Protein 3KMZ (pdb70)

Sequence (478 aa):
TPEVGELIEEKVRKAHQEETFPALCQLGKYTTNNSSEQRVSLDIDLWDKFSELSTKCIIKTVEFAKQLPGFTTLTIADQITLLKAACLDILILRICTRYTPEQDTMTFSDGLTLNRTQMHNAGFGPLTDLVFAFANQLLPLEMDDAETGLLSAICLICGDRQDLEQPDDRVDMLQEPLLEALKVYVRKRRPSRPHMFPKMLMKITDLRSISAKGAERVITLKMERLITLADHIQIITQDFARTPEVGELIEEKVRKAHQEETFPALCQLGKYTTNNNSSEQRVSSLDIDLWDKFSELSTKCIIKTVEFAKQLPGFTTLTIADQITLLKAACLDILILRICTRYTPEQDTMTFSDGLTLNRTQMHNAGFGPLTDLVFAFANQLLPLEMDDAETGLLSAICLICGDRQDLEQPDDRVDMLQEPLLEALKVYVRKRRPSRPHMFPKMLMKITDLRSISAKGAEERVITLKMERLITLADHIQIITQDFAR

Solvent-accessible surface area: 22726 Å² total

InterPro domains:
  IPR000536 Nuclear hormone receptor, ligand-binding domain [PF00104] (227-399)
  IPR000536 Nuclear hormone receptor, ligand-binding domain [PS51843] (183-417)
  IPR000536 Nuclear hormone receptor, ligand-binding domain [SM00430] (230-388)
  IPR001628 Zinc finger, nuclear hormone receptor-type [PF00105] (87-155)
  IPR001628 Zinc finger, nuclear hormone receptor-type [PR00047] (88-104)
  IPR001628 Zinc finger, nuclear hormone receptor-type [PR00047] (104-119)
  IPR001628 Zinc finger, nuclear hormone receptor-type [PR00047] (137-145)
  IPR001628 Zinc finger, nuclear hormone receptor-type [PR00047] (145-153)
  IPR001628 Zinc finger, nuclear hormone receptor-type [PS00031] (88-114)
  IPR001628 Zinc finger, nuclear hormone receptor-type [PS51030] (85-160)
  IPR001628 Zinc finger, nuclear hormone receptor-type [SM00399] (85-156)
  IPR001723 Nuclear hormone receptor [PR00398] (149-159)
  IPR001723 Nuclear hormone receptor [PR00398] (231-252)
  IPR001723 Nuclear hormone receptor [PR00398] (252-268)
  IPR001723 Nuclear hormone receptor [PR00398] (319-334)
  IPR001723 Nuclear hormone receptor [PR00398] (376-393)
  IPR003078 Retinoic acid receptor [PR01292] (60-77)
  IPR003078 Retinoic acid receptor [PR01292] (154-167)
  IPR003078 Retinoic acid receptor [PR01292] (176-200)
  IPR003078 Retinoic acid receptor [PR01292] (201-217)

B-factor: mean 31.21, std 10.35, range [15.09, 71.09]

GO terms:
  GO:0000785 chromatin (C, IDA)
  GO:0004879 nuclear receptor activity (F, IDA)
  GO:0000978 RNA polymerase II cis-regulatory region sequence-specific DNA binding (F, IDA)
  GO:0045944 positive regulation of transcription by RNA polymerase II (P, IDA)
  GO:1990837 sequence-specific double-stranded DNA binding (F, IDA)
  GO:0000978 RNA polymerase II cis-regulatory region sequence-specific DNA binding (F, IMP)
  GO:0001217 DNA-binding transcription repressor activity (F, IMP)
  GO:1902894 negative regulation of miRNA transcription (P, IMP)
  GO:0071300 cellular response to retinoic acid (P, IMP)
  GO:0051393 alpha-actinin binding (F, IPI)
  GO:0043422 protein kinase B binding (F, IPI)
  GO:0019899 enzyme binding (F, IPI)
  GO:0005654 nucleoplasm (C, TAS)
  GO:0005515 protein binding (F, IPI)
  GO:0005886 plasma membrane (C, IDA)
  GO:0001972 retinoic acid binding (F, IDA)
  GO:0045630 positive regulation of T-helper 2 cell differentiation (P, IDA)
  GO:0032689 negative regulation of type II interferon production (P, IDA)
  GO:0032720 negative regulation of tumor necrosis factor production (P, IDA)
  GO:0032736 positive regulation of interleukin-13 production (P, IDA)

Secondary structure (DSSP, 8-state):
-HHHHHHHHHHHHHHHHHS--GGGS--B---TT-SS--S--HHHHHHHHHHHHHHHHHHHHHHHTSTTGGGS-HHHHHHHHHHHHHHHHHHHHHHTEETTTTEEE-TT-BEEEHHHHIIIIIGGGHHHHHHHHHHHGGG---HHHHHHHHHHHHS-TTSTT-S-HHHHHHHHHHHHHHHHHHHHHH-TT-TTHHHHHHHHHHHHHHHHHHHHT-EEE----/-HHHHHHHHHHHHHHHHHS--GGGS--B---TT-SS--S--HHHHHHHHHHHHHHHHHHHHHHHTSTTGGGS-HHHHHHHHHHHHHHHHHHHHHTTEETTTTEEE-TTSBEEEHHHHIIIIIGGGHHHHHHHHHHHGGG---HHHHHHHHHHHHS-TTSTT-S-HHHHHHHHHHHHHHHHHHHHHH-TT-TTHHHHHHTHHHHHHHHHHHHHT-EEE----/-EEEHHHH--HHHHHH--/-EEEHHHH--HHHHHT--

Nearest PDB structures (foldseek):
  3kmz-assembly1_B  TM=1.004E+00  e=3.153E-33  Homo sapiens
  3a9e-assembly1_B  TM=9.958E-01  e=7.967E-30  Homo sapiens
  4jyi-assembly1_A  TM=9.951E-01  e=1.695E-28  Homo sapiens
  4dm6-assembly2_B  TM=9.905E-01  e=4.406E-28  Homo sapiens
  5m24-assembly1_A  TM=9.943E-01  e=9.925E-28  Homo sapiens

Organism: Homo sapiens (NCBI:txid9606)

Foldseek 3Di:
DVVLVVQLVLLLCLQCVLAPDLVVAAADEDPPQPPAADQADPVLQVVLVVLLVSSLVSLLSSQVSRPCLVVFDPQQNVLLSVQQVQLLVLLRQLSQADVVQCWTATRNNYIDHLRSVCRSPCPPCSVLSSVLSVVCVVLVDDSSLSRLLSNLLRLALPRPPGPCSVSSVVSNVSSLVSNQVVSCVVCVPDNCSSVVSNCSSVSSCVSVVVVVPDDDDDDDD/DDDDVVVVVVVVVVVPDD/DVVLVVQLVLLLVLQCVLAPDLVVADADEDPPQPPAADQADPVLQVVLVVLLVSSLVSLLSSQVSHPCSVVFDVQQNVLLSVQCVQLLVLLRQLSQADVVQCWTATRNNYIYHLRSVCRNPCPPVSVLSSVLSVVCVVLVDDSSLSSLLSLLLRLALPGPPGPCSVSSVVSNVSSLVSNQVVSCVVCVPDNCSSVVSNCSSVSSCVSVVVVVVDDDDDDDD/DDDDVVRVVCVVVVVPDD

Structure (mmCIF, N/CA/C/O backbone):
data_3KMZ
#
_entry.id   3KMZ
#
_cell.length_a   104.831
_cell.length_b   105.625
_cell.length_c   53.382
_cell.angle_alpha   90.00
_cell.angle_beta   89.92
_cell.angle_gamma   90.00
#
_symmetry.space_group_name_H-M   'C 1 2 1'
#
loop_
_entity.id
_entity.type
_entity.pdbx_description
1 polymer 'Retinoic acid receptor alpha'
2 polymer 'Nuclear receptor corepressor 1'
3 non-polymer '4-{(E)-2-[5,5-dimet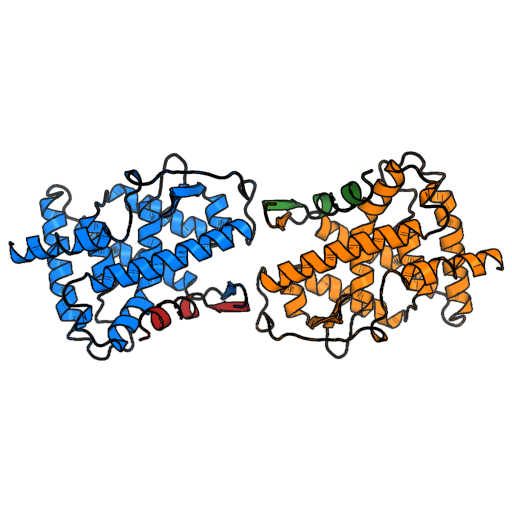hyl-8-(phenylethynyl)-5,6-dihydronaphthalen-2-yl]ethenyl}benzoic acid'
4 non-polymer GLYCEROL
5 water water
#
loop_
_atom_site.group_PDB
_atom_site.id
_atom_site.type_symbol
_atom_site.label_atom_id
_atom_site.label_alt_id
_atom_site.label_comp_id
_atom_site.label_asym_id
_atom_site.label_entity_id
_atom_site.label_seq_id
_atom_site.pdbx_PDB_ins_code
_atom_site.Cartn_x
_atom_site.Cartn_y
_atom_site.Cartn_z
_atom_site.occupancy
_atom_site.B_iso_or_equiv
_atom_site.auth_seq_id
_atom_site.auth_comp_id
_atom_site.auth_asym_id
_atom_site.auth_atom_id
_atom_site.pdbx_PDB_model_num
ATOM 1 N N . THR A 1 26 ? -38.347 -24.018 -29.848 1.00 64.29 181 THR B N 1
ATOM 2 C CA . THR A 1 26 ? -37.908 -23.807 -28.430 1.00 64.05 181 THR B CA 1
ATOM 3 C C . THR A 1 26 ? -36.385 -23.608 -28.251 1.00 63.60 181 THR B C 1
ATOM 4 O O . THR A 1 26 ? -35.981 -22.791 -27.420 1.00 63.17 181 THR B O 1
ATOM 8 N N . PRO A 1 27 ? -35.537 -24.354 -29.001 1.00 63.74 182 PRO B N 1
ATOM 9 C CA . PRO A 1 27 ? -34.120 -23.964 -28.945 1.00 62.93 182 PRO B CA 1
ATOM 10 C C . PRO A 1 27 ? -33.886 -22.533 -29.448 1.00 61.09 182 PRO B C 1
ATOM 11 O O . PRO A 1 27 ? -33.176 -21.765 -28.797 1.00 60.57 182 PRO B O 1
ATOM 15 N N . GLU A 1 28 ? -34.493 -22.182 -30.581 1.00 59.74 183 GLU B N 1
ATOM 16 C CA . GLU A 1 28 ? -34.369 -20.836 -31.142 1.00 57.99 183 GLU B CA 1
ATOM 17 C C . GLU A 1 28 ? -35.195 -19.806 -30.369 1.00 55.75 183 GLU B C 1
ATOM 18 O O . GLU A 1 28 ? -34.861 -18.623 -30.366 1.00 54.83 183 GLU B O 1
ATOM 24 N N . VAL A 1 29 ? -36.264 -20.274 -29.722 1.00 54.37 184 VAL B N 1
ATOM 25 C CA . VAL A 1 29 ? -37.099 -19.444 -28.850 1.00 52.26 184 VAL B CA 1
ATOM 26 C C . VAL A 1 29 ? -36.394 -19.227 -27.508 1.00 51.02 184 VAL B C 1
ATOM 27 O O . VAL A 1 29 ? -36.371 -18.109 -26.982 1.00 49.85 184 VAL B O 1
ATOM 31 N N . GLY A 1 30 ? -35.809 -20.296 -26.972 1.00 50.42 185 GLY B N 1
ATOM 32 C CA . GLY A 1 30 ? -34.961 -20.213 -25.787 1.00 49.08 185 GLY B CA 1
ATOM 33 C C . GLY A 1 30 ? -33.821 -19.215 -25.941 1.00 47.64 185 GLY B C 1
ATOM 34 O O . GLY A 1 30 ? -33.563 -18.428 -25.029 1.00 46.90 185 GLY B O 1
ATOM 35 N N . GLU A 1 31 ? -33.142 -19.236 -27.090 1.00 46.87 186 GLU B N 1
ATOM 36 C CA . GLU A 1 31 ? -32.013 -18.328 -27.311 1.00 45.82 186 GLU B CA 1
ATOM 37 C C . GLU A 1 31 ? -32.454 -16.872 -27.548 1.00 43.63 186 GLU B C 1
ATOM 38 O O . GLU A 1 31 ? -31.720 -15.946 -27.203 1.00 43.12 186 GLU B O 1
ATOM 44 N N . LEU A 1 32 ? -33.647 -16.677 -28.115 1.00 41.71 187 LEU B N 1
ATOM 45 C CA . LEU A 1 32 ? -34.197 -15.328 -28.279 1.00 39.29 187 LEU B CA 1
ATOM 46 C C . LEU A 1 32 ? -34.533 -14.721 -26.925 1.00 37.80 187 LEU B C 1
ATOM 47 O O . LEU A 1 32 ? -34.222 -13.557 -26.681 1.00 36.78 187 LEU B O 1
ATOM 52 N N . ILE A 1 33 ? -35.151 -15.512 -26.047 1.00 37.04 188 ILE B N 1
ATOM 53 C CA . ILE A 1 33 ? -35.514 -15.025 -24.714 1.00 35.94 188 ILE B CA 1
ATOM 54 C C . ILE A 1 33 ? -34.260 -14.621 -23.952 1.00 35.43 188 ILE B C 1
ATOM 55 O O . ILE A 1 33 ? -34.240 -13.587 -23.279 1.00 34.59 188 ILE B O 1
ATOM 60 N N . GLU A 1 34 ? -33.217 -15.437 -24.101 1.00 35.64 189 GLU B N 1
ATOM 61 C CA A GLU A 1 34 ? -31.922 -15.215 -23.468 0.50 35.55 189 GLU B CA 1
ATOM 62 C CA B GLU A 1 34 ? -31.946 -15.183 -23.438 0.50 35.63 189 GLU B CA 1
ATOM 63 C C . GLU A 1 34 ? -31.294 -13.901 -23.946 1.00 34.52 189 GLU B C 1
ATOM 64 O O . GLU A 1 34 ? -30.819 -13.107 -23.150 1.00 33.72 189 GLU B O 1
ATOM 75 N N . LYS A 1 35 ? -31.292 -13.695 -25.265 1.00 34.34 190 LYS B N 1
ATOM 76 C CA . LYS A 1 35 ? -30.738 -12.469 -25.862 1.00 34.30 190 LYS B CA 1
ATOM 77 C C . LYS A 1 35 ? -31.478 -11.208 -25.380 1.00 32.55 190 LYS B C 1
ATOM 78 O O . LYS A 1 35 ? -30.856 -10.179 -25.127 1.00 32.24 190 LYS B O 1
ATOM 84 N N . VAL A 1 36 ? -32.802 -11.299 -25.266 1.00 31.59 191 VAL B N 1
ATOM 85 C CA . VAL A 1 36 ? -33.629 -10.149 -24.870 1.00 29.78 191 VAL B CA 1
ATOM 86 C C . VAL A 1 36 ? -33.540 -9.873 -23.362 1.00 29.48 191 VAL B C 1
ATOM 87 O O . VAL A 1 36 ? -33.435 -8.716 -22.946 1.00 28.82 191 VAL B O 1
ATOM 91 N N . ARG A 1 37 ? -33.575 -10.929 -22.548 1.00 29.84 192 ARG B N 1
ATOM 92 C CA . ARG A 1 37 ? -33.397 -10.790 -21.099 1.00 30.13 192 ARG B CA 1
ATOM 93 C C . ARG A 1 37 ? -32.078 -10.078 -20.789 1.00 29.98 192 ARG B C 1
ATOM 94 O O . ARG A 1 37 ? -32.038 -9.124 -20.014 1.00 29.30 192 ARG B O 1
ATOM 102 N N . LYS A 1 38 ? -31.013 -10.572 -21.417 1.00 30.80 193 LYS B N 1
ATOM 103 C CA . LYS A 1 38 ? -29.657 -10.044 -21.286 1.00 30.99 193 LYS B CA 1
ATOM 104 C C . LYS A 1 38 ? -29.559 -8.590 -21.766 1.00 29.55 193 LYS B C 1
ATOM 105 O O . LYS A 1 38 ? -28.944 -7.759 -21.099 1.00 29.34 193 LYS B O 1
ATOM 111 N N . ALA A 1 39 ? -30.151 -8.298 -22.923 1.00 28.78 194 ALA B N 1
ATOM 112 C CA . ALA A 1 39 ? -30.216 -6.928 -23.456 1.00 27.65 194 ALA B CA 1
ATOM 113 C C . ALA A 1 39 ? -30.862 -5.961 -22.449 1.00 26.75 194 ALA B C 1
ATOM 114 O O . ALA A 1 39 ? -30.361 -4.851 -22.221 1.00 25.76 194 ALA B O 1
ATOM 116 N N . HIS A 1 40 ? -31.970 -6.389 -21.844 1.00 25.94 195 HIS B N 1
ATOM 117 C CA . HIS A 1 40 ? -32.619 -5.583 -20.818 1.00 25.45 195 HIS B CA 1
ATOM 118 C C . HIS A 1 40 ? -31.727 -5.409 -19.581 1.00 25.54 195 HIS B C 1
ATOM 119 O O . HIS A 1 40 ? -31.512 -4.285 -19.107 1.00 25.21 195 HIS B O 1
ATOM 126 N N . GLN A 1 41 ? -31.195 -6.517 -19.071 1.00 25.93 196 GLN B N 1
ATOM 127 C CA . GLN A 1 41 ? -30.415 -6.487 -17.829 1.00 26.13 196 GLN B CA 1
ATOM 128 C C . GLN A 1 41 ? -29.158 -5.631 -17.932 1.00 26.01 196 GLN B C 1
ATOM 129 O O . GLN A 1 41 ? -28.821 -4.909 -16.985 1.00 25.54 196 GLN B O 1
ATOM 135 N N . GLU A 1 42 ? -28.477 -5.699 -19.076 1.00 26.16 197 GLU B N 1
ATOM 136 C CA A GLU A 1 42 ? -27.227 -4.957 -19.233 0.50 26.50 197 GLU B CA 1
ATOM 137 C CA B GLU A 1 42 ? -27.221 -4.962 -19.281 0.50 26.58 197 GLU B CA 1
ATOM 138 C C . GLU A 1 42 ? -27.443 -3.459 -19.490 1.00 25.79 197 GLU B C 1
ATOM 139 O O . GLU A 1 42 ? -26.497 -2.678 -19.450 1.00 26.20 197 GLU B O 1
ATOM 150 N N . THR A 1 43 ? -28.698 -3.059 -19.715 1.00 24.84 198 THR B N 1
ATOM 151 C CA . THR A 1 43 ? -29.026 -1.650 -19.963 1.00 23.97 198 THR B CA 1
ATOM 152 C C . THR A 1 43 ? -29.962 -1.053 -18.909 1.00 23.57 198 THR B C 1
ATOM 153 O O . THR A 1 43 ? -30.375 0.108 -19.025 1.00 22.56 198 THR B O 1
ATOM 157 N N . PHE A 1 44 ? -30.282 -1.841 -17.881 1.00 23.59 199 PHE B N 1
ATOM 158 C CA . PHE A 1 44 ? -31.240 -1.422 -16.850 1.00 23.99 199 PHE B CA 1
ATOM 159 C C . PHE A 1 44 ? -31.022 -2.212 -15.559 1.00 24.73 199 PHE B C 1
ATOM 160 O O . PHE A 1 44 ? -31.495 -3.347 -15.429 1.00 24.86 199 PHE B O 1
ATOM 168 N N . PRO A 1 45 ? -30.286 -1.621 -14.601 1.00 25.30 200 PRO B N 1
ATOM 169 C CA . PRO A 1 45 ? -30.010 -2.334 -13.351 1.00 26.57 200 PRO B CA 1
ATOM 170 C C . PRO A 1 45 ? -31.284 -2.714 -12.596 1.00 26.95 200 PRO B C 1
ATOM 171 O O . PRO A 1 45 ? -32.279 -1.990 -12.639 1.00 25.90 200 PRO B O 1
ATOM 175 N N . ALA A 1 46 ? -31.230 -3.857 -11.921 1.00 28.36 201 ALA B N 1
ATOM 176 C CA . ALA A 1 46 ? -32.287 -4.291 -11.019 1.00 29.09 201 ALA B CA 1
ATOM 177 C C . ALA A 1 46 ? -32.259 -3.392 -9.794 1.00 29.77 201 ALA B C 1
ATOM 178 O O . ALA A 1 46 ? -31.205 -2.912 -9.398 1.00 29.83 201 ALA B O 1
ATOM 180 N N . LEU A 1 47 ? -33.427 -3.172 -9.206 1.00 30.60 202 LEU B N 1
ATOM 181 C CA . LEU A 1 47 ? -33.558 -2.430 -7.967 1.00 32.09 202 LEU B CA 1
ATOM 182 C C . LEU A 1 47 ? -32.640 -2.968 -6.848 1.00 33.29 202 LEU B C 1
ATOM 183 O O . LEU A 1 47 ? -31.987 -2.189 -6.137 1.00 33.41 202 LEU B O 1
ATOM 188 N N . CYS A 1 48 ? -32.546 -4.295 -6.740 1.00 33.85 203 CYS B N 1
ATOM 189 C CA . CYS A 1 48 ? -31.673 -4.945 -5.760 1.00 35.10 203 CYS B CA 1
ATOM 190 C C . CYS A 1 48 ? -30.171 -4.762 -6.035 1.00 34.15 203 CYS B C 1
ATOM 191 O O . CYS A 1 48 ? -29.362 -4.921 -5.127 1.00 34.72 203 CYS B O 1
ATOM 194 N N . GLN A 1 49 ? -29.805 -4.401 -7.268 1.00 32.49 204 GLN B N 1
ATOM 195 C CA . GLN A 1 49 ? -28.394 -4.172 -7.625 1.00 31.62 204 GLN B CA 1
ATOM 196 C C . GLN A 1 49 ? -27.919 -2.740 -7.327 1.00 30.31 204 GLN B C 1
ATOM 197 O O . GLN A 1 49 ? -26.729 -2.424 -7.460 1.00 30.36 204 GLN B O 1
ATOM 203 N N . LEU A 1 50 ? -28.850 -1.888 -6.909 1.00 28.43 205 LEU B N 1
ATOM 204 C CA . LEU A 1 50 ? -28.572 -0.463 -6.746 1.00 27.10 205 LEU B CA 1
ATOM 205 C C . LEU A 1 50 ? -28.481 -0.060 -5.281 1.00 27.09 205 LEU B C 1
ATOM 206 O O . LEU A 1 50 ? -29.129 -0.662 -4.419 1.00 27.57 205 LEU B O 1
ATOM 211 N N . GLY A 1 51 ? -27.689 0.974 -5.008 1.00 26.62 206 GLY B N 1
ATOM 212 C CA . GLY A 1 51 ? -27.665 1.601 -3.685 1.00 26.06 206 GLY B CA 1
ATOM 213 C C . GLY A 1 51 ? -28.701 2.714 -3.624 1.00 25.40 206 GLY B C 1
ATOM 214 O O . GLY A 1 51 ? -28.459 3.836 -4.091 1.00 24.49 206 GLY B O 1
ATOM 215 N N . LYS A 1 52 ? -29.860 2.402 -3.055 1.00 25.12 207 LYS B N 1
ATOM 216 C CA . LYS A 1 52 ? -30.935 3.379 -2.897 1.00 25.38 207 LYS B CA 1
ATOM 217 C C . LYS A 1 52 ? -30.524 4.489 -1.949 1.00 25.46 207 LYS B C 1
ATOM 218 O O . LYS A 1 52 ? -30.022 4.229 -0.854 1.00 25.91 207 LYS B O 1
ATOM 224 N N . TYR A 1 53 ? -30.706 5.726 -2.394 1.00 25.49 208 TYR B N 1
ATOM 225 C CA . TYR A 1 53 ? -30.504 6.897 -1.542 1.00 26.31 208 TYR B CA 1
ATOM 226 C C . TYR A 1 53 ? -31.632 7.920 -1.754 1.00 26.18 208 TYR B C 1
ATOM 227 O O . TYR A 1 53 ? -32.161 8.055 -2.858 1.00 25.20 208 TYR B O 1
ATOM 236 N N . THR A 1 54 ? -31.991 8.620 -0.684 1.00 27.23 209 THR B N 1
ATOM 237 C CA . THR A 1 54 ? -33.121 9.549 -0.682 1.00 27.77 209 THR B CA 1
ATOM 238 C C . THR A 1 54 ? -32.653 10.997 -0.508 1.00 28.44 209 THR B C 1
ATOM 239 O O . THR A 1 54 ? -31.471 11.251 -0.290 1.00 28.60 209 THR B O 1
ATOM 243 N N . THR A 1 55 ? -33.591 11.939 -0.618 1.00 28.85 210 THR B N 1
ATOM 244 C CA . THR A 1 55 ? -33.337 13.338 -0.306 1.00 29.79 210 THR B CA 1
ATOM 245 C C . THR A 1 55 ? -34.580 13.994 0.292 1.00 30.63 210 THR B C 1
ATOM 246 O O . THR A 1 55 ? -35.704 13.548 0.046 1.00 29.66 210 THR B O 1
ATOM 250 N N . ASN A 1 56 ? -34.367 15.039 1.092 1.00 32.22 211 ASN B N 1
ATOM 251 C CA . ASN A 1 56 ? -35.471 15.835 1.650 1.00 33.86 211 ASN B CA 1
ATOM 252 C C . ASN A 1 56 ? -35.882 17.008 0.743 1.00 33.62 211 ASN B C 1
ATOM 253 O O . ASN A 1 56 ? -36.870 17.693 1.011 1.00 34.11 211 ASN B O 1
ATOM 258 N N . ASN A 1 57 ? -35.116 17.214 -0.327 1.00 33.38 212 ASN B N 1
ATOM 259 C CA . ASN A 1 57 ? -35.361 18.255 -1.333 1.00 33.42 212 ASN B CA 1
ATOM 260 C C . ASN A 1 57 ? -36.761 18.174 -1.945 1.00 32.84 212 ASN B C 1
ATOM 261 O O . ASN A 1 57 ? -37.119 17.166 -2.560 1.00 31.76 212 ASN B O 1
ATOM 266 N N . SER A 1 58 ? -37.536 19.248 -1.759 1.00 33.16 213 SER B N 1
ATOM 267 C CA . SER A 1 58 ? -38.857 19.446 -2.400 1.00 33.00 213 SER B CA 1
ATOM 268 C C . SER A 1 58 ? -39.896 18.368 -2.098 1.00 32.65 213 SER B C 1
ATOM 269 O O . SER A 1 58 ? -40.695 17.993 -2.966 1.00 31.70 213 SER B O 1
ATOM 272 N N . SER A 1 59 ? -39.883 17.891 -0.858 1.00 33.19 214 SER B N 1
ATOM 273 C CA . SER A 1 59 ? -40.837 16.891 -0.406 1.00 33.82 214 SER B CA 1
ATOM 274 C C . SER A 1 59 ? -42.071 17.503 0.267 1.00 34.45 214 SER B C 1
ATOM 275 O O . SER A 1 59 ? -43.071 16.818 0.439 1.00 34.99 214 SER B O 1
ATOM 278 N N . GLU A 1 60 ? -42.010 18.783 0.638 1.00 35.56 215 GLU B N 1
ATOM 279 C CA . GLU A 1 60 ? -43.087 19.393 1.459 1.00 36.37 215 GLU B CA 1
ATOM 280 C C . GLU A 1 60 ? -44.443 19.534 0.745 1.00 35.61 215 GLU B C 1
ATOM 281 O O . GLU A 1 60 ? -45.491 19.224 1.320 1.00 36.06 215 GLU B O 1
ATOM 287 N N . GLN A 1 61 ? -44.420 19.961 -0.512 1.00 34.04 216 GLN B N 1
ATOM 288 C CA . GLN A 1 61 ? -45.656 20.117 -1.274 1.00 32.97 216 GLN B CA 1
ATOM 289 C C . GLN A 1 61 ? -45.405 20.004 -2.762 1.00 31.44 216 GLN B C 1
ATOM 290 O O . GLN A 1 61 ? -44.267 20.104 -3.219 1.00 30.81 216 GLN B O 1
ATOM 296 N N . ARG A 1 62 ? -46.479 19.793 -3.512 1.00 30.49 217 ARG B N 1
ATOM 297 C CA . ARG A 1 62 ? -46.406 19.808 -4.952 1.00 29.29 217 ARG B CA 1
ATOM 298 C C . ARG A 1 62 ? -46.226 21.253 -5.440 1.00 29.49 217 ARG B C 1
ATOM 299 O O . ARG A 1 62 ? -46.883 22.187 -4.963 1.00 29.21 217 ARG B O 1
ATOM 307 N N . VAL A 1 63 ? -45.284 21.421 -6.359 1.00 28.36 218 VAL B N 1
ATOM 308 C CA . VAL A 1 63 ? -45.076 22.680 -7.053 1.00 28.18 218 VAL B CA 1
ATOM 309 C C . VAL A 1 63 ? -44.974 22.349 -8.528 1.00 27.72 218 VAL B C 1
ATOM 310 O O . VAL A 1 63 ? -44.852 21.187 -8.912 1.00 27.14 218 VAL B O 1
ATOM 314 N N . SER A 1 64 ? -45.029 23.377 -9.350 1.00 27.87 219 SER B N 1
ATOM 315 C CA . SER A 1 64 ? -44.947 23.230 -10.784 1.00 28.12 219 SER B CA 1
ATOM 316 C C . SER A 1 64 ? -43.648 22.551 -11.267 1.00 27.21 219 SER B C 1
ATOM 317 O O . SER A 1 64 ? -43.669 21.719 -12.187 1.00 26.88 219 SER B O 1
ATOM 320 N N . LEU A 1 65 ? -42.532 22.913 -10.636 1.00 27.24 220 LEU B N 1
ATOM 321 C CA . LEU A 1 65 ? -41.212 22.354 -10.936 1.00 26.86 220 LEU B CA 1
ATOM 322 C C . LEU A 1 65 ? -40.224 22.722 -9.829 1.00 26.66 220 LEU B C 1
ATOM 323 O O . LEU A 1 65 ? -40.246 23.845 -9.337 1.00 26.36 220 LEU B O 1
ATOM 328 N N . ASP A 1 66 ? -39.384 21.764 -9.421 1.00 25.54 221 ASP B N 1
ATOM 329 C CA . ASP A 1 66 ? -38.190 22.096 -8.656 1.00 25.68 221 ASP B CA 1
ATOM 330 C C . ASP A 1 66 ? -36.992 22.003 -9.595 1.00 25.28 221 ASP B C 1
ATOM 331 O O . ASP A 1 66 ? -36.831 21.009 -10.311 1.00 24.49 221 ASP B O 1
ATOM 336 N N . ILE A 1 67 ? -36.156 23.040 -9.594 1.00 25.48 222 ILE B N 1
ATOM 337 C CA . ILE A 1 67 ? -35.085 23.138 -10.591 1.00 25.79 222 ILE B CA 1
ATOM 338 C C . ILE A 1 67 ? -33.946 22.127 -10.373 1.00 25.59 222 ILE B C 1
ATOM 339 O O . ILE A 1 67 ? -33.385 21.612 -11.345 1.00 25.54 222 ILE B O 1
ATOM 344 N N . ASP A 1 68 ? -33.643 21.839 -9.108 1.00 25.63 223 ASP B N 1
ATOM 345 C CA . ASP A 1 68 ? -32.647 20.832 -8.755 1.00 26.28 223 ASP B CA 1
ATOM 346 C C . ASP A 1 68 ? -33.102 19.427 -9.124 1.00 24.95 223 ASP B C 1
ATOM 347 O O . ASP A 1 68 ? -32.345 18.697 -9.753 1.00 24.83 223 ASP B O 1
ATOM 352 N N . LEU A 1 69 ? -34.340 19.065 -8.765 1.00 23.90 224 LEU B N 1
ATOM 353 C CA . LEU A 1 69 ? -34.913 17.761 -9.151 1.00 22.66 224 LEU B CA 1
ATOM 354 C C . LEU A 1 69 ? -35.095 17.611 -10.665 1.00 21.75 224 LEU B C 1
ATOM 355 O O . LEU A 1 69 ? -34.828 16.546 -11.224 1.00 20.45 224 LEU B O 1
ATOM 360 N N . TRP A 1 70 ? -35.525 18.682 -11.327 1.00 22.00 225 TRP B N 1
ATOM 361 C CA . TRP A 1 70 ? -35.634 18.693 -12.791 1.00 22.10 225 TRP B CA 1
ATOM 362 C C . TRP A 1 70 ? -34.283 18.540 -13.482 1.00 22.74 225 TRP B C 1
ATOM 363 O O . TRP A 1 70 ? -34.175 17.852 -14.497 1.00 22.76 225 TRP B O 1
ATOM 374 N N . ASP A 1 71 ? -33.259 19.197 -12.948 1.00 24.12 226 ASP B N 1
ATOM 375 C CA . ASP A 1 71 ? -31.896 19.007 -13.446 1.00 25.48 226 ASP B CA 1
ATOM 376 C C . ASP A 1 71 ? -31.474 17.525 -13.384 1.00 24.88 226 ASP B C 1
ATOM 377 O O . ASP A 1 71 ? -31.018 16.980 -14.384 1.00 24.53 226 ASP B O 1
ATOM 382 N N . LYS A 1 72 ? -31.642 16.887 -12.220 1.00 25.03 227 LYS B N 1
ATOM 383 C CA . LYS A 1 72 ? -31.276 15.471 -12.034 1.00 25.14 227 LYS B CA 1
ATOM 384 C C . LYS A 1 72 ? -32.139 14.571 -12.912 1.00 23.89 227 LYS B C 1
ATOM 385 O O . LYS A 1 72 ? -31.630 13.680 -13.579 1.00 23.64 227 LYS B O 1
ATOM 391 N N . PHE A 1 73 ? -33.445 14.823 -12.906 1.00 22.92 228 PHE B N 1
ATOM 392 C CA . PHE A 1 73 ? -34.425 14.045 -13.682 1.00 21.78 228 PHE B CA 1
ATOM 393 C C . PHE A 1 73 ? -34.132 14.079 -15.193 1.00 21.99 228 PHE B C 1
ATOM 394 O O . PHE A 1 73 ? -34.216 13.040 -15.870 1.00 21.09 228 PHE B O 1
ATOM 402 N N . SER A 1 74 ? -33.823 15.276 -15.711 1.00 22.81 229 SER B N 1
ATOM 403 C CA . SER A 1 74 ? -33.404 15.464 -17.114 1.00 24.05 229 SER B CA 1
ATOM 404 C C . SER A 1 74 ? -32.152 14.673 -17.429 1.00 23.50 229 SER B C 1
ATOM 405 O O . SER A 1 74 ? -32.061 14.043 -18.473 1.00 23.76 229 SER B O 1
ATOM 408 N N . GLU A 1 75 ? -31.177 14.747 -16.531 1.00 23.95 230 GLU B N 1
ATOM 409 C CA . GLU A 1 75 ? -29.905 14.054 -16.699 1.00 24.50 230 GLU B CA 1
ATOM 410 C C . GLU A 1 75 ? -30.115 12.535 -16.741 1.00 23.37 230 GLU B C 1
ATOM 411 O O . GLU A 1 75 ? -29.631 11.856 -17.649 1.00 23.42 230 GLU B O 1
ATOM 417 N N . LEU A 1 76 ? -30.850 12.020 -15.764 1.00 21.97 231 LEU B N 1
ATOM 418 C CA . LEU A 1 76 ? -31.130 10.596 -15.679 1.00 20.88 231 LEU B CA 1
ATOM 419 C C . LEU A 1 76 ? -31.995 10.086 -16.834 1.00 19.95 231 LEU B C 1
ATOM 420 O O . LEU A 1 76 ? -31.737 8.998 -17.356 1.00 20.00 231 LEU B O 1
ATOM 425 N N . SER A 1 77 ? -32.991 10.878 -17.245 1.00 19.32 232 SER B N 1
ATOM 426 C CA . SER A 1 77 ? -33.863 10.541 -18.382 1.00 19.34 232 SER B CA 1
ATOM 427 C C . SER A 1 77 ? -33.096 10.442 -19.697 1.00 19.87 232 SER B C 1
ATOM 428 O O . SER A 1 77 ? -33.331 9.517 -20.487 1.00 19.91 232 SER B O 1
ATOM 431 N N . THR A 1 78 ? -32.219 11.418 -19.940 1.00 20.37 233 THR B N 1
ATOM 432 C CA . THR A 1 78 ? -31.339 11.426 -21.114 1.00 20.83 233 THR B CA 1
ATOM 433 C C . THR A 1 78 ? -30.472 10.165 -21.143 1.00 21.18 233 THR B C 1
ATOM 434 O O . THR A 1 78 ? -30.402 9.478 -22.169 1.00 20.81 233 THR B O 1
ATOM 438 N N . LYS A 1 79 ? -29.835 9.857 -20.010 1.00 21.50 234 LYS B N 1
ATOM 439 C CA . LYS A 1 79 ? -29.024 8.638 -19.878 1.00 21.77 234 LYS B CA 1
ATOM 440 C C . LYS A 1 79 ? -29.826 7.384 -20.183 1.00 21.28 234 LYS B C 1
ATOM 441 O O . LYS A 1 79 ? -29.301 6.454 -20.808 1.00 20.71 234 LYS B O 1
ATOM 447 N N . CYS A 1 80 ? -31.092 7.363 -19.750 1.00 20.27 235 CYS B N 1
ATOM 448 C CA . CYS A 1 80 ? -31.942 6.191 -19.942 1.00 20.43 235 CYS B CA 1
ATOM 449 C C . CYS A 1 80 ? -32.394 6.058 -21.389 1.00 20.66 235 CYS B C 1
ATOM 450 O O . CYS A 1 80 ? -32.539 4.941 -21.889 1.00 20.51 235 CYS B O 1
ATOM 453 N N . ILE A 1 81 ? -32.615 7.192 -22.061 1.00 20.37 236 ILE B N 1
ATOM 454 C CA . ILE A 1 81 ? -32.855 7.169 -23.501 1.00 20.71 236 ILE B CA 1
ATOM 455 C C . ILE A 1 81 ? -31.687 6.518 -24.238 1.00 21.29 236 ILE B C 1
ATOM 456 O O . ILE A 1 81 ? -31.917 5.654 -25.086 1.00 21.64 236 ILE B O 1
ATOM 461 N N . ILE A 1 82 ? -30.453 6.909 -23.896 1.00 21.46 237 ILE B N 1
ATOM 462 C CA . ILE A 1 82 ? -29.239 6.316 -24.505 1.00 22.53 237 ILE B CA 1
ATOM 463 C C . ILE A 1 82 ? -29.137 4.815 -24.204 1.00 22.15 237 ILE B C 1
ATOM 464 O O . ILE A 1 82 ? -28.802 4.029 -25.085 1.00 22.59 237 ILE B O 1
ATOM 469 N N . LYS A 1 83 ? -29.468 4.427 -22.971 1.00 21.86 238 LYS B N 1
ATOM 470 C CA . LYS A 1 83 ? -29.478 3.025 -22.565 1.00 21.93 238 LYS B CA 1
ATOM 471 C C . LYS A 1 83 ? -30.542 2.189 -23.301 1.00 21.70 238 LYS B C 1
ATOM 472 O O . LYS A 1 83 ? -30.349 0.998 -23.544 1.00 22.04 238 LYS B O 1
ATOM 478 N N . THR A 1 84 ? -31.655 2.832 -23.654 1.00 20.88 239 THR B N 1
ATOM 479 C CA . THR A 1 84 ? -32.750 2.205 -24.394 1.00 20.71 239 THR B CA 1
ATOM 480 C C . THR A 1 84 ? -32.372 2.035 -25.871 1.00 21.10 239 THR B C 1
ATOM 481 O O . THR A 1 84 ? -32.716 1.026 -26.495 1.00 21.24 239 THR B O 1
ATOM 485 N N . VAL A 1 85 ? -31.673 3.025 -26.427 1.00 21.13 240 VAL B N 1
ATOM 486 C CA . VAL A 1 85 ? -31.052 2.875 -27.745 1.00 21.82 240 VAL B CA 1
ATOM 487 C C . VAL A 1 85 ? -30.092 1.663 -27.746 1.00 22.28 240 VAL B C 1
ATOM 488 O O . VAL A 1 85 ? -30.158 0.806 -28.641 1.00 22.74 240 VAL B O 1
ATOM 492 N N . GLU A 1 86 ? -29.237 1.586 -26.727 1.00 22.49 241 GLU B N 1
ATOM 493 C CA . GLU A 1 86 ? -28.304 0.463 -26.546 1.00 23.32 241 GLU B CA 1
ATOM 494 C C . GLU A 1 86 ? -29.053 -0.877 -26.470 1.00 22.87 241 GLU B C 1
ATOM 495 O O . GLU A 1 86 ? -28.679 -1.848 -27.145 1.00 21.89 241 GLU B O 1
ATOM 501 N N . PHE A 1 87 ? -30.125 -0.906 -25.668 1.00 21.83 242 PHE B N 1
ATOM 502 C CA . PHE A 1 87 ? -31.017 -2.064 -25.563 1.00 21.90 242 PHE B CA 1
ATOM 503 C C . PHE A 1 87 ? -31.523 -2.517 -26.936 1.00 22.17 242 PHE B C 1
ATOM 504 O O . PHE A 1 87 ? -31.469 -3.710 -27.266 1.00 22.56 242 PHE B O 1
ATOM 512 N N . ALA A 1 88 ? -31.994 -1.559 -27.731 1.00 21.61 243 ALA B N 1
ATOM 513 C CA . ALA A 1 88 ? -32.523 -1.833 -29.075 1.00 22.08 243 ALA B CA 1
ATOM 514 C C . ALA A 1 88 ? -31.491 -2.469 -29.995 1.00 22.72 243 ALA B C 1
ATOM 515 O O . ALA A 1 88 ? -31.814 -3.384 -30.750 1.00 23.10 243 ALA B O 1
ATOM 517 N N . LYS A 1 89 ? -30.257 -1.982 -29.918 1.00 23.38 244 LYS B N 1
ATOM 518 C CA . LYS A 1 89 ? -29.152 -2.469 -30.758 1.00 24.41 244 LYS B CA 1
ATOM 519 C C . LYS A 1 89 ? -28.783 -3.916 -30.446 1.00 24.46 244 LYS B C 1
ATOM 520 O O . LYS A 1 89 ? -28.261 -4.623 -31.308 1.00 25.82 244 LYS B O 1
ATOM 526 N N . GLN A 1 90 ? -29.056 -4.336 -29.211 1.00 24.05 245 GLN B N 1
ATOM 527 C CA . GLN A 1 90 ? -28.839 -5.703 -28.747 1.00 24.79 245 GLN B CA 1
ATOM 528 C C . GLN A 1 90 ? -29.957 -6.688 -29.149 1.00 25.34 245 GLN B C 1
ATOM 529 O O . GLN A 1 90 ? -29.814 -7.907 -28.981 1.00 26.05 245 GLN B O 1
ATOM 535 N N . LEU A 1 91 ? -31.062 -6.162 -29.671 1.00 25.06 246 LEU B N 1
ATOM 536 C CA . LEU A 1 91 ? -32.171 -6.997 -30.121 1.00 25.60 246 LEU B CA 1
ATOM 537 C C . LEU A 1 91 ? -31.861 -7.563 -31.497 1.00 26.71 246 LEU B C 1
ATOM 538 O O . LEU A 1 91 ? -31.497 -6.818 -32.406 1.00 26.83 246 LEU B O 1
ATOM 543 N N . PRO A 1 92 ? -31.997 -8.892 -31.657 1.00 28.30 247 PRO B N 1
ATOM 544 C CA . PRO A 1 92 ? -31.665 -9.574 -32.917 1.00 29.13 247 PRO B CA 1
ATOM 545 C C . PRO A 1 92 ? -32.362 -8.964 -34.124 1.00 28.86 247 PRO B C 1
ATOM 546 O O . PRO A 1 92 ? -33.587 -8.834 -34.125 1.00 28.86 247 PRO B O 1
ATOM 550 N N . GLY A 1 93 ? -31.580 -8.571 -35.130 1.00 28.73 248 GLY B N 1
ATOM 551 C CA . GLY A 1 93 ? -32.128 -7.991 -36.358 1.00 28.21 248 GLY B CA 1
ATOM 552 C C . GLY A 1 93 ? -32.341 -6.482 -36.375 1.00 27.38 248 GLY B C 1
ATOM 553 O O . GLY A 1 93 ? -32.496 -5.891 -37.446 1.00 28.18 248 GLY B O 1
ATOM 554 N N . PHE A 1 94 ? -32.367 -5.845 -35.208 1.00 26.01 249 PHE B N 1
ATOM 555 C CA . PHE A 1 94 ? -32.653 -4.397 -35.151 1.00 25.16 249 PHE B CA 1
ATOM 556 C C . PHE A 1 94 ? -31.666 -3.579 -35.983 1.00 25.63 249 PHE B C 1
ATOM 557 O O . PHE A 1 94 ? -32.086 -2.712 -36.742 1.00 25.70 249 PHE B O 1
ATOM 565 N N . THR A 1 95 ? -30.366 -3.843 -35.849 1.00 26.46 250 THR B N 1
ATOM 566 C CA . THR A 1 95 ? -29.379 -3.051 -36.596 1.00 27.57 250 THR B CA 1
ATOM 567 C C . THR A 1 95 ? -29.309 -3.395 -38.097 1.00 29.07 250 THR B C 1
ATOM 568 O O . THR A 1 95 ? -28.562 -2.756 -38.840 1.00 29.65 250 THR B O 1
ATOM 572 N N . THR A 1 96 ? -30.092 -4.382 -38.538 1.00 30.04 251 THR B N 1
ATOM 573 C CA . THR A 1 96 ? -30.165 -4.729 -39.966 1.00 32.31 251 THR B CA 1
ATOM 574 C C . THR A 1 96 ? -31.184 -3.870 -40.696 1.00 32.45 251 THR B C 1
ATOM 575 O O . THR A 1 96 ? -31.176 -3.799 -41.925 1.00 33.26 251 THR B O 1
ATOM 579 N N . LEU A 1 97 ? -32.062 -3.223 -39.927 1.00 32.12 252 LEU B N 1
ATOM 580 C CA . LEU A 1 97 ? -33.004 -2.248 -40.457 1.00 32.02 252 LEU B CA 1
ATOM 581 C C . LEU A 1 97 ? -32.244 -1.007 -40.893 1.00 32.60 252 LEU B C 1
ATOM 582 O O . LEU A 1 97 ? -31.134 -0.770 -40.426 1.00 33.13 252 LEU B O 1
ATOM 587 N N . THR A 1 98 ? -32.838 -0.198 -41.764 1.00 33.02 253 THR B N 1
ATOM 588 C CA . THR A 1 98 ? -32.191 1.061 -42.151 1.00 33.79 253 THR B CA 1
ATOM 589 C C . THR A 1 98 ? -32.044 1.961 -40.921 1.00 32.81 253 THR B C 1
ATOM 590 O O . THR A 1 98 ? -32.794 1.814 -39.950 1.00 32.33 253 THR B O 1
ATOM 594 N N . ILE A 1 99 ? -31.063 2.859 -40.941 1.00 32.78 254 ILE B N 1
ATOM 595 C CA . ILE A 1 99 ? -30.885 3.808 -39.841 1.00 31.82 254 ILE B CA 1
ATOM 596 C C . ILE A 1 99 ? -32.159 4.654 -39.679 1.00 30.81 254 ILE B C 1
ATOM 597 O O . ILE A 1 99 ? -32.592 4.901 -38.556 1.00 29.68 254 ILE B O 1
ATOM 602 N N . ALA A 1 100 ? -32.757 5.059 -40.802 1.00 30.51 255 ALA B N 1
ATOM 603 C CA . ALA A 1 100 ? -34.063 5.735 -40.805 1.00 29.75 255 ALA B CA 1
ATOM 604 C C . ALA A 1 100 ? -35.138 4.975 -40.001 1.00 28.21 255 ALA B C 1
ATOM 605 O O . ALA A 1 100 ? -35.787 5.552 -39.149 1.00 27.52 255 ALA B O 1
ATOM 607 N N . ASP A 1 101 ? -35.303 3.684 -40.272 1.00 27.73 256 ASP B N 1
ATOM 608 C CA . ASP A 1 101 ? -36.291 2.863 -39.562 1.00 26.74 256 ASP B CA 1
ATOM 609 C C . ASP A 1 101 ? -35.957 2.635 -38.094 1.00 25.82 256 ASP B C 1
ATOM 610 O O . ASP A 1 101 ? -36.863 2.602 -37.246 1.00 24.66 256 ASP B O 1
ATOM 615 N N . GLN A 1 102 ? -34.664 2.497 -37.799 1.00 25.09 257 GLN B N 1
ATOM 616 C CA . GLN A 1 102 ? -34.203 2.381 -36.421 1.00 24.14 257 GLN B CA 1
ATOM 617 C C . GLN A 1 102 ? -34.590 3.618 -35.613 1.00 23.22 257 GLN B C 1
ATOM 618 O O . GLN A 1 102 ? -35.173 3.497 -34.545 1.00 22.36 257 GLN B O 1
ATOM 624 N N . ILE A 1 103 ? -34.269 4.801 -36.139 1.00 23.38 258 ILE B N 1
ATOM 625 C CA . ILE A 1 103 ? -34.615 6.064 -35.494 1.00 23.10 258 ILE B CA 1
ATOM 626 C C . ILE A 1 103 ? -36.143 6.259 -35.374 1.00 22.68 258 ILE B C 1
ATOM 627 O O . ILE A 1 103 ? -36.636 6.711 -34.342 1.00 22.80 258 ILE B O 1
ATOM 632 N N . THR A 1 104 ? -36.869 5.914 -36.434 1.00 23.21 259 THR B N 1
ATOM 633 C CA . THR A 1 104 ? -38.340 6.004 -36.471 1.00 23.41 259 THR B CA 1
ATOM 634 C C . THR A 1 104 ? -38.986 5.163 -35.363 1.00 22.51 259 THR B C 1
ATOM 635 O O . THR A 1 104 ? -39.803 5.677 -34.598 1.00 21.77 259 THR B O 1
ATOM 639 N N . LEU A 1 105 ? -38.586 3.894 -35.252 1.00 22.43 260 LEU B N 1
ATOM 640 C CA . LEU A 1 105 ? -39.035 3.036 -34.147 1.00 22.07 260 LEU B CA 1
ATOM 641 C C . LEU A 1 105 ? -38.671 3.566 -32.754 1.00 21.72 260 LEU B C 1
ATOM 642 O O . LEU A 1 105 ? -39.509 3.559 -31.844 1.00 20.69 260 LEU B O 1
ATOM 647 N N . LEU A 1 106 ? -37.421 4.004 -32.583 1.00 21.90 261 LEU B N 1
ATOM 648 C CA . LEU A 1 106 ? -36.969 4.530 -31.287 1.00 22.03 261 LEU B CA 1
ATOM 649 C C . LEU A 1 106 ? -37.689 5.839 -30.915 1.00 21.66 261 LEU B C 1
ATOM 650 O O . LEU A 1 106 ? -38.068 6.020 -29.769 1.00 21.41 261 LEU B O 1
ATOM 655 N N . LYS A 1 107 ? -37.910 6.730 -31.882 1.00 22.55 262 LYS B N 1
ATOM 656 C CA . LYS A 1 107 ? -38.711 7.955 -31.623 1.00 23.25 262 LYS B CA 1
ATOM 657 C C . LYS A 1 107 ? -40.114 7.618 -31.094 1.00 22.65 262 LYS B C 1
ATOM 658 O O . LYS A 1 107 ? -40.598 8.228 -30.132 1.00 22.64 262 LYS B O 1
ATOM 664 N N . ALA A 1 108 ? -40.746 6.642 -31.737 1.00 22.75 263 ALA B N 1
ATOM 665 C CA . ALA A 1 108 ? -42.132 6.256 -31.448 1.00 22.73 263 ALA B CA 1
ATOM 666 C C . ALA A 1 108 ? -42.295 5.562 -30.099 1.00 22.27 263 ALA B C 1
ATOM 667 O O . ALA A 1 108 ? -43.327 5.712 -29.456 1.00 22.52 263 ALA B O 1
ATOM 669 N N . ALA A 1 109 ? -41.277 4.824 -29.653 1.00 22.08 264 ALA B N 1
ATOM 670 C CA . ALA A 1 109 ? -41.427 3.966 -28.477 1.00 21.56 264 ALA B CA 1
ATOM 671 C C . ALA A 1 109 ? -40.596 4.342 -27.252 1.00 21.45 264 ALA B C 1
ATOM 672 O O . ALA A 1 109 ? -40.793 3.792 -26.168 1.00 20.80 264 ALA B O 1
ATOM 674 N N . CYS A 1 110 ? -39.654 5.263 -27.408 1.00 22.22 265 CYS B N 1
ATOM 675 C CA . CYS A 1 110 ? -38.723 5.548 -26.306 1.00 22.07 265 CYS B CA 1
ATOM 676 C C . CYS A 1 110 ? -39.380 5.987 -24.990 1.00 21.44 265 CYS B C 1
ATOM 677 O O . CYS A 1 110 ? -39.062 5.450 -23.923 1.00 21.25 265 CYS B O 1
ATOM 681 N N . LEU A 1 111 ? -40.309 6.936 -25.069 1.00 21.07 266 LEU B N 1
ATOM 682 C CA . LEU A 1 111 ? -41.005 7.409 -23.883 1.00 20.32 266 LEU B CA 1
ATOM 683 C C . LEU A 1 111 ? -41.827 6.307 -23.242 1.00 19.69 266 LEU B C 1
ATOM 684 O O . LEU A 1 111 ? -41.825 6.185 -22.027 1.00 19.33 266 LEU B O 1
ATOM 689 N N . ASP A 1 112 ? -42.524 5.510 -24.062 1.00 20.15 267 ASP B N 1
ATOM 690 C CA . ASP A 1 112 ? -43.250 4.332 -23.576 1.00 20.10 267 ASP B CA 1
ATOM 691 C C . ASP A 1 112 ? -42.328 3.405 -22.770 1.00 19.89 267 ASP B C 1
ATOM 692 O O . ASP A 1 112 ? -42.694 2.955 -21.684 1.00 19.97 267 ASP B O 1
ATOM 697 N N . ILE A 1 113 ? -41.123 3.146 -23.289 1.00 19.80 268 ILE B N 1
ATOM 698 C CA . ILE A 1 113 ? -40.133 2.308 -22.599 1.00 19.49 268 ILE B CA 1
ATOM 699 C C . ILE A 1 113 ? -39.582 2.970 -21.320 1.00 19.51 268 ILE B C 1
ATOM 700 O O . ILE A 1 113 ? -39.400 2.302 -20.309 1.00 19.37 268 ILE B O 1
ATOM 705 N N . LEU A 1 114 ? -39.351 4.281 -21.355 1.00 19.89 269 LEU B N 1
ATOM 706 C CA . LEU A 1 114 ? -38.967 5.037 -20.145 1.00 20.63 269 LEU B CA 1
ATOM 707 C C . LEU A 1 114 ? -40.018 4.897 -19.039 1.00 20.32 269 LEU B C 1
ATOM 708 O O . LEU A 1 114 ? -39.678 4.671 -17.872 1.00 20.76 269 LEU B O 1
ATOM 713 N N . ILE A 1 115 ? -41.287 5.019 -19.411 1.00 19.66 270 ILE B N 1
ATOM 714 C CA . ILE A 1 115 ? -42.385 4.892 -18.443 1.00 19.64 270 ILE B CA 1
ATOM 715 C C . ILE A 1 115 ? -42.412 3.486 -17.846 1.00 19.23 270 ILE B C 1
ATOM 716 O O . ILE A 1 115 ? -42.480 3.323 -16.627 1.00 20.22 270 ILE B O 1
ATOM 721 N N . LEU A 1 116 ? -42.361 2.468 -18.698 1.00 18.56 271 LEU B N 1
ATOM 722 C CA . LEU A 1 116 ? -42.316 1.092 -18.200 1.00 18.04 271 LEU B CA 1
ATOM 723 C C . LEU A 1 116 ? -41.118 0.874 -17.263 1.00 17.71 271 LEU B C 1
ATOM 724 O O . LEU A 1 116 ? -41.264 0.322 -16.178 1.00 16.93 271 LEU B O 1
ATOM 729 N N . ARG A 1 117 ? -39.943 1.336 -17.685 1.00 17.97 272 ARG B N 1
ATOM 730 C CA . ARG A 1 117 ? -38.717 1.172 -16.903 1.00 18.38 272 ARG B CA 1
ATOM 731 C C . ARG A 1 117 ? -38.813 1.759 -15.487 1.00 18.12 272 ARG B C 1
ATOM 732 O O . ARG A 1 117 ? -38.620 1.044 -14.511 1.00 18.84 272 ARG B O 1
ATOM 740 N N . ILE A 1 118 ? -39.140 3.041 -15.371 1.00 18.26 273 ILE B N 1
ATOM 741 C CA . ILE A 1 118 ? -39.268 3.666 -14.047 1.00 18.76 273 ILE B CA 1
ATOM 742 C C . ILE A 1 118 ? -40.362 3.031 -13.161 1.00 19.66 273 ILE B C 1
ATOM 743 O O . ILE A 1 118 ? -40.205 2.937 -11.936 1.00 19.19 273 ILE B O 1
ATOM 748 N N . CYS A 1 119 ? -41.450 2.579 -13.790 1.00 20.39 274 CYS B N 1
ATOM 749 C CA . CYS A 1 119 ? -42.538 1.896 -13.075 1.00 21.05 274 CYS B CA 1
ATOM 750 C C . CYS A 1 119 ? -42.149 0.518 -12.557 1.00 21.74 274 CYS B C 1
ATOM 751 O O . CYS A 1 119 ? -42.723 0.049 -11.567 1.00 22.81 274 CYS B O 1
ATOM 754 N N . THR A 1 120 ? -41.159 -0.118 -13.185 1.00 22.19 275 THR B N 1
ATOM 755 C CA . THR A 1 120 ? -40.637 -1.383 -12.667 1.00 23.27 275 THR B CA 1
ATOM 756 C C . THR A 1 120 ? -39.742 -1.165 -11.434 1.00 23.22 275 THR B C 1
ATOM 757 O O . THR A 1 120 ? -39.389 -2.116 -10.767 1.00 23.74 275 THR B O 1
ATOM 761 N N . ARG A 1 121 ? -39.405 0.090 -11.126 1.00 22.89 276 ARG B N 1
ATOM 762 C CA . ARG A 1 121 ? -38.606 0.428 -9.915 1.00 22.75 276 ARG B CA 1
ATOM 763 C C . ARG A 1 121 ? -39.456 1.076 -8.810 1.00 22.50 276 ARG B C 1
ATOM 764 O O . ARG A 1 121 ? -38.950 1.802 -7.940 1.00 21.98 276 ARG B O 1
ATOM 772 N N . TYR A 1 122 ? -40.756 0.801 -8.861 1.00 22.56 277 TYR B N 1
ATOM 773 C CA . TYR A 1 122 ? -41.706 1.281 -7.874 1.00 22.53 277 TYR B CA 1
ATOM 774 C C . TYR A 1 122 ? -41.656 0.426 -6.611 1.00 23.76 277 TYR B C 1
ATOM 775 O O . TYR A 1 122 ? -41.631 -0.807 -6.682 1.00 23.47 277 TYR B O 1
ATOM 784 N N . THR A 1 123 ? -41.611 1.085 -5.456 1.00 24.56 278 THR B N 1
ATOM 785 C CA . THR A 1 123 ? -41.668 0.386 -4.175 1.00 25.87 278 THR B CA 1
ATOM 786 C C . THR A 1 123 ? -42.971 0.791 -3.480 1.00 26.82 278 THR B C 1
ATOM 787 O O . THR A 1 123 ? -43.074 1.893 -2.947 1.00 27.22 278 THR B O 1
ATOM 791 N N . PRO A 1 124 ? -43.980 -0.096 -3.501 1.00 28.10 279 PRO B N 1
ATOM 792 C CA . PRO A 1 124 ? -45.315 0.269 -2.995 1.00 28.98 279 PRO B CA 1
ATOM 793 C C . PRO A 1 124 ? -45.356 0.702 -1.523 1.00 30.19 279 PRO B C 1
ATOM 794 O O . PRO A 1 124 ? -46.098 1.616 -1.177 1.00 30.64 279 PRO B O 1
ATOM 798 N N . GLU A 1 125 ? -44.552 0.070 -0.676 1.00 31.16 280 GLU B N 1
ATOM 799 C CA . GLU A 1 125 ? -44.531 0.382 0.759 1.00 32.91 280 GLU B CA 1
ATOM 800 C C . GLU A 1 125 ? -44.112 1.823 1.078 1.00 32.13 280 GLU B C 1
ATOM 801 O O . GLU A 1 125 ? -44.541 2.396 2.084 1.00 32.86 280 GLU B O 1
ATOM 807 N N . GLN A 1 126 ? -43.275 2.404 0.224 1.00 30.75 281 GLN B N 1
ATOM 808 C CA . GLN A 1 126 ? -42.836 3.780 0.413 1.00 29.73 281 GLN B CA 1
ATOM 809 C C . GLN A 1 126 ? -43.401 4.715 -0.628 1.00 27.89 281 GLN B C 1
ATOM 810 O O . GLN A 1 126 ? -43.178 5.915 -0.539 1.00 27.68 281 GLN B O 1
ATOM 816 N N . ASP A 1 127 ? -44.110 4.169 -1.616 1.00 26.00 282 ASP B N 1
ATOM 817 C CA . ASP A 1 127 ? -44.659 4.969 -2.723 1.00 24.34 282 ASP B CA 1
ATOM 818 C C . ASP A 1 127 ? -43.535 5.760 -3.417 1.00 23.21 282 ASP B C 1
ATOM 819 O O . ASP A 1 127 ? -43.657 6.961 -3.682 1.00 22.81 282 ASP B O 1
ATOM 824 N N . THR A 1 128 ? -42.434 5.064 -3.711 1.00 22.38 283 THR B N 1
ATOM 825 C CA . THR A 1 128 ? -41.259 5.680 -4.342 1.00 21.59 283 THR B CA 1
ATOM 826 C C . THR A 1 128 ? -40.933 5.052 -5.693 1.00 21.43 283 THR B C 1
ATOM 827 O O . THR A 1 128 ? -41.336 3.924 -5.987 1.00 21.50 283 THR B O 1
ATOM 831 N N . MET A 1 129 ? -40.177 5.782 -6.507 1.00 20.89 284 MET B N 1
ATOM 832 C CA . MET A 1 129 ? -39.544 5.214 -7.682 1.00 20.65 284 MET B CA 1
ATOM 833 C C . MET A 1 129 ? -38.053 5.481 -7.584 1.00 20.70 284 MET B C 1
ATOM 834 O O . MET A 1 129 ? -37.641 6.504 -7.008 1.00 20.62 284 MET B O 1
ATOM 839 N N . THR A 1 130 ? -37.261 4.562 -8.148 1.00 20.29 285 THR B N 1
ATOM 840 C CA . THR A 1 130 ? -35.802 4.594 -8.057 1.00 20.52 285 THR B CA 1
ATOM 841 C C . THR A 1 130 ? -35.171 4.680 -9.441 1.00 20.35 285 THR B C 1
ATOM 842 O O . THR A 1 130 ? -35.447 3.852 -10.300 1.00 20.14 285 THR B O 1
ATOM 846 N N . PHE A 1 131 ? -34.333 5.689 -9.646 1.00 20.61 286 PHE B N 1
ATOM 847 C CA . PHE A 1 131 ? -33.602 5.833 -10.906 1.00 21.09 286 PHE B CA 1
ATOM 848 C C . PHE A 1 131 ? -32.353 4.948 -10.931 1.00 21.61 286 PHE B C 1
ATOM 849 O O . PHE A 1 131 ? -32.024 4.292 -9.942 1.00 21.36 286 PHE B O 1
ATOM 857 N N . SER A 1 132 ? -31.659 4.942 -12.068 1.00 22.57 287 SER B N 1
ATOM 858 C CA . SER A 1 132 ? -30.582 3.969 -12.314 1.00 23.25 287 SER B CA 1
ATOM 859 C C . SER A 1 132 ? -29.296 4.249 -11.538 1.00 24.13 287 SER B C 1
ATOM 860 O O . SER A 1 132 ? -28.389 3.431 -11.554 1.00 25.51 287 SER B O 1
ATOM 863 N N . ASP A 1 133 ? -29.223 5.389 -10.855 1.00 24.01 288 ASP B N 1
ATOM 864 C CA . ASP A 1 133 ? -28.110 5.666 -9.945 1.00 24.31 288 ASP B CA 1
ATOM 865 C C . ASP A 1 133 ? -28.474 5.373 -8.487 1.00 24.25 288 ASP B C 1
ATOM 866 O O . ASP A 1 133 ? -27.687 5.643 -7.595 1.00 24.78 288 ASP B O 1
ATOM 871 N N . GLY A 1 134 ? -29.681 4.855 -8.243 1.00 23.91 289 GLY B N 1
ATOM 872 C CA . GLY A 1 134 ? -30.165 4.646 -6.876 1.00 23.40 289 GLY B CA 1
ATOM 873 C C . GLY A 1 134 ? -31.049 5.763 -6.319 1.00 23.14 289 GLY B C 1
ATOM 874 O O . GLY A 1 134 ? -31.738 5.556 -5.317 1.00 23.31 289 GLY B O 1
ATOM 875 N N . LEU A 1 135 ? -31.063 6.938 -6.962 1.00 22.53 290 LEU B N 1
ATOM 876 C CA . LEU A 1 135 ? -31.882 8.059 -6.449 1.00 22.35 290 LEU B CA 1
ATOM 877 C C . LEU A 1 135 ? -33.332 7.613 -6.300 1.00 21.68 290 LEU B C 1
ATOM 878 O O . LEU A 1 135 ? -33.923 7.094 -7.249 1.00 21.33 290 LEU B O 1
ATOM 883 N N . THR A 1 136 ? -33.876 7.812 -5.099 1.00 21.39 291 THR B N 1
ATOM 884 C CA . THR A 1 136 ? -35.183 7.292 -4.724 1.00 21.22 291 THR B CA 1
ATOM 885 C C . THR A 1 136 ? -36.074 8.442 -4.246 1.00 21.21 291 THR B C 1
ATOM 886 O O . THR A 1 136 ? -35.817 9.075 -3.212 1.00 22.04 291 THR B O 1
ATOM 890 N N . LEU A 1 137 ? -37.118 8.703 -5.015 1.00 20.64 292 LEU B N 1
ATOM 891 C CA . LEU A 1 137 ? -38.003 9.847 -4.781 1.00 20.50 292 LEU B CA 1
ATOM 892 C C . LEU A 1 137 ? -39.428 9.398 -4.522 1.00 20.61 292 LEU B C 1
ATOM 893 O O . LEU A 1 137 ? -39.918 8.504 -5.203 1.00 20.01 292 LEU B O 1
ATOM 898 N N . ASN A 1 138 ? -40.091 10.035 -3.552 1.00 21.55 293 ASN B N 1
ATOM 899 C CA . ASN A 1 138 ? -41.519 9.801 -3.296 1.00 21.78 293 ASN B CA 1
ATOM 900 C C . ASN A 1 138 ? -42.417 10.460 -4.351 1.00 21.65 293 ASN B C 1
ATOM 901 O O . ASN A 1 138 ? -41.912 11.093 -5.286 1.00 21.19 293 ASN B O 1
ATOM 906 N N . ARG A 1 139 ? -43.739 10.302 -4.213 1.00 21.84 294 ARG B N 1
ATOM 907 C CA . ARG A 1 139 ? -44.690 10.783 -5.227 1.00 21.43 294 ARG B CA 1
ATOM 908 C C . ARG A 1 139 ? -44.617 12.295 -5.462 1.00 21.46 294 ARG B C 1
ATOM 909 O O . ARG A 1 139 ? -44.611 12.760 -6.607 1.00 20.99 294 ARG B O 1
ATOM 917 N N . THR A 1 140 ? -44.559 13.050 -4.371 1.00 21.78 295 THR B N 1
ATOM 918 C CA . THR A 1 140 ? -44.484 14.503 -4.446 1.00 22.02 295 THR B CA 1
ATOM 919 C C . THR A 1 140 ? -43.189 14.952 -5.115 1.00 21.22 295 THR B C 1
ATOM 920 O O . THR A 1 140 ? -43.214 15.854 -5.945 1.00 20.54 295 THR B O 1
ATOM 924 N N . GLN A 1 141 ? -42.079 14.297 -4.770 1.00 20.95 296 GLN B N 1
ATOM 925 C CA . GLN A 1 141 ? -40.785 14.556 -5.431 1.00 20.73 296 GLN B CA 1
ATOM 926 C C . GLN A 1 141 ? -40.772 14.194 -6.911 1.00 20.05 296 GLN B C 1
ATOM 927 O O . GLN A 1 141 ? -40.206 14.927 -7.717 1.00 19.62 296 GLN B O 1
ATOM 933 N N . MET A 1 142 ? -41.400 13.072 -7.268 1.00 19.54 297 MET B N 1
ATOM 934 C CA . MET A 1 142 ? -41.542 12.694 -8.684 1.00 18.93 297 MET B CA 1
ATOM 935 C C . MET A 1 142 ? -42.374 13.732 -9.457 1.00 19.11 297 MET B C 1
ATOM 936 O O . MET A 1 142 ? -42.071 14.050 -10.613 1.00 18.48 297 MET B O 1
ATOM 941 N N . HIS A 1 143 ? -43.429 14.239 -8.812 1.00 19.49 298 HIS B N 1
ATOM 942 C CA . HIS A 1 143 ? -44.230 15.349 -9.359 1.00 19.78 298 HIS B CA 1
ATOM 943 C C . HIS A 1 143 ? -43.326 16.543 -9.672 1.00 19.58 298 HIS B C 1
ATOM 944 O O . HIS A 1 143 ? -43.333 17.048 -10.789 1.00 19.71 298 HIS B O 1
ATOM 951 N N . ASN A 1 144 ? -42.551 16.968 -8.673 1.00 19.96 299 ASN B N 1
ATOM 952 C CA . ASN A 1 144 ? -41.696 18.147 -8.762 1.00 20.35 299 ASN B CA 1
ATOM 953 C C . ASN A 1 144 ? -40.431 17.933 -9.608 1.00 20.20 299 ASN B C 1
ATOM 954 O O . ASN A 1 144 ? -39.848 18.894 -10.093 1.00 20.62 299 ASN B O 1
ATOM 959 N N . ALA A 1 145 ? -40.021 16.676 -9.783 1.00 20.14 300 ALA B N 1
ATOM 960 C CA . ALA A 1 145 ? -38.892 16.318 -10.643 1.00 20.33 300 ALA B CA 1
ATOM 961 C C . ALA A 1 145 ? -39.227 16.397 -12.124 1.00 20.46 300 ALA B C 1
ATOM 962 O O . ALA A 1 145 ? -38.338 16.618 -12.948 1.00 19.61 300 ALA B O 1
ATOM 964 N N . GLY A 1 146 ? -40.499 16.202 -12.468 1.00 20.70 301 GLY B N 1
ATOM 965 C CA . GLY A 1 146 ? -40.905 16.261 -13.873 1.00 21.44 301 GLY B CA 1
ATOM 966 C C . GLY A 1 146 ? -42.175 15.530 -14.298 1.00 21.84 301 GLY B C 1
ATOM 967 O O . GLY A 1 146 ? -42.644 15.734 -15.410 1.00 21.79 301 GLY B O 1
ATOM 968 N N . PHE A 1 147 ? -42.733 14.671 -13.440 1.00 21.73 302 PHE B N 1
ATOM 969 C CA . PHE A 1 147 ? -44.009 14.020 -13.776 1.00 21.37 302 PHE B CA 1
ATOM 970 C C . PHE A 1 147 ? -45.150 15.045 -13.902 1.00 21.89 302 PHE B C 1
ATOM 971 O O . PHE A 1 147 ? -46.002 14.926 -14.792 1.00 21.76 302 PHE B O 1
ATOM 979 N N . GLY A 1 148 ? -45.158 16.041 -13.018 1.00 22.30 303 GLY B N 1
ATOM 980 C CA . GLY A 1 148 ? -46.167 17.112 -13.075 1.00 23.91 303 GLY B CA 1
ATOM 981 C C . GLY A 1 148 ? -47.585 16.559 -13.077 1.00 24.26 303 GLY B C 1
ATOM 982 O O . GLY A 1 148 ? -47.894 15.656 -12.297 1.00 24.68 303 GLY B O 1
ATOM 983 N N . PRO A 1 149 ? -48.450 17.073 -13.973 1.00 25.23 304 PRO B N 1
ATOM 984 C CA . PRO A 1 149 ? -49.876 16.681 -13.978 1.00 25.67 304 PRO B CA 1
ATOM 985 C C . PRO A 1 149 ? -50.140 15.204 -14.318 1.00 25.08 304 PRO B C 1
ATOM 986 O O . PRO A 1 149 ? -51.237 14.711 -14.083 1.00 25.88 304 PRO B O 1
ATOM 990 N N . LEU A 1 150 ? -49.134 14.503 -14.830 1.00 24.36 305 LEU B N 1
ATOM 991 C CA . LEU A 1 150 ? -49.248 13.073 -15.135 1.00 23.82 305 LEU B CA 1
ATOM 992 C C . LEU A 1 150 ? -48.802 12.148 -13.988 1.00 23.26 305 LEU B C 1
ATOM 993 O O . LEU A 1 150 ? -48.761 10.931 -14.162 1.00 23.15 305 LEU B O 1
ATOM 998 N N . THR A 1 151 ? -48.474 12.720 -12.831 1.00 22.81 306 THR B N 1
ATOM 999 C CA . THR A 1 151 ? -47.898 11.958 -11.714 1.00 22.38 306 THR B CA 1
ATOM 1000 C C . THR A 1 151 ? -48.775 10.786 -11.268 1.00 23.19 306 THR B C 1
ATOM 1001 O O . THR A 1 151 ? -48.296 9.659 -11.150 1.00 22.43 306 THR B O 1
ATOM 1005 N N . ASP A 1 152 ? -50.053 11.056 -11.008 1.00 23.79 307 ASP B N 1
ATOM 1006 C CA . ASP A 1 152 ? -50.952 10.013 -10.504 1.00 25.08 307 ASP B CA 1
ATOM 1007 C C . ASP A 1 152 ? -51.257 8.938 -11.544 1.00 24.52 307 ASP B C 1
ATOM 1008 O O . ASP A 1 152 ? -51.401 7.767 -11.192 1.00 24.69 307 ASP B O 1
ATOM 1013 N N . LEU A 1 153 ? -51.291 9.332 -12.816 1.00 24.38 308 LEU B N 1
ATOM 1014 C CA . LEU A 1 153 ? -51.412 8.387 -13.931 1.00 24.35 308 LEU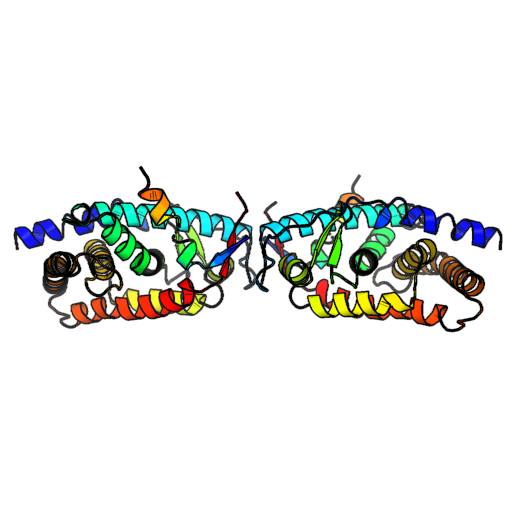 B CA 1
ATOM 1015 C C . LEU A 1 153 ? -50.259 7.400 -14.002 1.00 23.11 308 LEU B C 1
ATOM 1016 O O . LEU A 1 153 ? -50.468 6.205 -14.190 1.00 22.91 308 LEU B O 1
ATOM 1021 N N . VAL A 1 154 ? -49.037 7.905 -13.878 1.00 22.43 309 VAL B N 1
ATOM 1022 C CA . VAL A 1 154 ? -47.860 7.036 -13.932 1.00 21.29 309 VAL B CA 1
ATOM 1023 C C . VAL A 1 154 ? -47.832 6.091 -12.728 1.00 21.01 309 VAL B C 1
ATOM 1024 O O . VAL A 1 154 ? -47.553 4.899 -12.873 1.00 21.16 309 VAL B O 1
ATOM 1028 N N . PHE A 1 155 ? -48.133 6.629 -11.552 1.00 20.96 310 PHE B N 1
ATOM 1029 C CA . PHE A 1 155 ? -48.155 5.845 -10.319 1.00 21.39 310 PHE B CA 1
ATOM 1030 C C . PHE A 1 155 ? -49.269 4.782 -10.295 1.00 22.33 310 PHE B C 1
ATOM 1031 O O . PHE A 1 155 ? -49.067 3.682 -9.765 1.00 22.09 310 PHE B O 1
ATOM 1039 N N . ALA A 1 156 ? -50.434 5.108 -10.865 1.00 23.36 311 ALA B N 1
ATOM 1040 C CA . ALA A 1 156 ? -51.511 4.122 -11.058 1.00 23.96 311 ALA B CA 1
ATOM 1041 C C . ALA A 1 156 ? -51.009 2.989 -11.937 1.00 23.98 311 ALA B C 1
ATOM 1042 O O . ALA A 1 156 ? -51.151 1.822 -11.574 1.00 24.43 311 ALA B O 1
ATOM 1044 N N . PHE A 1 157 ? -50.383 3.329 -13.065 1.00 24.19 312 PHE B N 1
ATOM 1045 C CA . PHE A 1 157 ? -49.774 2.302 -13.941 1.00 24.43 312 PHE B CA 1
ATOM 1046 C C . PHE A 1 157 ? -48.758 1.417 -13.203 1.00 24.44 312 PHE B C 1
ATOM 1047 O O . PHE A 1 157 ? -48.781 0.191 -13.336 1.00 25.01 312 PHE B O 1
ATOM 1055 N N . ALA A 1 158 ? -47.867 2.037 -12.433 1.00 24.24 313 ALA B N 1
ATOM 1056 C CA . ALA A 1 158 ? -46.890 1.297 -11.623 1.00 23.91 313 ALA B CA 1
ATOM 1057 C C . ALA A 1 158 ? -47.567 0.277 -10.692 1.00 24.69 313 ALA B C 1
ATOM 1058 O O . ALA A 1 158 ? -47.171 -0.886 -10.644 1.00 24.77 313 ALA B O 1
ATOM 1060 N N . ASN A 1 159 ? -48.592 0.721 -9.971 1.00 24.79 314 ASN B N 1
ATOM 1061 C CA . ASN A 1 159 ? -49.394 -0.154 -9.122 1.00 25.85 314 ASN B CA 1
ATOM 1062 C C . ASN A 1 159 ? -50.104 -1.288 -9.870 1.00 26.23 314 ASN B C 1
ATOM 1063 O O . ASN A 1 159 ? -50.193 -2.394 -9.357 1.00 26.39 314 ASN B O 1
ATOM 1068 N N . GLN A 1 160 ? -50.587 -1.013 -11.079 1.00 26.65 315 GLN B N 1
ATOM 1069 C CA . GLN A 1 160 ? -51.270 -2.032 -11.901 1.00 28.14 315 GLN B CA 1
ATOM 1070 C C . GLN A 1 160 ? -50.313 -3.080 -12.471 1.00 28.23 315 GLN B C 1
ATOM 1071 O O . GLN A 1 160 ? -50.739 -4.168 -12.863 1.00 28.70 315 GLN B O 1
ATOM 1077 N N . LEU A 1 161 ? -49.027 -2.743 -12.517 1.00 28.04 316 LEU B N 1
ATOM 1078 C CA . LEU A 1 161 ? -47.991 -3.686 -12.914 1.00 28.83 316 LEU B CA 1
ATOM 1079 C C . LEU A 1 161 ? -47.747 -4.772 -11.873 1.00 29.85 316 LEU B C 1
ATOM 1080 O O . LEU A 1 161 ? -47.463 -5.914 -12.220 1.00 29.51 316 LEU B O 1
ATOM 1085 N N . LEU A 1 162 ? -47.842 -4.400 -10.599 1.00 30.80 317 LEU B N 1
ATOM 1086 C CA . LEU A 1 162 ? -47.454 -5.289 -9.507 1.00 32.22 317 LEU B CA 1
ATOM 1087 C C . LEU A 1 162 ? -48.089 -6.682 -9.553 1.00 33.25 317 LEU B C 1
ATOM 1088 O O . LEU A 1 162 ? -47.369 -7.670 -9.412 1.00 34.01 317 LEU B O 1
ATOM 1093 N N . PRO A 1 163 ? -49.423 -6.777 -9.766 1.00 34.07 318 PRO B N 1
ATOM 1094 C CA . PRO A 1 163 ? -50.045 -8.110 -9.806 1.00 35.02 318 PRO B CA 1
ATOM 1095 C C . PRO A 1 163 ? -49.488 -9.021 -10.909 1.00 35.05 318 PRO B C 1
ATOM 1096 O O . PRO A 1 163 ? -49.572 -10.247 -10.793 1.00 35.64 318 PRO B O 1
ATOM 1100 N N . LEU A 1 164 ? -48.932 -8.421 -11.961 1.00 34.10 319 LEU B N 1
ATOM 1101 C CA . LEU A 1 164 ? -48.335 -9.172 -13.068 1.00 34.32 319 LEU B CA 1
ATOM 1102 C C . LEU A 1 164 ? -47.054 -9.916 -12.673 1.00 34.33 319 LEU B C 1
ATOM 1103 O O . LEU A 1 164 ? -46.734 -10.934 -13.272 1.00 34.42 319 LEU B O 1
ATOM 1108 N N . GLU A 1 165 ? -46.339 -9.408 -11.666 1.00 34.26 320 GLU B N 1
ATOM 1109 C CA . GLU A 1 165 ? -45.087 -10.013 -11.180 1.00 34.57 320 GLU B CA 1
ATOM 1110 C C . GLU A 1 165 ? -44.076 -10.281 -12.301 1.00 33.75 320 GLU B C 1
ATOM 1111 O O . GLU A 1 165 ? -43.540 -11.391 -12.422 1.00 34.23 320 GLU B O 1
ATOM 1117 N N . MET A 1 166 ? -43.817 -9.270 -13.121 1.00 32.56 321 MET B N 1
ATOM 1118 C CA . MET A 1 166 ? -42.947 -9.446 -14.283 1.00 32.05 321 MET B CA 1
ATOM 1119 C C . MET A 1 166 ? -41.467 -9.607 -13.929 1.00 31.60 321 MET B C 1
ATOM 1120 O O . MET A 1 166 ? -40.955 -8.925 -13.038 1.00 31.50 321 MET B O 1
ATOM 1125 N N . ASP A 1 167 ? -40.774 -10.499 -14.630 1.00 31.15 322 ASP B N 1
ATOM 1126 C CA . ASP A 1 167 ? -39.318 -10.591 -14.451 1.00 30.82 322 ASP B CA 1
ATOM 1127 C C . ASP A 1 167 ? -38.560 -9.853 -15.573 1.00 29.57 322 ASP B C 1
ATOM 1128 O O . ASP A 1 167 ? -39.181 -9.228 -16.441 1.00 29.14 322 ASP B O 1
ATOM 1133 N N . ASP A 1 168 ? -37.232 -9.897 -15.542 1.00 28.89 323 ASP B N 1
ATOM 1134 C CA . ASP A 1 168 ? -36.405 -9.220 -16.556 1.00 28.01 323 ASP B CA 1
ATOM 1135 C C . ASP A 1 168 ? -36.729 -9.628 -18.000 1.00 27.07 323 ASP B C 1
ATOM 1136 O O . ASP A 1 168 ? -36.807 -8.781 -18.887 1.00 26.47 323 ASP B O 1
ATOM 1141 N N . ALA A 1 169 ? -36.922 -10.927 -18.221 1.00 26.90 324 ALA B N 1
ATOM 1142 C CA . ALA A 1 169 ? -37.225 -11.462 -19.550 1.00 26.36 324 ALA B CA 1
ATOM 1143 C C . ALA A 1 169 ? -38.530 -10.894 -20.103 1.00 25.47 324 ALA B C 1
ATOM 1144 O O . ALA A 1 169 ? -38.587 -10.460 -21.252 1.00 24.79 324 ALA B O 1
ATOM 1146 N N . GLU A 1 170 ? -39.567 -10.901 -19.270 1.00 24.89 325 GLU B N 1
ATOM 1147 C CA . GLU A 1 170 ? -40.874 -10.365 -19.628 1.00 24.73 325 GLU B CA 1
ATOM 1148 C C . GLU A 1 170 ? -40.877 -8.832 -19.838 1.00 23.46 325 GLU B C 1
ATOM 1149 O O . GLU A 1 170 ? -41.422 -8.353 -20.833 1.00 23.01 325 GLU B O 1
ATOM 1155 N N . THR A 1 171 ? -40.250 -8.078 -18.936 1.00 22.72 326 THR B N 1
ATOM 1156 C CA . THR A 1 171 ? -40.061 -6.624 -19.140 1.00 22.17 326 THR B CA 1
ATOM 1157 C C . THR A 1 171 ? -39.320 -6.330 -20.452 1.00 21.72 326 THR B C 1
ATOM 1158 O O . THR A 1 171 ? -39.727 -5.453 -21.223 1.00 20.97 326 THR B O 1
ATOM 1162 N N . GLY A 1 172 ? -38.246 -7.077 -20.703 1.00 21.88 327 GLY B N 1
ATOM 1163 C CA . GLY A 1 172 ? -37.448 -6.907 -21.909 1.00 21.81 327 GLY B CA 1
ATOM 1164 C C . GLY A 1 172 ? -38.186 -7.290 -23.172 1.00 22.19 327 GLY B C 1
ATOM 1165 O O . GLY A 1 172 ? -38.092 -6.596 -24.186 1.00 22.13 327 GLY B O 1
ATOM 1166 N N . LEU A 1 173 ? -38.916 -8.406 -23.125 1.00 22.74 328 LEU B N 1
ATOM 1167 C CA . LEU A 1 173 ? -39.710 -8.834 -24.279 1.00 23.15 328 LEU B CA 1
ATOM 1168 C C . LEU A 1 173 ? -40.845 -7.856 -24.557 1.00 22.53 328 LEU B C 1
ATOM 1169 O O . LEU A 1 173 ? -41.126 -7.545 -25.707 1.00 22.37 328 LEU B O 1
ATOM 1174 N N . LEU A 1 174 ? -41.474 -7.362 -23.495 1.00 22.56 329 LEU B N 1
ATOM 1175 C CA . LEU A 1 174 ? -42.545 -6.371 -23.626 1.00 22.11 329 LEU B CA 1
ATOM 1176 C C . LEU A 1 174 ? -42.044 -5.050 -24.234 1.00 21.48 329 LEU B C 1
ATOM 1177 O O . LEU A 1 174 ? -42.673 -4.506 -25.157 1.00 21.31 329 LEU B O 1
ATOM 1182 N N . SER A 1 175 ? -40.925 -4.549 -23.708 1.00 20.89 330 SER B N 1
ATOM 1183 C CA . SER A 1 175 ? -40.215 -3.402 -24.288 1.00 20.22 330 SER B CA 1
ATOM 1184 C C . SER A 1 175 ? -39.884 -3.623 -25.750 1.00 20.08 330 SER B C 1
ATOM 1185 O O . SER A 1 175 ? -40.055 -2.724 -26.571 1.00 19.97 330 SER B O 1
ATOM 1188 N N . ALA A 1 176 ? -39.382 -4.815 -26.067 1.00 20.79 331 ALA B N 1
ATOM 1189 C CA . ALA A 1 176 ? -39.016 -5.150 -27.441 1.00 21.07 331 ALA B CA 1
ATOM 1190 C C . ALA A 1 176 ? -40.223 -5.159 -28.379 1.00 21.34 331 ALA B C 1
ATOM 1191 O O . ALA A 1 176 ? -40.122 -4.704 -29.523 1.00 21.68 331 ALA B O 1
ATOM 1193 N N . ILE A 1 177 ? -41.355 -5.678 -27.900 1.00 21.54 332 ILE B N 1
ATOM 1194 C CA . ILE A 1 177 ? -42.588 -5.752 -28.702 1.00 22.64 332 ILE B CA 1
ATOM 1195 C C . ILE A 1 177 ? -43.140 -4.345 -28.965 1.00 23.06 332 ILE B C 1
ATOM 1196 O O . ILE A 1 177 ? -43.583 -4.034 -30.073 1.00 23.27 332 ILE B O 1
ATOM 1201 N N . CYS A 1 178 ? -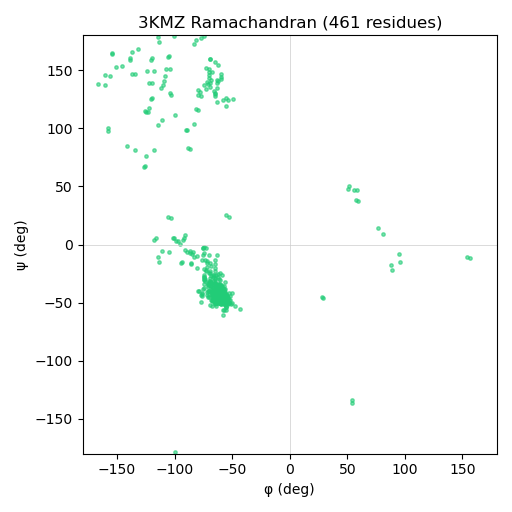43.077 -3.498 -27.940 1.00 23.28 333 CYS B N 1
ATOM 1202 C CA . CYS A 1 178 ? -43.500 -2.106 -28.038 1.00 23.97 333 CYS B CA 1
ATOM 1203 C C . CYS A 1 178 ? -42.651 -1.393 -29.098 1.00 23.71 333 CYS B C 1
ATOM 1204 O O . CYS A 1 178 ? -43.184 -0.758 -30.008 1.00 23.66 333 CYS B O 1
ATOM 1207 N N . LEU A 1 179 ? -41.332 -1.537 -28.993 1.00 23.30 334 LEU B N 1
ATOM 1208 C CA . LEU A 1 179 ? -40.397 -0.912 -29.940 1.00 23.69 334 LEU B CA 1
ATOM 1209 C C . LEU A 1 179 ? -40.523 -1.428 -31.396 1.00 24.35 334 LEU B C 1
ATOM 1210 O O . LEU A 1 179 ? -40.654 -0.646 -32.347 1.00 23.83 334 LEU B O 1
ATOM 1215 N N . ILE A 1 180 ? -40.463 -2.741 -31.564 1.00 25.08 335 ILE B N 1
ATOM 1216 C CA . ILE A 1 180 ? -40.389 -3.301 -32.910 1.00 26.91 335 ILE B CA 1
ATOM 1217 C C . ILE A 1 180 ? -41.810 -3.512 -33.437 1.00 27.83 335 ILE B C 1
ATOM 1218 O O . ILE A 1 180 ? -42.366 -4.602 -33.351 1.00 27.87 335 ILE B O 1
ATOM 1223 N N . CYS A 1 181 ? -42.375 -2.429 -33.973 1.00 29.03 336 CYS B N 1
ATOM 1224 C CA . CYS A 1 181 ? -43.782 -2.347 -34.362 1.00 30.48 336 CYS B CA 1
ATOM 1225 C C . CYS A 1 181 ? -43.876 -1.913 -35.821 1.00 31.18 336 CYS B C 1
ATOM 1226 O O . CYS A 1 181 ? -43.480 -0.800 -36.170 1.00 31.30 336 CYS B O 1
ATOM 1229 N N . GLY A 1 182 ? -44.382 -2.799 -36.674 1.00 32.10 337 GLY B N 1
ATOM 1230 C CA . GLY A 1 182 ? -44.431 -2.554 -38.118 1.00 33.36 337 GLY B CA 1
ATOM 1231 C C . GLY A 1 182 ? -45.494 -1.577 -38.594 1.00 33.99 337 GLY B C 1
ATOM 1232 O O . GLY A 1 182 ? -45.557 -1.270 -39.781 1.00 34.66 337 GLY B O 1
ATOM 1233 N N . ASP A 1 183 ? -46.313 -1.084 -37.664 1.00 34.22 338 ASP B N 1
ATOM 1234 C CA . ASP A 1 183 ? -47.401 -0.151 -37.959 1.00 35.10 338 ASP B CA 1
ATOM 1235 C C . ASP A 1 183 ? -47.074 1.321 -37.631 1.00 35.01 338 ASP B C 1
ATOM 1236 O O . ASP A 1 183 ? -47.949 2.182 -37.733 1.00 35.01 338 ASP B O 1
ATOM 1241 N N . ARG A 1 184 ? -45.831 1.604 -37.227 1.00 34.65 339 ARG B N 1
ATOM 1242 C CA . ARG A 1 184 ? -45.383 2.991 -37.021 1.00 34.48 339 ARG B CA 1
ATOM 1243 C C . ARG A 1 184 ? -45.430 3.725 -38.345 1.00 35.26 339 ARG B C 1
ATOM 1244 O O . ARG A 1 184 ? -44.988 3.184 -39.361 1.00 35.57 339 ARG B O 1
ATOM 1252 N N . GLN A 1 185 ? -45.963 4.945 -38.350 1.00 35.83 340 GLN B N 1
ATOM 1253 C CA . GLN A 1 185 ? -45.973 5.723 -39.587 1.00 37.04 340 GLN B CA 1
ATOM 1254 C C . GLN A 1 185 ? -44.548 6.108 -39.991 1.00 36.88 340 GLN B C 1
ATOM 1255 O O . GLN A 1 185 ? -43.671 6.261 -39.128 1.00 36.16 340 GLN B O 1
ATOM 1261 N N . ASP A 1 186 ? -44.331 6.215 -41.302 1.00 37.39 341 ASP B N 1
ATOM 1262 C CA . ASP A 1 186 ? -43.053 6.640 -41.895 1.00 37.80 341 ASP B CA 1
ATOM 1263 C C . ASP A 1 186 ? -41.956 5.553 -42.003 1.00 37.54 341 ASP B C 1
ATOM 1264 O O . ASP A 1 186 ? -40.808 5.855 -42.363 1.00 37.73 341 ASP B O 1
ATOM 1269 N N . LEU A 1 187 ? -42.301 4.294 -41.736 1.00 36.80 342 LEU B N 1
ATOM 1270 C CA . LEU A 1 187 ? -41.327 3.213 -41.918 1.00 36.58 342 LEU B CA 1
ATOM 1271 C C . LEU A 1 187 ? -41.041 2.938 -43.396 1.00 37.77 342 LEU B C 1
ATOM 1272 O O . LEU A 1 187 ? -41.953 2.935 -44.233 1.00 38.15 342 LEU B O 1
ATOM 1277 N N . GLU A 1 188 ? -39.767 2.726 -43.713 1.00 38.17 343 GLU B N 1
ATOM 1278 C CA . GLU A 1 188 ? -39.366 2.404 -45.078 1.00 39.59 343 GLU B CA 1
ATOM 1279 C C . GLU A 1 188 ? -39.619 0.931 -45.366 1.00 39.83 343 GLU B C 1
ATOM 1280 O O . GLU A 1 188 ? -40.069 0.580 -46.453 1.00 40.47 343 GLU B O 1
ATOM 1286 N N . GLN A 1 189 ? -39.338 0.072 -44.387 1.00 39.33 344 GLN B N 1
ATOM 1287 C CA . GLN A 1 189 ? -39.498 -1.375 -44.567 1.00 39.81 344 GLN B CA 1
ATOM 1288 C C . GLN A 1 189 ? -40.371 -2.001 -43.466 1.00 39.10 344 GLN B C 1
ATOM 1289 O O . GLN A 1 189 ? -39.872 -2.803 -42.673 1.00 38.63 344 GLN B O 1
ATOM 1295 N N . PRO A 1 190 ? -41.678 -1.651 -43.429 1.00 39.08 345 PRO B N 1
ATOM 1296 C CA . PRO A 1 190 ? -42.598 -2.142 -42.389 1.00 38.53 345 PRO B CA 1
ATOM 1297 C C . PRO A 1 190 ? -42.728 -3.670 -42.343 1.00 38.91 345 PRO B C 1
ATOM 1298 O O . PRO A 1 190 ? -42.885 -4.233 -41.251 1.00 38.43 345 PRO B O 1
ATOM 1302 N N . ASP A 1 191 ? -42.658 -4.323 -43.509 1.00 39.69 346 ASP B N 1
ATOM 1303 C CA A ASP A 1 191 ? -42.686 -5.788 -43.605 0.50 40.12 346 ASP B CA 1
ATOM 1304 C CA B ASP A 1 191 ? -42.709 -5.787 -43.579 0.50 39.98 346 ASP B CA 1
ATOM 1305 C C . ASP A 1 191 ? -41.546 -6.437 -42.814 1.00 39.72 346 ASP B C 1
ATOM 1306 O O . ASP A 1 191 ? -41.755 -7.401 -42.075 1.00 39.33 346 ASP B O 1
ATOM 1315 N N . ARG A 1 192 ? -40.334 -5.903 -42.986 1.00 39.64 347 ARG B N 1
ATOM 1316 C CA . ARG A 1 192 ? -39.150 -6.392 -42.276 1.00 40.07 347 ARG B CA 1
ATOM 1317 C C . ARG A 1 192 ? -39.294 -6.217 -40.761 1.00 39.02 347 ARG B C 1
ATOM 1318 O O . ARG A 1 192 ? -38.863 -7.078 -39.991 1.00 38.89 347 ARG B O 1
ATOM 1326 N N . VAL A 1 193 ? -39.904 -5.105 -40.350 1.00 38.18 348 VAL B N 1
ATOM 1327 C CA . VAL A 1 193 ? -40.177 -4.842 -38.936 1.00 37.75 348 VAL B CA 1
ATOM 1328 C C . VAL A 1 193 ? -41.187 -5.868 -38.390 1.00 38.05 348 VAL B C 1
ATOM 1329 O O . VAL A 1 193 ? -40.968 -6.455 -37.322 1.00 37.78 348 VAL B O 1
ATOM 1333 N N . ASP A 1 194 ? -42.271 -6.095 -39.136 1.00 38.61 349 ASP B N 1
ATOM 1334 C CA . ASP A 1 194 ? -43.266 -7.126 -38.792 1.00 39.10 349 ASP B CA 1
ATOM 1335 C C . ASP A 1 194 ? -42.620 -8.498 -38.630 1.00 39.00 349 ASP B C 1
ATOM 1336 O O . ASP A 1 194 ? -42.951 -9.235 -37.707 1.00 38.93 349 ASP B O 1
ATOM 1341 N N . MET A 1 195 ? -41.698 -8.821 -39.537 1.00 39.43 350 MET B N 1
ATOM 1342 C CA . MET A 1 195 ? -40.905 -10.051 -39.484 1.00 39.83 350 MET B CA 1
ATOM 1343 C C . MET A 1 195 ? -40.121 -10.187 -38.178 1.00 38.27 350 MET B C 1
ATOM 1344 O O . MET A 1 195 ? -40.005 -11.285 -37.629 1.00 38.12 350 MET B O 1
ATOM 1349 N N . LEU A 1 196 ? -39.563 -9.075 -37.700 1.00 36.68 351 LEU B N 1
ATOM 1350 C CA . LEU A 1 196 ? -38.793 -9.086 -36.454 1.00 35.60 351 LEU B CA 1
ATOM 1351 C C . LEU A 1 196 ? -39.682 -9.193 -35.221 1.00 34.64 351 LEU B C 1
ATOM 1352 O O . LEU A 1 196 ? -39.271 -9.764 -34.208 1.00 34.39 351 LEU B O 1
ATOM 1357 N N . GLN A 1 197 ? -40.896 -8.648 -35.306 1.00 33.76 352 GLN B N 1
ATOM 1358 C CA . GLN A 1 197 ? -41.813 -8.687 -34.170 1.00 32.99 352 GLN B CA 1
ATOM 1359 C C . GLN A 1 197 ? -42.348 -10.094 -33.912 1.00 33.09 352 GLN B C 1
ATOM 1360 O O . GLN A 1 197 ? -42.462 -10.508 -32.766 1.00 32.57 352 GLN B O 1
ATOM 1366 N N . GLU A 1 198 ? -42.658 -10.823 -34.984 1.00 34.29 353 GLU B N 1
ATOM 1367 C CA . GLU A 1 198 ? -43.230 -12.176 -34.895 1.00 35.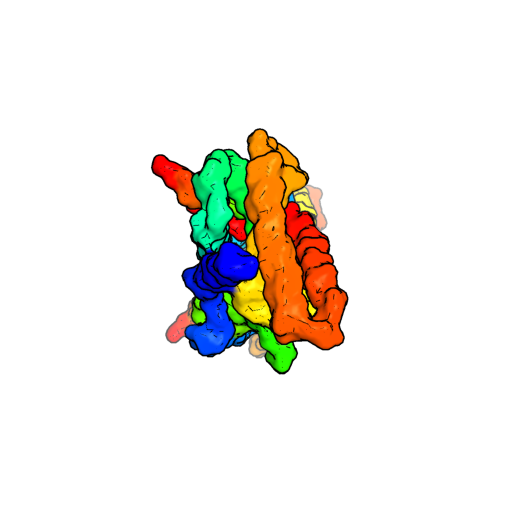27 353 GLU B CA 1
ATOM 1368 C C . GLU A 1 198 ? -42.588 -13.108 -33.843 1.00 34.75 353 GLU B C 1
ATOM 1369 O O . GLU A 1 198 ? -43.301 -13.628 -32.981 1.00 34.59 353 GLU B O 1
ATOM 1375 N N . PRO A 1 199 ? -41.250 -13.322 -33.902 1.00 34.41 354 PRO B N 1
ATOM 1376 C CA . PRO A 1 199 ? -40.602 -14.199 -32.911 1.00 34.35 354 PRO B CA 1
ATOM 1377 C C . PRO A 1 199 ? -40.658 -13.684 -31.468 1.00 33.36 354 PRO B C 1
ATOM 1378 O O . PRO A 1 199 ? -40.668 -14.486 -30.531 1.00 33.29 354 PRO B O 1
ATOM 1382 N N . LEU A 1 200 ? -40.680 -12.362 -31.295 1.00 32.33 355 LEU B N 1
ATOM 1383 C CA . LEU A 1 200 ? -40.765 -11.751 -29.963 1.00 31.75 355 LEU B CA 1
ATOM 1384 C C . LEU A 1 200 ? -42.111 -12.040 -29.303 1.00 31.61 355 LEU B C 1
ATOM 1385 O O . LEU A 1 200 ? -42.176 -12.262 -28.097 1.00 31.62 355 LEU B O 1
ATOM 1390 N N . LEU A 1 201 ? -43.177 -12.036 -30.105 1.00 31.90 356 LEU B N 1
ATOM 1391 C CA . LEU A 1 201 ? -44.529 -12.376 -29.631 1.00 32.13 356 LEU B CA 1
ATOM 1392 C C . LEU A 1 201 ? -44.659 -13.834 -29.205 1.00 33.04 356 LEU B C 1
ATOM 1393 O O . LEU A 1 201 ? -45.280 -14.130 -28.182 1.00 33.39 356 LEU B O 1
ATOM 1398 N N . GLU A 1 202 ? -44.085 -14.732 -30.006 1.00 33.35 357 GLU B N 1
ATOM 1399 C CA . GLU A 1 202 ? -44.072 -16.165 -29.706 1.00 34.18 357 GLU B CA 1
ATOM 1400 C C . GLU A 1 202 ? -43.233 -16.395 -28.462 1.00 33.58 357 GLU B C 1
ATOM 1401 O O . GLU A 1 202 ? -43.621 -17.164 -27.583 1.00 33.75 357 GLU B O 1
ATOM 1407 N N . ALA A 1 203 ? -42.088 -15.707 -28.399 1.00 32.43 358 ALA B N 1
ATOM 1408 C CA . ALA A 1 203 ? -41.174 -15.801 -27.274 1.00 32.23 358 ALA B CA 1
ATOM 1409 C C . ALA A 1 203 ? -41.875 -15.457 -25.969 1.00 32.02 358 ALA B C 1
ATOM 1410 O O . ALA A 1 203 ? -41.826 -16.240 -25.025 1.00 32.46 358 ALA B O 1
ATOM 1412 N N . LEU A 1 204 ? -42.540 -14.299 -25.923 1.00 31.37 359 LEU B N 1
ATOM 1413 C CA . LEU A 1 204 ? -43.278 -13.896 -24.727 1.00 31.11 359 LEU B CA 1
ATOM 1414 C C . LEU A 1 204 ? -44.419 -14.866 -24.411 1.00 32.27 359 LEU B C 1
ATOM 1415 O O . LEU A 1 204 ? -44.571 -15.279 -23.270 1.00 32.66 359 LEU B O 1
ATOM 1420 N N . LYS A 1 205 ? -45.214 -15.218 -25.420 1.00 33.25 360 LYS B N 1
ATOM 1421 C CA . LYS A 1 205 ? -46.329 -16.145 -25.239 1.00 35.07 360 LYS B CA 1
ATOM 1422 C C . LYS A 1 205 ? -45.890 -17.460 -24.583 1.00 36.19 360 LYS B C 1
ATOM 1423 O O . LYS A 1 205 ? -46.501 -17.909 -23.609 1.00 36.74 360 LYS B O 1
ATOM 1429 N N . VAL A 1 206 ? -44.830 -18.059 -25.119 1.00 36.86 361 VAL B N 1
ATOM 1430 C CA . VAL A 1 206 ? -44.317 -19.340 -24.617 1.00 38.63 361 VAL B CA 1
ATOM 1431 C C . VAL A 1 206 ? -43.759 -19.183 -23.212 1.00 38.83 361 VAL B C 1
ATOM 1432 O O . VAL A 1 206 ? -44.058 -19.989 -22.330 1.00 40.00 361 VAL B O 1
ATOM 1436 N N . TYR A 1 207 ? -42.967 -18.131 -23.012 1.00 38.55 362 TYR B N 1
ATOM 1437 C CA . TYR A 1 207 ? -42.311 -17.869 -21.738 1.00 38.72 362 TYR B CA 1
ATOM 1438 C C . TYR A 1 207 ? -43.306 -17.663 -20.598 1.00 39.58 362 TYR B C 1
ATOM 1439 O O . TYR A 1 207 ? -43.146 -18.236 -19.517 1.00 39.88 362 TYR B O 1
ATOM 1448 N N . VAL A 1 208 ? -44.323 -16.841 -20.844 1.00 40.07 363 VAL B N 1
ATOM 1449 C CA . VAL A 1 208 ? -45.344 -16.543 -19.843 1.00 41.50 363 VAL B CA 1
ATOM 1450 C C . VAL A 1 208 ? -46.127 -17.818 -19.489 1.00 43.91 363 VAL B C 1
ATOM 1451 O O . VAL A 1 208 ? -46.393 -18.094 -18.314 1.00 44.43 363 VAL B O 1
ATOM 1455 N N . ARG A 1 209 ? -46.464 -18.590 -20.519 1.00 45.94 364 ARG B N 1
ATOM 1456 C CA . ARG A 1 209 ? -47.177 -19.848 -20.375 1.00 48.67 364 ARG B CA 1
ATOM 1457 C C . ARG A 1 209 ? -46.356 -20.830 -19.529 1.00 50.28 364 ARG B C 1
ATOM 1458 O O . ARG A 1 209 ? -46.872 -21.401 -18.572 1.00 51.05 364 ARG B O 1
ATOM 1466 N N . LYS A 1 210 ? -45.077 -20.997 -19.863 1.00 51.39 365 LYS B N 1
ATOM 1467 C CA . LYS A 1 210 ? -44.202 -21.912 -19.121 1.00 53.39 365 LYS B CA 1
ATOM 1468 C C . LYS A 1 210 ? -43.904 -21.410 -17.700 1.00 53.84 365 LYS B C 1
ATOM 146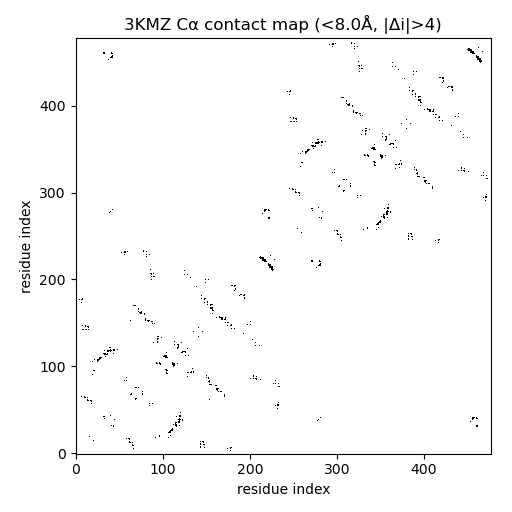9 O O . LYS A 1 210 ? -43.755 -22.215 -16.775 1.00 54.88 365 LYS B O 1
ATOM 1475 N N . ARG A 1 211 ? -43.832 -20.091 -17.526 1.00 53.42 366 ARG B N 1
ATOM 1476 C CA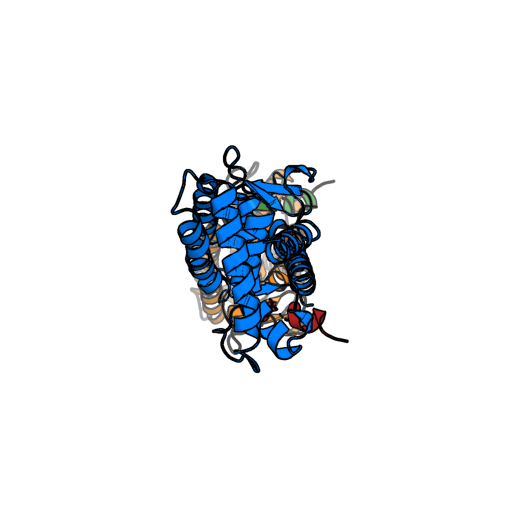 . ARG A 1 211 ? -43.545 -19.503 -16.208 1.00 53.90 366 ARG B CA 1
ATOM 1477 C C . ARG A 1 211 ? -44.694 -19.620 -15.214 1.00 54.65 366 ARG B C 1
ATOM 1478 O O . ARG A 1 211 ? -44.463 -19.865 -14.036 1.00 55.28 366 ARG B O 1
ATOM 1486 N N . ARG A 1 212 ? -45.922 -19.408 -15.678 1.00 55.16 367 ARG B N 1
ATOM 1487 C CA . ARG A 1 212 ? -47.104 -19.586 -14.831 1.00 56.37 367 ARG B CA 1
ATOM 1488 C C . ARG A 1 212 ? -48.245 -20.223 -15.626 1.00 56.92 367 ARG B C 1
ATOM 1489 O O . ARG A 1 212 ? -49.105 -19.518 -16.157 1.00 56.38 367 ARG B O 1
ATOM 1497 N N . PRO A 1 213 ? -48.244 -21.571 -15.718 1.00 58.17 368 PRO B N 1
ATOM 1498 C CA . PRO A 1 213 ? -49.264 -22.312 -16.475 1.00 59.03 368 PRO B CA 1
ATOM 1499 C C . PRO A 1 213 ? -50.678 -22.194 -15.894 1.00 59.63 368 PRO B C 1
ATOM 1500 O O . PRO A 1 213 ? -51.654 -22.429 -16.608 1.00 60.08 368 PRO B O 1
ATOM 1504 N N . SER A 1 214 ? -50.774 -21.818 -14.620 1.00 59.75 369 SER B N 1
ATOM 1505 C CA . SER A 1 214 ? -52.053 -21.684 -13.924 1.00 60.40 369 SER B CA 1
ATOM 1506 C C . SER A 1 214 ? -52.833 -20.417 -14.302 1.00 59.54 369 SER B C 1
ATOM 1507 O O . SER A 1 214 ? -54.024 -20.307 -13.988 1.00 60.17 369 SER B O 1
ATOM 1510 N N . ARG A 1 215 ? -52.167 -19.474 -14.975 1.00 57.97 370 ARG B N 1
ATOM 1511 C CA . ARG A 1 215 ? -52.741 -18.148 -15.258 1.00 56.72 370 ARG B CA 1
ATOM 1512 C C . ARG A 1 215 ? -52.729 -17.791 -16.762 1.00 55.29 370 ARG B C 1
ATOM 1513 O O . ARG A 1 215 ? -51.901 -16.992 -17.208 1.00 54.16 370 ARG B O 1
ATOM 1521 N N . PRO A 1 216 ? -53.661 -18.377 -17.545 1.00 55.24 371 PRO B N 1
ATOM 1522 C CA . PRO A 1 216 ? -53.640 -18.305 -19.018 1.00 54.11 371 PRO B CA 1
ATOM 1523 C C . PRO A 1 216 ? -53.929 -16.939 -19.666 1.00 52.13 371 PRO B C 1
ATOM 1524 O O . PRO A 1 216 ? -53.634 -16.766 -20.849 1.00 51.99 371 PRO B O 1
ATOM 1528 N N . HIS A 1 217 ? -54.491 -15.983 -18.932 1.00 50.45 372 HIS B N 1
ATOM 1529 C CA . HIS A 1 217 ? -54.735 -14.661 -19.528 1.00 48.35 372 HIS B CA 1
ATOM 1530 C C . HIS A 1 217 ? -53.597 -13.675 -19.306 1.00 45.98 372 HIS B C 1
ATOM 1531 O O . HIS A 1 217 ? -53.686 -12.517 -19.711 1.00 45.05 372 HIS B O 1
ATOM 1538 N N . MET A 1 218 ? -52.520 -14.143 -18.685 1.00 44.51 373 MET B N 1
ATOM 1539 C CA . MET A 1 218 ? -51.400 -13.273 -18.343 1.00 42.36 373 MET B CA 1
ATOM 1540 C C . MET A 1 218 ? -50.699 -12.689 -19.562 1.00 39.84 373 MET B C 1
ATOM 1541 O O . MET A 1 218 ? -50.275 -11.538 -19.531 1.00 38.87 373 MET B O 1
ATOM 1546 N N . PHE A 1 219 ? -50.585 -13.483 -20.626 1.00 38.34 374 PHE B N 1
ATOM 1547 C CA . PHE A 1 219 ? -50.006 -13.027 -21.900 1.00 36.17 374 PHE B CA 1
ATOM 1548 C C . PHE A 1 219 ? -50.748 -11.804 -22.492 1.00 34.82 374 PHE B C 1
ATOM 1549 O O . PHE A 1 219 ? -50.134 -10.744 -22.657 1.00 33.79 374 PHE B O 1
ATOM 1557 N N . PRO A 1 220 ? -52.054 -11.940 -22.802 1.00 34.51 375 PRO B N 1
ATOM 1558 C CA . PRO A 1 220 ? -52.808 -10.765 -23.283 1.00 33.67 375 PRO B CA 1
ATOM 1559 C C . PRO A 1 220 ? -52.877 -9.593 -22.287 1.00 32.69 375 PRO B C 1
ATOM 1560 O O . PRO A 1 220 ? -52.869 -8.449 -22.709 1.00 31.69 375 PRO B O 1
ATOM 1564 N N . LYS A 1 221 ? -52.930 -9.876 -20.987 1.00 33.06 376 LYS B N 1
ATOM 1565 C CA . LYS A 1 221 ? -52.891 -8.824 -19.957 1.00 32.97 376 LYS B CA 1
ATOM 1566 C C . LYS A 1 221 ? -51.591 -8.018 -19.988 1.00 31.88 376 LYS B C 1
ATOM 1567 O O . LYS A 1 221 ? -51.601 -6.800 -19.765 1.00 31.40 376 LYS B O 1
ATOM 1573 N N . MET A 1 222 ? -50.479 -8.703 -20.250 1.00 31.42 377 MET B N 1
ATOM 1574 C CA . MET A 1 222 ? -49.184 -8.054 -20.391 1.00 30.75 377 MET B CA 1
ATOM 1575 C C . MET A 1 222 ? -49.128 -7.197 -21.635 1.00 30.22 377 MET B C 1
ATOM 1576 O O . MET A 1 222 ? -48.689 -6.049 -21.577 1.00 29.98 377 MET B O 1
ATOM 1581 N N . LEU A 1 223 ? -49.572 -7.761 -22.755 1.00 30.06 378 LEU B N 1
ATOM 1582 C CA . LEU A 1 223 ? -49.636 -7.039 -24.025 1.00 29.40 378 LEU B CA 1
ATOM 1583 C C . LEU A 1 223 ? -50.448 -5.761 -23.959 1.00 28.87 378 LEU B C 1
ATOM 1584 O O . LEU A 1 223 ? -50.082 -4.751 -24.568 1.00 29.01 378 LEU B O 1
ATOM 1589 N N . MET A 1 224 ? -51.567 -5.819 -23.248 1.00 28.32 379 MET B N 1
ATOM 1590 C CA . MET A 1 224 ? -52.479 -4.690 -23.179 1.00 28.04 379 MET B CA 1
ATOM 1591 C C . MET A 1 224 ? -51.931 -3.537 -22.339 1.00 27.18 379 MET B C 1
ATOM 1592 O O . MET A 1 224 ? -52.452 -2.426 -22.411 1.00 27.17 379 MET B O 1
ATOM 1597 N N . LYS A 1 225 ? -50.880 -3.798 -21.560 1.00 26.66 380 LYS B N 1
ATOM 1598 C CA . LYS A 1 225 ? -50.182 -2.737 -20.821 1.00 25.92 380 LYS B CA 1
ATOM 1599 C C . LYS A 1 225 ? -49.503 -1.735 -21.757 1.00 25.23 380 LYS B C 1
ATOM 1600 O O . LYS A 1 225 ? -49.332 -0.575 -21.406 1.00 25.05 380 LYS B O 1
ATOM 1606 N N . ILE A 1 226 ? -49.113 -2.190 -22.946 1.00 25.16 381 ILE B N 1
ATOM 1607 C CA . ILE A 1 226 ? -48.591 -1.286 -23.990 1.00 24.61 381 ILE B CA 1
ATOM 1608 C C . ILE A 1 226 ? -49.602 -0.171 -24.344 1.00 24.21 381 ILE B C 1
ATOM 1609 O O . ILE A 1 226 ? -49.207 0.962 -24.613 1.00 23.62 381 ILE B O 1
ATOM 1614 N N . THR A 1 227 ? -50.895 -0.496 -24.318 1.00 24.73 382 THR B N 1
ATOM 1615 C CA . THR A 1 227 ? -51.962 0.501 -24.532 1.00 25.32 382 THR B CA 1
ATOM 1616 C C . THR A 1 227 ? -51.979 1.572 -23.437 1.00 25.50 382 THR B C 1
ATOM 1617 O O . THR A 1 227 ? -52.111 2.772 -23.727 1.00 25.20 382 THR B O 1
ATOM 1621 N N . ASP A 1 228 ? -51.857 1.125 -22.187 1.00 26.20 383 ASP B N 1
ATOM 1622 C CA . ASP A 1 228 ? -51.747 2.021 -21.028 1.00 26.79 383 ASP B CA 1
ATOM 1623 C C . ASP A 1 228 ? -50.512 2.913 -21.114 1.00 25.98 383 ASP B C 1
ATOM 1624 O O . ASP A 1 228 ? -50.585 4.103 -20.803 1.00 26.05 383 ASP B O 1
ATOM 1629 N N . LEU A 1 229 ? -49.376 2.338 -21.520 1.00 25.33 384 LEU B N 1
ATOM 1630 C CA . LEU A 1 229 ? -48.160 3.121 -21.754 1.00 24.64 384 LEU B CA 1
ATOM 1631 C C . LEU A 1 229 ? -48.400 4.231 -22.776 1.00 25.10 384 LEU B C 1
ATOM 1632 O O . LEU A 1 229 ? -47.979 5.384 -22.583 1.00 24.88 384 LEU B O 1
ATOM 1637 N N . ARG A 1 230 ? -49.079 3.866 -23.859 1.00 25.21 385 ARG B N 1
ATOM 1638 C CA . ARG A 1 230 ? -49.425 4.779 -24.938 1.00 25.78 385 ARG B CA 1
ATOM 1639 C C . ARG A 1 230 ? -50.335 5.932 -24.501 1.00 25.60 385 ARG B C 1
ATOM 1640 O O . ARG A 1 230 ? -50.213 7.038 -25.010 1.00 25.54 385 ARG B O 1
ATOM 1648 N N . SER A 1 231 ? -51.266 5.668 -23.586 1.00 25.55 386 SER B N 1
ATOM 1649 C CA . SER A 1 231 ? -52.154 6.723 -23.092 1.00 26.15 386 SER B CA 1
ATOM 1650 C C . SER A 1 231 ? -51.351 7.818 -22.395 1.00 25.26 386 SER B C 1
ATOM 1651 O O . SER A 1 231 ? -51.642 9.000 -22.568 1.00 25.14 386 SER B O 1
ATOM 1654 N N . ILE A 1 232 ? -50.325 7.409 -21.646 1.00 24.05 387 ILE B N 1
ATOM 1655 C CA . ILE A 1 232 ? -49.461 8.318 -20.902 1.00 23.85 387 ILE B CA 1
ATOM 1656 C C . ILE A 1 232 ? -48.444 9.025 -21.815 1.00 23.95 387 ILE B C 1
ATOM 1657 O O . ILE A 1 232 ? -48.280 10.261 -21.746 1.00 23.73 387 ILE B O 1
ATOM 1662 N N . SER A 1 233 ? -47.749 8.244 -22.645 1.00 23.27 388 SER B N 1
ATOM 1663 C CA . SER A 1 233 ? -46.730 8.788 -23.554 1.00 24.17 388 SER B CA 1
ATOM 1664 C C . SER A 1 233 ? -47.314 9.761 -24.576 1.00 24.79 388 SER B C 1
ATOM 1665 O O . SER A 1 233 ? -46.661 10.719 -24.929 1.00 25.17 388 SER B O 1
ATOM 1668 N N . ALA A 1 234 ? -48.537 9.505 -25.044 1.00 25.86 389 ALA B N 1
ATOM 1669 C CA . ALA A 1 234 ? -49.204 10.412 -25.988 1.00 27.39 389 ALA B CA 1
ATOM 1670 C C . ALA A 1 234 ? -49.408 11.805 -25.385 1.00 28.47 389 ALA B C 1
ATOM 1671 O O . ALA A 1 234 ? -49.207 12.812 -26.065 1.00 29.74 389 ALA B O 1
ATOM 1673 N N . LYS A 1 235 ? -49.792 11.852 -24.111 1.00 29.18 390 LYS B N 1
ATOM 1674 C CA . LYS A 1 235 ? -49.944 13.104 -23.369 1.00 30.21 390 LYS B CA 1
ATOM 1675 C C . LYS A 1 235 ? -48.585 13.747 -23.075 1.00 29.54 390 LYS B C 1
ATOM 1676 O O . LYS A 1 235 ? -48.412 14.939 -23.270 1.00 30.38 390 LYS B O 1
ATOM 1682 N N . GLY A 1 236 ? -47.628 12.938 -22.624 1.00 29.08 391 GLY B N 1
ATOM 1683 C CA . GLY A 1 236 ? -46.280 13.398 -22.273 1.00 27.94 391 GLY B CA 1
ATOM 1684 C C . GLY A 1 236 ? -45.478 14.004 -23.421 1.00 28.20 391 GLY B C 1
ATOM 1685 O O . GLY A 1 236 ? -44.816 15.037 -23.238 1.00 27.31 391 GLY B O 1
ATOM 1686 N N . ALA A 1 237 ? -45.548 13.366 -24.596 1.00 27.65 392 ALA B N 1
ATOM 1687 C CA . ALA A 1 237 ? -44.759 13.763 -25.774 1.00 27.60 392 ALA B CA 1
ATOM 1688 C C . ALA A 1 237 ? -45.046 15.191 -26.262 1.00 27.88 392 ALA B C 1
ATOM 1689 O O . ALA A 1 237 ? -44.167 15.858 -26.809 1.00 27.44 392 ALA B O 1
ATOM 1691 N N . GLU A 1 238 ? -46.275 15.654 -26.059 1.00 28.53 393 GLU B N 1
ATOM 1692 C CA . GLU A 1 238 ? -46.673 16.965 -26.540 1.00 29.63 393 GLU B CA 1
ATOM 1693 C C . GLU A 1 238 ? -46.440 18.088 -25.515 1.00 29.20 393 GLU B C 1
ATOM 1694 O O . GLU A 1 238 ? -46.645 19.261 -25.829 1.00 29.61 393 GLU B O 1
ATOM 1700 N N . ARG A 1 239 ? -46.011 17.737 -24.304 1.00 28.12 394 ARG B N 1
ATOM 1701 C CA . ARG A 1 239 ? -45.675 18.744 -23.285 1.00 28.27 394 ARG B CA 1
ATOM 1702 C C . ARG A 1 239 ? -44.454 19.599 -23.684 1.00 27.66 394 ARG B C 1
ATOM 1703 O O . ARG A 1 239 ? -43.433 19.080 -24.146 1.00 26.62 394 ARG B O 1
ATOM 1711 N N . VAL A 1 240 ? -44.603 20.918 -23.551 1.00 27.39 395 VAL B N 1
ATOM 1712 C CA . VAL A 1 240 ? -43.500 21.850 -23.791 1.00 26.99 395 VAL B CA 1
ATOM 1713 C C . VAL A 1 240 ? -42.641 21.884 -22.520 1.00 26.13 395 VAL B C 1
ATOM 1714 O O . VAL A 1 240 ? -43.118 22.237 -21.446 1.00 25.91 395 VAL B O 1
ATOM 1718 N N . ILE A 1 241 ? -41.386 21.453 -22.644 1.00 25.11 396 ILE B N 1
ATOM 1719 C CA . ILE A 1 241 ? -40.469 21.415 -21.510 1.00 24.24 396 ILE B CA 1
ATOM 1720 C C . ILE A 1 241 ? -39.444 22.563 -21.581 1.00 25.09 396 ILE B C 1
ATOM 1721 O O . ILE A 1 241 ? -39.243 23.163 -22.645 1.00 25.63 396 ILE B O 1
ATOM 1726 N N . THR A 1 242 ? -38.803 22.846 -20.449 1.00 25.08 397 THR B N 1
ATOM 1727 C CA . THR A 1 242 ? -37.775 23.873 -20.368 1.00 26.20 397 THR B CA 1
ATOM 1728 C C . THR A 1 242 ? -36.400 23.243 -20.129 1.00 27.62 397 THR B C 1
ATOM 1729 O O . THR A 1 242 ? -36.242 22.339 -19.296 1.00 26.57 397 THR B O 1
ATOM 1733 N N . LEU A 1 243 ? -35.419 23.734 -20.884 1.00 30.22 398 LEU B N 1
ATOM 1734 C CA . LEU A 1 243 ? -34.050 23.235 -20.833 1.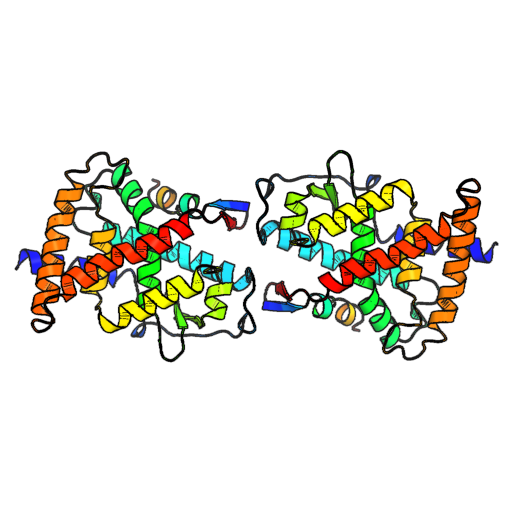00 32.35 398 LEU B CA 1
ATOM 1735 C C . LEU A 1 243 ? -33.070 24.402 -20.890 1.00 35.03 398 LEU B C 1
ATOM 1736 O O . LEU A 1 243 ? -33.428 25.499 -21.316 1.00 35.78 398 LEU B O 1
ATOM 1741 N N . LYS A 1 244 ? -31.834 24.156 -20.466 1.00 37.82 399 LYS B N 1
ATOM 1742 C CA . LYS A 1 244 ? -30.758 25.147 -20.591 1.00 41.54 399 LYS B CA 1
ATOM 1743 C C . LYS A 1 244 ? -30.321 25.355 -22.041 1.00 43.67 399 LYS B C 1
ATOM 1744 O O . LYS A 1 244 ? -30.281 24.410 -22.831 1.00 43.51 399 LYS B O 1
ATOM 1750 N N . MET A 1 245 ? -29.997 26.603 -22.374 1.00 46.92 400 MET B N 1
ATOM 1751 C CA . MET A 1 245 ? -29.468 26.963 -23.690 1.00 49.98 400 MET B CA 1
ATOM 1752 C C . MET A 1 245 ? -27.956 26.715 -23.780 1.00 51.25 400 MET B C 1
ATOM 1753 O O . MET A 1 245 ? -27.147 27.497 -23.248 1.00 52.40 400 MET B O 1
ATOM 1758 N N . GLU A 1 246 ? -27.589 25.625 -24.454 1.00 51.58 401 GLU B N 1
ATOM 1759 C CA . GLU A 1 246 ? -26.185 25.304 -24.719 1.00 52.54 401 GLU B CA 1
ATOM 1760 C C . GLU A 1 246 ? -25.862 25.332 -26.204 1.00 53.46 401 GLU B C 1
ATOM 1761 O O . GLU A 1 246 ? -26.145 26.313 -26.899 1.00 54.29 401 GLU B O 1
ATOM 1762 N N . ARG B 2 1 ? -34.796 27.589 -22.530 1.00 33.63 2047 ARG C N 1
ATOM 1763 C CA . ARG B 2 1 ? -35.302 27.385 -23.913 1.00 33.60 2047 ARG C CA 1
ATOM 1764 C C . ARG B 2 1 ? -36.465 26.404 -23.845 1.00 30.36 2047 ARG C C 1
ATOM 1765 O O . ARG B 2 1 ? -36.510 25.547 -22.954 1.00 29.13 2047 ARG C O 1
ATOM 1773 N N . LEU B 2 2 ? -37.406 26.542 -24.774 1.00 29.78 2048 LEU C N 1
ATOM 1774 C CA . LEU B 2 2 ? -38.592 25.691 -24.809 1.00 27.45 2048 LEU C CA 1
ATOM 1775 C C . LEU B 2 2 ? -38.556 24.732 -25.986 1.00 27.20 2048 LEU C C 1
ATOM 1776 O O . LEU B 2 2 ? -38.141 25.097 -27.082 1.00 28.64 2048 LEU C O 1
ATOM 1781 N N . ILE B 2 3 ? -39.000 23.503 -25.743 1.00 25.46 2049 ILE C N 1
ATOM 1782 C CA . ILE B 2 3 ? -39.038 22.452 -26.762 1.00 25.25 2049 ILE C CA 1
ATOM 1783 C C . ILE B 2 3 ? -40.093 21.432 -26.348 1.00 24.14 2049 ILE C C 1
ATOM 1784 O O . ILE B 2 3 ? -40.276 21.200 -25.164 1.00 22.72 2049 ILE C O 1
ATOM 1789 N N . THR B 2 4 ? -40.801 20.837 -27.313 1.00 25.02 2050 THR C N 1
ATOM 1790 C CA . THR B 2 4 ? -41.719 19.763 -26.965 1.00 24.82 2050 THR C CA 1
ATOM 1791 C C . THR B 2 4 ? -40.885 18.555 -26.550 1.00 24.00 2050 THR C C 1
ATOM 1792 O O . THR B 2 4 ? -39.735 18.404 -26.974 1.00 25.04 2050 THR C O 1
ATOM 1796 N N . LEU B 2 5 ? -41.433 17.727 -25.680 1.00 23.06 2051 LEU C N 1
ATOM 1797 C CA . LEU B 2 5 ? -40.691 16.575 -25.208 1.00 22.53 2051 LEU C CA 1
ATOM 1798 C C . LEU B 2 5 ? -40.379 15.642 -26.377 1.00 22.47 2051 LEU C C 1
ATOM 1799 O O . LEU B 2 5 ? -39.270 15.126 -26.477 1.00 22.44 2051 LEU C O 1
ATOM 1804 N N . ALA B 2 6 ? -41.351 15.459 -27.270 1.00 23.41 2052 ALA C N 1
ATOM 1805 C CA . ALA B 2 6 ? -41.167 14.645 -28.476 1.00 24.07 2052 ALA C CA 1
ATOM 1806 C C . ALA B 2 6 ? -39.958 15.086 -29.316 1.00 24.06 2052 ALA C C 1
ATOM 1807 O O . ALA B 2 6 ? -39.156 14.240 -29.723 1.00 23.37 2052 ALA C O 1
ATOM 1809 N N . ASP B 2 7 ? -39.838 16.398 -29.560 1.00 24.08 2053 ASP C N 1
ATOM 1810 C CA . ASP B 2 7 ? -38.721 16.971 -30.333 1.00 24.78 2053 ASP C CA 1
ATOM 1811 C C . ASP B 2 7 ? -37.385 16.810 -29.620 1.00 23.66 2053 ASP C C 1
ATOM 1812 O O . ASP B 2 7 ? -36.367 16.536 -30.259 1.00 24.50 2053 ASP C O 1
ATOM 1817 N N . HIS B 2 8 ? -37.381 16.987 -28.302 1.00 22.68 2054 HIS C N 1
ATOM 1818 C CA . HIS B 2 8 ? -36.186 16.718 -27.511 1.00 22.81 2054 HIS C CA 1
ATOM 1819 C C . HIS B 2 8 ? -35.704 15.251 -27.587 1.00 22.62 2054 HIS C C 1
ATOM 1820 O O . HIS B 2 8 ? -34.525 14.999 -27.831 1.00 22.69 2054 HIS C O 1
ATOM 1827 N N . ILE B 2 9 ? -36.615 14.304 -27.361 1.00 22.99 2055 ILE C N 1
ATOM 1828 C CA . ILE B 2 9 ? -36.324 12.868 -27.490 1.00 23.74 2055 ILE C CA 1
ATOM 1829 C C . ILE B 2 9 ? -35.765 12.564 -28.876 1.00 24.51 2055 ILE C C 1
ATOM 1830 O O . ILE B 2 9 ? -34.774 11.828 -29.006 1.00 24.31 2055 ILE C O 1
ATOM 1842 N N . GLN B 2 11 ? -34.217 14.530 -30.876 1.00 27.07 2057 GLN C N 1
ATOM 1843 C CA . GLN B 2 11 ? -32.870 15.098 -30.963 1.00 28.31 2057 GLN C CA 1
ATOM 1844 C C . GLN B 2 11 ? -31.796 14.221 -30.316 1.00 27.31 2057 GLN C C 1
ATOM 1845 O O . GLN B 2 11 ? -30.719 14.033 -30.896 1.00 28.07 2057 GLN C O 1
ATOM 1851 N N . ILE B 2 12 ? -32.087 13.714 -29.115 1.00 25.73 2058 ILE C N 1
ATOM 1852 C CA . ILE B 2 12 ? -31.177 12.834 -28.381 1.00 25.47 2058 ILE C CA 1
ATOM 1853 C C . ILE B 2 12 ? -30.881 11.567 -29.190 1.00 25.75 2058 ILE C C 1
ATOM 1854 O O . ILE B 2 12 ? -29.728 11.164 -29.310 1.00 25.68 2058 ILE C O 1
ATOM 1859 N N . ILE B 2 13 ? -31.927 10.964 -29.752 1.00 25.73 2059 ILE C N 1
ATOM 1860 C CA . ILE B 2 13 ? -31.786 9.727 -30.521 1.00 26.36 2059 ILE C CA 1
ATOM 1861 C C . ILE B 2 13 ? -31.003 9.964 -31.816 1.00 27.88 2059 ILE C C 1
ATOM 1862 O O . ILE B 2 13 ? -30.057 9.240 -32.115 1.00 27.69 2059 ILE C O 1
ATOM 1867 N N . THR B 2 14 ? -31.385 11.002 -32.556 1.00 29.95 2060 THR C N 1
ATOM 1868 C CA . THR B 2 14 ? -30.745 11.346 -33.828 1.00 32.39 2060 THR C CA 1
ATOM 1869 C C . THR B 2 14 ? -29.246 11.622 -33.651 1.00 33.86 2060 THR C C 1
ATOM 1870 O O . THR B 2 14 ? -28.425 11.140 -34.438 1.00 34.62 2060 THR C O 1
ATOM 1874 N N . GLN B 2 15 ? -28.903 12.373 -32.604 1.00 34.44 2061 GLN C N 1
ATOM 1875 C CA . GLN B 2 15 ? -27.510 12.680 -32.302 1.00 36.77 2061 GLN C CA 1
ATOM 1876 C C . GLN B 2 15 ? -26.712 11.423 -31.936 1.00 36.19 2061 GLN C C 1
ATOM 1877 O O . GLN B 2 15 ? -25.527 11.325 -32.241 1.00 37.24 2061 GLN C O 1
ATOM 1883 N N . ASP B 2 16 ? -27.369 10.465 -31.292 1.00 34.84 2062 ASP C N 1
ATOM 1884 C CA . ASP B 2 16 ? -26.704 9.239 -30.872 1.00 34.95 2062 ASP C CA 1
ATOM 1885 C C . ASP B 2 16 ? -26.292 8.350 -32.050 1.00 35.07 2062 ASP C C 1
ATOM 1886 O O . ASP B 2 16 ? -25.279 7.647 -31.971 1.00 35.56 2062 ASP C O 1
ATOM 1891 N N . PHE B 2 17 ? -27.083 8.386 -33.125 1.00 34.75 2063 PHE C N 1
ATOM 1892 C CA . PHE B 2 17 ? -26.807 7.634 -34.350 1.00 35.18 2063 PHE C CA 1
ATOM 1893 C C . PHE B 2 17 ? -25.859 8.361 -35.313 1.00 36.99 2063 PHE C C 1
ATOM 1894 O O . PHE B 2 17 ? -25.432 7.784 -36.315 1.00 37.62 2063 PHE C O 1
ATOM 1902 N N . ALA B 2 18 ? -25.539 9.618 -35.011 1.00 38.41 2064 ALA C N 1
ATOM 1903 C CA . ALA B 2 18 ? -24.686 10.440 -35.877 1.00 41.27 2064 ALA C CA 1
ATOM 1904 C C . ALA B 2 18 ? -23.280 9.856 -36.000 1.00 42.27 2064 ALA C C 1
ATOM 1905 O O . ALA B 2 18 ? -22.720 9.372 -35.013 1.00 41.92 2064 ALA C O 1
ATOM 1907 N N . ARG B 2 19 ? -22.731 9.886 -37.215 1.00 44.46 2065 ARG C N 1
ATOM 1908 C CA . ARG B 2 19 ? -21.388 9.360 -37.481 1.00 45.58 2065 ARG C CA 1
ATOM 1909 C C . ARG B 2 19 ? -20.339 10.463 -37.428 1.00 48.95 2065 ARG C C 1
ATOM 1910 O O . ARG B 2 19 ? -20.319 11.354 -38.279 1.00 51.82 2065 ARG C O 1
ATOM 1918 N N . THR C 1 26 ? -38.217 75.422 3.351 1.00 65.04 181 THR A N 1
ATOM 1919 C CA . THR C 1 26 ? -37.956 74.923 1.962 1.00 64.41 181 THR A CA 1
ATOM 1920 C C . THR C 1 26 ? -36.511 74.442 1.710 1.00 63.67 181 THR A C 1
ATOM 1921 O O . THR C 1 26 ? -36.320 73.463 0.982 1.00 63.00 181 THR A O 1
ATOM 1925 N N . PRO C 1 27 ? -35.496 75.123 2.296 1.00 63.82 182 PRO A N 1
ATOM 1926 C CA . PRO C 1 27 ? -34.125 74.629 2.112 1.00 62.94 182 PRO A CA 1
ATOM 1927 C C . PRO C 1 27 ? -33.905 73.234 2.714 1.00 61.14 182 PRO A C 1
ATOM 1928 O O . PRO C 1 27 ? -33.170 72.430 2.136 1.00 60.58 182 PRO A O 1
ATOM 1932 N N . GLU C 1 28 ? -34.542 72.962 3.855 1.00 59.92 183 GLU A N 1
ATOM 1933 C CA . GLU C 1 28 ? -34.455 71.666 4.533 1.00 58.21 183 GLU A CA 1
ATOM 1934 C C . GLU C 1 28 ? -35.183 70.612 3.710 1.00 55.99 183 GLU A C 1
ATOM 1935 O O . GLU C 1 28 ? -34.809 69.435 3.720 1.00 55.03 183 GLU A O 1
ATOM 1941 N N . VAL C 1 29 ? -36.222 71.062 3.005 1.00 54.47 184 VAL A N 1
ATOM 1942 C CA . VAL C 1 29 ? -37.017 70.227 2.109 1.00 52.35 184 VAL A CA 1
ATOM 1943 C C . VAL C 1 29 ? -36.258 69.970 0.803 1.00 50.97 184 VAL A C 1
ATOM 1944 O O . VAL C 1 29 ? -36.211 68.832 0.320 1.00 49.91 184 VAL A O 1
ATOM 1948 N N . GLY C 1 30 ? -35.660 71.024 0.252 1.00 50.40 185 GLY A N 1
ATOM 1949 C CA . GLY C 1 30 ? -34.787 70.912 -0.917 1.00 48.89 185 GLY A CA 1
ATOM 1950 C C . GLY C 1 30 ? -33.653 69.921 -0.707 1.00 47.37 185 GLY A C 1
ATOM 1951 O O . GLY C 1 30 ? -33.352 69.123 -1.596 1.00 46.72 185 GLY A O 1
ATOM 1952 N N . GLU C 1 31 ? -33.030 69.980 0.472 1.00 46.70 186 GLU A N 1
ATOM 1953 C CA . GLU C 1 31 ? -31.944 69.070 0.861 1.00 45.56 186 GLU A CA 1
ATOM 1954 C C . GLU C 1 31 ? -32.403 67.614 0.882 1.00 43.22 186 GLU A C 1
ATOM 1955 O O . GLU C 1 31 ? -31.686 66.726 0.419 1.00 42.41 186 GLU A O 1
ATOM 1961 N N . LEU C 1 32 ? -33.588 67.387 1.449 1.00 41.27 187 LEU A N 1
ATOM 1962 C CA . LEU C 1 32 ? -34.168 66.050 1.571 1.00 39.18 187 LEU A CA 1
ATOM 1963 C C . LEU C 1 32 ? -34.527 65.447 0.215 1.00 37.54 187 LEU A C 1
ATOM 1964 O O . LEU C 1 32 ? -34.237 64.281 -0.034 1.00 36.62 187 LEU A O 1
ATOM 1969 N N . ILE C 1 33 ? -35.154 66.243 -0.651 1.00 36.91 188 ILE A N 1
ATOM 1970 C CA . ILE C 1 33 ? -35.508 65.792 -1.996 1.00 35.46 188 ILE A CA 1
ATOM 1971 C C . ILE C 1 33 ? -34.252 65.397 -2.773 1.00 35.09 188 ILE A C 1
ATOM 1972 O O . ILE C 1 33 ? -34.226 64.350 -3.434 1.00 33.61 188 ILE A O 1
ATOM 1977 N N . GLU C 1 34 ? -33.216 66.235 -2.669 1.00 35.18 189 GLU A N 1
ATOM 1978 C CA A GLU C 1 34 ? -31.930 66.008 -3.323 0.50 35.28 189 GLU A CA 1
ATOM 1979 C CA B GLU C 1 34 ? -31.964 65.971 -3.361 0.50 35.37 189 GLU A CA 1
ATOM 1980 C C . GLU C 1 34 ? -31.290 64.700 -2.836 1.00 34.42 189 GLU A C 1
ATOM 1981 O O . GLU C 1 34 ? -30.796 63.899 -3.623 1.00 33.80 189 GLU A O 1
ATOM 1992 N N . LYS C 1 35 ? -31.295 64.502 -1.518 1.00 34.23 190 LYS A N 1
ATOM 1993 C CA . LYS C 1 35 ? -30.730 63.290 -0.910 1.00 33.79 190 LYS A CA 1
ATOM 1994 C C . LYS C 1 35 ? -31.489 62.028 -1.357 1.00 32.00 190 LYS A C 1
ATOM 1995 O O . LYS C 1 35 ? -30.887 60.983 -1.597 1.00 31.40 190 LYS A O 1
ATOM 2001 N N . VAL C 1 36 ? -32.812 62.130 -1.453 1.00 31.20 191 VAL A N 1
ATOM 2002 C CA . VAL C 1 36 ? -33.642 60.973 -1.805 1.00 29.52 191 VAL A CA 1
ATOM 2003 C C . VAL C 1 36 ? -33.561 60.670 -3.308 1.00 29.37 191 VAL A C 1
ATOM 2004 O O . VAL C 1 36 ? -33.469 59.504 -3.699 1.00 28.20 191 VAL A O 1
ATOM 2008 N N . ARG C 1 37 ? -33.584 61.716 -4.139 1.00 29.85 192 ARG A N 1
ATOM 2009 C CA . ARG C 1 37 ? -33.355 61.563 -5.584 1.00 30.33 192 ARG A CA 1
ATOM 2010 C C . ARG C 1 37 ? -32.028 60.847 -5.845 1.00 30.26 192 ARG A C 1
ATOM 2011 O O . ARG C 1 37 ? -31.976 59.884 -6.610 1.00 29.87 192 ARG A O 1
ATOM 2019 N N . LYS C 1 38 ? -30.970 61.323 -5.190 1.00 31.01 193 LYS A N 1
ATOM 2020 C CA . LYS C 1 38 ? -29.628 60.774 -5.370 1.00 31.10 193 LYS A CA 1
ATOM 2021 C C . LYS C 1 38 ? -29.546 59.329 -4.898 1.00 29.66 193 LYS A C 1
ATOM 2022 O O . LYS C 1 38 ? -28.953 58.496 -5.569 1.00 29.44 193 LYS A O 1
ATOM 2028 N N . ALA C 1 39 ? -30.139 59.045 -3.739 1.00 29.10 194 ALA A N 1
ATOM 2029 C CA . ALA C 1 39 ? -30.210 57.685 -3.202 1.00 27.95 194 ALA A CA 1
ATOM 2030 C C . ALA C 1 39 ? -30.821 56.714 -4.227 1.00 27.06 194 ALA A C 1
ATOM 2031 O O . ALA C 1 39 ? -30.284 55.616 -4.453 1.00 25.96 194 ALA A O 1
ATOM 2033 N N . HIS C 1 40 ? -31.929 57.130 -4.845 1.00 26.04 195 HIS A N 1
ATOM 2034 C CA . HIS C 1 40 ? -32.598 56.308 -5.858 1.00 25.21 195 HIS A CA 1
ATOM 2035 C C . HIS C 1 40 ? -31.722 56.145 -7.102 1.00 25.15 195 HIS A C 1
ATOM 2036 O O . HIS C 1 40 ? -31.518 55.024 -7.585 1.00 24.49 195 HIS A O 1
ATOM 2043 N N . GLN C 1 41 ? -31.190 57.263 -7.592 1.00 25.37 196 GLN A N 1
ATOM 2044 C CA . GLN C 1 41 ? -30.406 57.277 -8.825 1.00 25.84 196 GLN A CA 1
ATOM 2045 C C . GLN C 1 41 ? -29.158 56.410 -8.730 1.00 25.71 196 GLN A C 1
ATOM 2046 O O . GLN C 1 41 ? -28.846 55.669 -9.663 1.00 25.62 196 GLN A O 1
ATOM 2052 N N . GLU C 1 42 ? -28.459 56.493 -7.601 1.00 25.90 197 GLU A N 1
ATOM 2053 C CA A GLU C 1 42 ? -27.227 55.732 -7.415 0.50 26.08 197 GLU A CA 1
ATOM 2054 C CA B GLU C 1 42 ? -27.222 55.729 -7.416 0.50 26.15 197 GLU A CA 1
ATOM 2055 C C . GLU C 1 42 ? -27.473 54.233 -7.185 1.00 25.37 197 GLU A C 1
ATOM 2056 O O . GLU C 1 42 ? -26.548 53.430 -7.248 1.00 25.56 197 GLU A O 1
ATOM 2067 N N . THR C 1 43 ? -28.727 53.853 -6.937 1.00 24.24 198 THR A N 1
ATOM 2068 C CA . THR C 1 43 ? -29.047 52.428 -6.720 1.00 23.55 198 THR A CA 1
ATOM 2069 C C . THR C 1 43 ? -29.974 51.842 -7.792 1.00 23.03 198 THR A C 1
ATOM 2070 O O . THR C 1 43 ? -30.405 50.685 -7.698 1.00 21.91 198 THR A O 1
ATOM 2074 N N . PHE C 1 44 ? -30.267 52.641 -8.813 1.00 23.01 199 PHE A N 1
ATOM 2075 C CA . PHE C 1 44 ? -31.200 52.226 -9.843 1.00 23.75 199 PHE A CA 1
ATOM 2076 C C . PHE C 1 44 ? -30.970 53.013 -11.127 1.00 24.74 199 PHE A C 1
ATOM 2077 O O . PHE C 1 44 ? -31.389 54.168 -11.236 1.00 25.01 199 PHE A O 1
ATOM 2085 N N . PRO C 1 45 ? -30.273 52.400 -12.098 1.00 25.69 200 PRO A N 1
ATOM 2086 C CA . PRO C 1 45 ? -30.036 53.093 -13.357 1.00 26.88 200 PRO A CA 1
ATOM 2087 C C . PRO C 1 45 ? -31.330 53.478 -14.087 1.00 27.21 200 PRO A C 1
ATOM 2088 O O . PRO C 1 45 ? -32.318 52.743 -14.052 1.00 26.64 200 PRO A O 1
ATOM 2092 N N . ALA C 1 46 ? -31.300 54.637 -14.730 1.00 28.37 201 ALA A N 1
ATOM 2093 C CA . ALA C 1 46 ? -32.355 55.072 -15.631 1.00 29.20 201 ALA A CA 1
ATOM 2094 C C . ALA C 1 46 ? -32.324 54.206 -16.886 1.00 29.78 201 ALA A C 1
ATOM 2095 O O . ALA C 1 46 ? -31.262 53.790 -17.333 1.00 29.74 201 ALA A O 1
ATOM 2097 N N . LEU C 1 47 ? -33.493 53.942 -17.454 1.00 30.78 202 LEU A N 1
ATOM 2098 C CA . LEU C 1 47 ? -33.597 53.192 -18.701 1.00 32.20 202 LEU A CA 1
ATOM 2099 C C . LEU C 1 47 ? -32.664 53.725 -19.808 1.00 33.35 202 LEU A C 1
ATOM 2100 O O . LEU C 1 47 ? -32.003 52.937 -20.507 1.00 33.70 202 LEU A O 1
ATOM 2105 N N . CYS C 1 48 ? -32.573 55.054 -19.928 1.00 33.83 203 CYS A N 1
ATOM 2106 C CA . CYS C 1 48 ? -31.701 55.700 -20.917 1.00 35.06 203 CYS A CA 1
ATOM 2107 C C . CYS C 1 48 ? -30.205 55.462 -20.681 1.00 34.08 203 CYS A C 1
ATOM 2108 O O . CYS C 1 48 ? -29.405 55.563 -21.616 1.00 34.52 203 CYS A O 1
ATOM 2111 N N . GLN C 1 49 ? -29.835 55.137 -19.443 1.00 32.30 204 GLN A N 1
ATOM 2112 C CA . GLN C 1 49 ? -28.429 54.893 -19.078 1.00 31.56 204 GLN A CA 1
ATOM 2113 C C . GLN C 1 49 ? -27.954 53.461 -19.373 1.00 30.19 204 GLN A C 1
ATOM 2114 O O . GLN C 1 49 ? -26.762 53.145 -19.254 1.00 30.51 204 GLN A O 1
ATOM 2120 N N . LEU C 1 50 ? -28.882 52.612 -19.784 1.00 28.32 205 LEU A N 1
ATOM 2121 C CA . LEU C 1 50 ? -28.607 51.193 -19.948 1.00 27.09 205 LEU A CA 1
ATOM 2122 C C . LEU C 1 50 ? -28.462 50.818 -21.412 1.00 27.19 205 LEU A C 1
ATOM 2123 O O . LEU C 1 50 ? -29.077 51.435 -22.275 1.00 27.50 205 LEU A O 1
ATOM 2128 N N . GLY C 1 51 ? -27.664 49.791 -21.690 1.00 26.65 206 GLY A N 1
ATOM 2129 C CA . GLY C 1 51 ? -27.641 49.198 -23.022 1.00 26.17 206 GLY A CA 1
ATOM 2130 C C . GLY C 1 51 ? -28.670 48.078 -23.094 1.00 25.55 206 GLY A C 1
ATOM 2131 O O . GLY C 1 51 ? -28.411 46.958 -22.639 1.00 24.77 206 GLY A O 1
ATOM 2132 N N . LYS C 1 52 ? -29.837 48.382 -23.656 1.00 25.09 207 LYS A N 1
ATOM 2133 C CA . LYS C 1 52 ? -30.916 47.399 -23.816 1.00 25.31 207 LYS A CA 1
ATOM 2134 C C . LYS C 1 52 ? -30.525 46.287 -24.768 1.00 25.47 207 LYS A C 1
ATOM 2135 O O . LYS C 1 52 ? -30.082 46.551 -25.879 1.00 25.76 207 LYS A O 1
ATOM 2141 N N . TYR C 1 53 ? -30.676 45.047 -24.316 1.00 25.53 208 TYR A N 1
ATOM 2142 C CA . TYR C 1 53 ? -30.490 43.876 -25.173 1.00 26.53 208 TYR A CA 1
ATOM 2143 C C . TYR C 1 53 ? -31.631 42.880 -24.947 1.00 26.49 208 TYR A C 1
ATOM 2144 O O . TYR C 1 53 ? -32.161 42.773 -23.837 1.00 25.60 208 TYR A O 1
ATOM 2153 N N . THR C 1 54 ? -32.014 42.177 -26.008 1.00 27.44 209 THR A N 1
ATOM 2154 C CA . THR C 1 54 ? -33.148 41.246 -25.967 1.00 28.09 209 THR A CA 1
ATOM 2155 C C . THR C 1 54 ? -32.683 39.801 -26.172 1.00 28.83 209 THR A C 1
ATOM 2156 O O . THR C 1 54 ? -31.483 39.537 -26.344 1.00 29.01 209 THR A O 1
ATOM 2160 N N . THR C 1 55 ? -33.635 38.868 -26.130 1.00 28.99 210 THR A N 1
ATOM 2161 C CA . THR C 1 55 ? -33.362 37.462 -26.395 1.00 29.73 210 THR A CA 1
ATOM 2162 C C . THR C 1 55 ? -34.601 36.791 -26.978 1.00 30.44 210 THR A C 1
ATOM 2163 O O . THR C 1 55 ? -35.726 37.236 -26.719 1.00 29.73 210 THR A O 1
ATOM 2167 N N . ASN C 1 56 ? -34.392 35.739 -27.775 1.00 31.65 211 ASN A N 1
ATOM 2168 C CA A ASN C 1 56 ? -35.497 34.962 -28.349 0.50 32.51 211 ASN A CA 1
ATOM 2169 C CA B ASN C 1 56 ? -35.507 34.967 -28.339 0.50 32.47 211 ASN A CA 1
ATOM 2170 C C . ASN C 1 56 ? -35.930 33.792 -27.452 1.00 32.47 211 ASN A C 1
ATOM 2171 O O . ASN C 1 56 ? -36.887 33.081 -27.765 1.00 32.99 211 ASN A O 1
ATOM 2180 N N . ASN C 1 57 ? -35.215 33.610 -26.341 1.00 32.46 212 ASN A N 1
ATOM 2181 C CA . ASN C 1 57 ? -35.427 32.508 -25.397 1.00 32.74 212 ASN A CA 1
ATOM 2182 C C . ASN C 1 57 ? -36.804 32.571 -24.753 1.00 32.35 212 ASN A C 1
ATOM 2183 O O . ASN C 1 57 ? -37.156 33.577 -24.135 1.00 31.19 212 ASN A O 1
ATOM 2188 N N . SER C 1 58 ? -37.567 31.486 -24.917 1.00 32.92 213 SER A N 1
ATOM 2189 C CA . SER C 1 58 ? -38.874 31.285 -24.259 1.00 32.83 213 SER A CA 1
ATOM 2190 C C . SER C 1 58 ? -39.889 32.382 -24.561 1.00 32.84 213 SER A C 1
ATOM 2191 O O . SER C 1 58 ? -40.666 32.786 -23.693 1.00 32.28 213 SER A O 1
ATOM 2194 N N . SER C 1 59 ? -39.873 32.847 -25.805 1.00 33.63 214 SER A N 1
ATOM 2195 C CA . SER C 1 59 ? -40.791 33.882 -26.271 1.00 34.37 214 SER A CA 1
ATOM 2196 C C . SER C 1 59 ? -42.035 33.288 -26.940 1.00 35.11 214 SER A C 1
ATOM 2197 O O . SER C 1 59 ? -43.033 33.983 -27.110 1.00 35.60 214 SER A O 1
ATOM 2200 N N . GLU C 1 60 ? -41.976 32.007 -27.309 1.00 36.11 215 GLU A N 1
ATOM 2201 C CA . GLU C 1 60 ? -43.040 31.382 -28.126 1.00 37.06 215 GLU A CA 1
ATOM 2202 C C . GLU C 1 60 ? -44.400 31.290 -27.418 1.00 36.23 215 GLU A C 1
ATOM 2203 O O . GLU C 1 60 ? -45.428 31.656 -27.990 1.00 36.87 215 GLU A O 1
ATOM 2209 N N . GLN C 1 61 ? -44.396 30.827 -26.172 1.00 34.64 216 GLN A N 1
ATOM 2210 C CA . GLN C 1 61 ? -45.627 30.674 -25.409 1.00 33.41 216 GLN A CA 1
ATOM 2211 C C . GLN C 1 61 ? -45.369 30.751 -23.913 1.00 31.63 216 GLN A C 1
ATOM 2212 O O . GLN C 1 61 ? -44.227 30.643 -23.463 1.00 30.83 216 GLN A O 1
ATOM 2218 N N . ARG C 1 62 ? -46.442 30.939 -23.151 1.00 30.27 217 ARG A N 1
ATOM 2219 C CA . ARG C 1 62 ? -46.369 30.904 -21.710 1.00 29.05 217 ARG A CA 1
ATOM 2220 C C . ARG C 1 62 ? -46.213 29.455 -21.231 1.00 28.88 217 ARG A C 1
ATOM 2221 O O . ARG C 1 62 ? -46.851 28.528 -21.745 1.00 28.38 217 ARG A O 1
ATOM 2229 N N . VAL C 1 63 ? -45.327 29.285 -20.259 1.00 27.56 218 VAL A N 1
ATOM 2230 C CA . VAL C 1 63 ? -45.094 28.022 -19.588 1.00 27.23 218 VAL A CA 1
ATOM 2231 C C . VAL C 1 63 ? -44.985 28.384 -18.125 1.00 26.77 218 VAL A C 1
ATOM 2232 O O . VAL C 1 63 ? -44.842 29.562 -17.788 1.00 25.59 218 VAL A O 1
ATOM 2236 N N . SER C 1 64 ? -45.060 27.385 -17.255 1.00 26.88 219 SER A N 1
ATOM 2237 C CA A SER C 1 64 ? -44.979 27.630 -15.822 0.50 26.77 219 SER A CA 1
ATOM 2238 C CA B SER C 1 64 ? -44.962 27.593 -15.808 0.50 26.82 219 SER A CA 1
ATOM 2239 C C . SER C 1 64 ? -43.655 28.284 -15.406 1.00 26.28 219 SER A C 1
ATOM 2240 O O . SER C 1 64 ? -43.643 29.186 -14.555 1.00 25.68 219 SER A O 1
ATOM 2245 N N . LEU C 1 65 ? -42.554 27.841 -16.014 1.00 26.43 220 LEU A N 1
ATOM 2246 C CA . LEU C 1 65 ? -41.216 28.378 -15.741 1.00 26.38 220 LEU A CA 1
ATOM 2247 C C . LEU C 1 65 ? -40.253 28.044 -16.874 1.00 26.23 220 LEU A C 1
ATOM 2248 O O . LEU C 1 65 ? -40.268 26.923 -17.384 1.00 26.29 220 LEU A O 1
ATOM 2253 N N . ASP C 1 66 ? -39.426 29.016 -17.268 1.00 25.28 221 ASP A N 1
ATOM 2254 C CA . ASP C 1 66 ? -38.214 28.696 -18.024 1.00 25.59 221 ASP A CA 1
ATOM 2255 C C . ASP C 1 66 ? -36.988 28.783 -17.121 1.00 25.20 221 ASP A C 1
ATOM 2256 O O . ASP C 1 66 ? -36.778 29.800 -16.445 1.00 24.32 221 ASP A O 1
ATOM 2261 N N . ILE C 1 67 ? -36.178 27.721 -17.117 1.00 25.51 222 ILE A N 1
ATOM 2262 C CA . ILE C 1 67 ? -35.078 27.624 -16.156 1.00 25.83 222 ILE A CA 1
ATOM 2263 C C . ILE C 1 67 ? -33.949 28.637 -16.418 1.00 25.80 222 ILE A C 1
ATOM 2264 O O . ILE C 1 67 ? -33.383 29.179 -15.467 1.00 25.96 222 ILE A O 1
ATOM 2269 N N . ASP C 1 68 ? -33.667 28.917 -17.690 1.00 25.71 223 ASP A N 1
ATOM 2270 C CA . ASP C 1 68 ? -32.695 29.949 -18.068 1.00 26.44 223 ASP A CA 1
ATOM 2271 C C . ASP C 1 68 ? -33.162 31.337 -17.644 1.00 24.90 223 ASP A C 1
ATOM 2272 O O . ASP C 1 68 ? -32.407 32.071 -17.024 1.00 25.07 223 ASP A O 1
ATOM 2277 N N . LEU C 1 69 ? -34.401 31.694 -17.978 1.00 24.13 224 LEU A N 1
ATOM 2278 C CA . LEU C 1 69 ? -34.943 33.013 -17.590 1.00 23.13 224 LEU A CA 1
ATOM 2279 C C . LEU C 1 69 ? -35.090 33.190 -16.078 1.00 22.40 224 LEU A C 1
ATOM 2280 O O . LEU C 1 69 ? -34.805 34.264 -15.555 1.00 21.42 224 LEU A O 1
ATOM 2285 N N . TRP C 1 70 ? -35.524 32.135 -15.389 1.00 22.65 225 TRP A N 1
ATOM 2286 C CA . TRP C 1 70 ? -35.655 32.149 -13.927 1.00 22.65 225 TRP A CA 1
ATOM 2287 C C . TRP C 1 70 ? -34.306 32.284 -13.224 1.00 23.11 225 TRP A C 1
ATOM 2288 O O . TRP C 1 70 ? -34.189 33.001 -12.227 1.00 23.03 225 TRP A O 1
ATOM 2299 N N . ASP C 1 71 ? -33.292 31.587 -13.730 1.00 24.29 226 ASP A N 1
ATOM 2300 C CA . ASP C 1 71 ? -31.938 31.782 -13.227 1.00 25.80 226 ASP A CA 1
ATOM 2301 C C . ASP C 1 71 ? -31.485 33.258 -13.305 1.00 24.71 226 ASP A C 1
ATOM 2302 O O . ASP C 1 71 ? -30.980 33.802 -12.331 1.00 24.52 226 ASP A O 1
ATOM 2307 N N . LYS C 1 72 ? -31.680 33.886 -14.463 1.00 24.63 227 LYS A N 1
ATOM 2308 C CA . LYS C 1 72 ? -31.331 35.296 -14.675 1.00 24.51 227 LYS A CA 1
ATOM 2309 C C . LYS C 1 72 ? -32.187 36.223 -13.809 1.00 23.20 227 LYS A C 1
ATOM 2310 O O . LYS C 1 72 ? -31.673 37.138 -13.184 1.00 22.68 227 LYS A O 1
ATOM 2316 N N . PHE C 1 73 ? -33.492 35.962 -13.775 1.00 22.23 228 PHE A N 1
ATOM 2317 C CA . PHE C 1 73 ? -34.452 36.754 -12.995 1.00 21.34 228 PHE A CA 1
ATOM 2318 C C . PHE C 1 73 ? -34.139 36.705 -11.497 1.00 21.44 228 PHE A C 1
ATOM 2319 O O . PHE C 1 73 ? -34.211 37.733 -10.806 1.00 21.03 228 PHE A O 1
ATOM 2327 N N . SER C 1 74 ? -33.837 35.503 -11.005 1.00 22.13 229 SER A N 1
ATOM 2328 C CA . SER C 1 74 ? -33.426 35.283 -9.611 1.00 23.45 229 SER A CA 1
ATOM 2329 C C . SER C 1 74 ? -32.177 36.086 -9.291 1.00 23.07 229 SER A C 1
ATOM 2330 O O . SER C 1 74 ? -32.113 36.775 -8.274 1.00 23.37 229 SER A O 1
ATOM 2333 N N . GLU C 1 75 ? -31.184 35.972 -10.167 1.00 23.60 230 GLU A N 1
ATOM 2334 C CA . GLU C 1 75 ? -29.921 36.679 -10.001 1.00 24.01 230 GLU A CA 1
ATOM 2335 C C . GLU C 1 75 ? -30.130 38.198 -9.955 1.00 23.00 230 GLU A C 1
ATOM 2336 O O . GLU C 1 75 ? -29.640 38.873 -9.046 1.00 22.78 230 GLU A O 1
ATOM 2342 N N . LEU C 1 76 ? -30.848 38.718 -10.943 1.00 21.78 231 LEU A N 1
ATOM 2343 C CA . LEU C 1 76 ? -31.131 40.139 -11.035 1.00 20.88 231 LEU A CA 1
ATOM 2344 C C . LEU C 1 76 ? -31.965 40.674 -9.862 1.00 20.47 231 LEU A C 1
ATOM 2345 O O . LEU C 1 76 ? -31.652 41.745 -9.339 1.00 20.60 231 LEU A O 1
ATOM 2350 N N . SER C 1 77 ? -32.992 39.922 -9.439 1.00 19.41 232 SER A N 1
ATOM 2351 C CA . SER C 1 77 ? -33.839 40.287 -8.293 1.00 19.16 232 SER A CA 1
ATOM 2352 C C . SER C 1 77 ? -33.048 40.348 -6.989 1.00 19.53 232 SER A C 1
ATOM 2353 O O . SER C 1 77 ? -33.235 41.269 -6.187 1.00 19.03 232 SER A O 1
ATOM 2356 N N . THR C 1 78 ? -32.186 39.354 -6.776 1.00 20.40 233 THR A N 1
ATOM 2357 C CA . THR C 1 78 ? -31.303 39.326 -5.611 1.00 21.27 233 THR A CA 1
ATOM 2358 C C . THR C 1 78 ? -30.453 40.604 -5.560 1.00 21.54 233 THR A C 1
ATOM 2359 O O . THR C 1 78 ? -30.372 41.262 -4.517 1.00 21.07 233 THR A O 1
ATOM 2363 N N . LYS C 1 79 ? -29.840 40.954 -6.691 1.00 21.97 234 LYS A N 1
ATOM 2364 C CA . LYS C 1 79 ? -29.042 42.171 -6.797 1.00 22.40 234 LYS A CA 1
ATOM 2365 C C . LYS C 1 79 ? -29.861 43.424 -6.510 1.00 22.14 234 LYS A C 1
ATOM 2366 O O . LYS C 1 79 ? -29.361 44.351 -5.870 1.00 21.70 234 LYS A O 1
ATOM 2372 N N . CYS C 1 80 ? -31.109 43.451 -6.979 1.00 21.46 235 CYS A N 1
ATOM 2373 C CA . CYS C 1 80 ? -31.964 44.612 -6.752 1.00 21.52 235 CYS A CA 1
ATOM 2374 C C . CYS C 1 80 ? -32.392 44.715 -5.301 1.00 21.45 235 CYS A C 1
ATOM 2375 O O . CYS C 1 80 ? -32.544 45.824 -4.782 1.00 21.32 235 CYS A O 1
ATOM 2378 N N . ILE C 1 81 ? -32.588 43.569 -4.643 1.00 21.14 236 ILE A N 1
ATOM 2379 C CA . ILE C 1 81 ? -32.815 43.577 -3.195 1.00 21.37 236 ILE A CA 1
ATOM 2380 C C . ILE C 1 81 ? -31.648 44.245 -2.457 1.00 21.58 236 ILE A C 1
ATOM 2381 O O . ILE C 1 81 ? -31.872 45.100 -1.597 1.00 21.49 236 ILE A O 1
ATOM 2386 N N . ILE C 1 82 ? -30.419 43.862 -2.800 1.00 21.41 237 ILE A N 1
ATOM 2387 C CA . ILE C 1 82 ? -29.221 44.460 -2.194 1.00 22.31 237 ILE A CA 1
ATOM 2388 C C . ILE C 1 82 ? -29.121 45.962 -2.501 1.00 21.80 237 ILE A C 1
ATOM 2389 O O . ILE C 1 82 ? -28.776 46.748 -1.618 1.00 21.73 237 ILE A O 1
ATOM 2394 N N . LYS C 1 83 ? -29.432 46.349 -3.740 1.00 20.88 238 LYS A N 1
ATOM 2395 C CA . LYS C 1 83 ? -29.435 47.764 -4.132 1.00 21.12 238 LYS A CA 1
ATOM 2396 C C . LYS C 1 83 ? -30.519 48.575 -3.396 1.00 20.81 238 LYS A C 1
ATOM 2397 O O . LYS C 1 83 ? -30.321 49.752 -3.081 1.00 21.18 238 LYS A O 1
ATOM 2403 N N . THR C 1 84 ? -31.654 47.937 -3.115 1.00 19.85 239 THR A N 1
ATOM 2404 C CA . THR C 1 84 ? -32.743 48.547 -2.327 1.00 19.99 239 THR A CA 1
ATOM 2405 C C . THR C 1 84 ? -32.327 48.711 -0.848 1.00 20.38 239 THR A C 1
ATOM 2406 O O . THR C 1 84 ? -32.631 49.728 -0.218 1.00 20.50 239 THR A O 1
ATOM 2410 N N . VAL C 1 85 ? -31.630 47.713 -0.304 1.00 20.54 240 VAL A N 1
ATOM 2411 C CA . VAL C 1 85 ? -31.008 47.853 1.009 1.00 21.38 240 VAL A CA 1
ATOM 2412 C C . VAL C 1 85 ? -30.069 49.075 1.017 1.00 22.11 240 VAL A C 1
ATOM 2413 O O . VAL C 1 85 ? -30.177 49.942 1.896 1.00 21.99 240 VAL A O 1
ATOM 2417 N N . GLU C 1 86 ? -29.195 49.158 0.011 1.00 22.54 241 GLU A N 1
ATOM 2418 C CA . GLU C 1 86 ? -28.253 50.274 -0.132 1.00 23.95 241 GLU A CA 1
ATOM 2419 C C . GLU C 1 86 ? -28.972 51.625 -0.217 1.00 23.70 241 GLU A C 1
ATOM 2420 O O . GLU C 1 86 ? -28.532 52.612 0.390 1.00 24.07 241 GLU A O 1
ATOM 2426 N N . PHE C 1 87 ? -30.070 51.648 -0.977 1.00 22.96 242 PHE A N 1
ATOM 2427 C CA . PHE C 1 87 ? -30.953 52.800 -1.101 1.00 22.95 242 PHE A CA 1
ATOM 2428 C C . PHE C 1 87 ? -31.487 53.246 0.263 1.00 23.18 242 PHE A C 1
ATOM 2429 O O . PHE C 1 87 ? -31.432 54.440 0.594 1.00 23.66 242 PHE A O 1
ATOM 2437 N N . ALA C 1 88 ? -31.979 52.294 1.055 1.00 22.43 243 ALA A N 1
ATOM 2438 C CA . ALA C 1 88 ? -32.458 52.588 2.416 1.00 23.00 243 ALA A CA 1
ATOM 2439 C C . ALA C 1 88 ? -31.397 53.248 3.298 1.00 23.47 243 ALA A C 1
ATOM 2440 O O . ALA C 1 88 ? -31.686 54.207 4.005 1.00 23.59 243 ALA A O 1
ATOM 2442 N N . LYS C 1 89 ? -30.168 52.741 3.231 1.00 23.90 244 LYS A N 1
ATOM 2443 C CA . LYS C 1 89 ? -29.064 53.222 4.071 1.00 24.79 244 LYS A CA 1
ATOM 2444 C C . LYS C 1 89 ? -28.724 54.681 3.765 1.00 24.83 244 LYS A C 1
ATOM 2445 O O . LYS C 1 89 ? -28.236 55.403 4.632 1.00 26.26 244 LYS A O 1
ATOM 2451 N N . GLN C 1 90 ? -29.019 55.107 2.540 1.00 24.21 245 GLN A N 1
ATOM 2452 C CA . GLN C 1 90 ? -28.786 56.477 2.085 1.00 25.06 245 GLN A CA 1
ATOM 2453 C C . GLN C 1 90 ? -29.905 57.463 2.464 1.00 25.42 245 GLN A C 1
ATOM 2454 O O . GLN C 1 90 ? -29.745 58.674 2.313 1.00 25.60 245 GLN A O 1
ATOM 2460 N N . LEU C 1 91 ? -31.030 56.943 2.954 1.00 25.36 246 LEU A N 1
ATOM 2461 C CA . LEU C 1 91 ? -32.110 57.798 3.423 1.00 25.93 246 LEU A CA 1
ATOM 2462 C C . LEU C 1 91 ? -31.786 58.373 4.803 1.00 27.41 246 LEU A C 1
ATOM 2463 O O . LEU C 1 91 ? -31.442 57.631 5.725 1.00 27.48 246 LEU A O 1
ATOM 2468 N N . PRO C 1 92 ? -31.883 59.709 4.949 1.00 28.95 247 PRO A N 1
ATOM 2469 C CA . PRO C 1 92 ? -31.587 60.391 6.228 1.00 29.84 247 PRO A CA 1
ATOM 2470 C C . PRO C 1 92 ? -32.291 59.748 7.423 1.00 29.77 247 PRO A C 1
ATOM 2471 O O . PRO C 1 92 ? -33.518 59.589 7.404 1.00 29.92 247 PRO A O 1
ATOM 2475 N N . GLY C 1 93 ? -31.514 59.369 8.441 1.00 29.59 248 GLY A N 1
ATOM 2476 C CA . GLY C 1 93 ? -32.063 58.790 9.665 1.00 28.77 248 GLY A CA 1
ATOM 2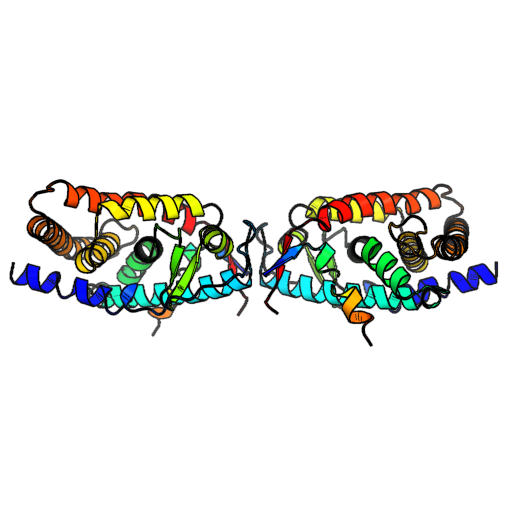477 C C . GLY C 1 93 ? -32.236 57.279 9.674 1.00 27.72 248 GLY A C 1
ATOM 2478 O O . GLY C 1 93 ? -32.309 56.669 10.739 1.00 28.28 248 GLY A O 1
ATOM 2479 N N . PHE C 1 94 ? -32.320 56.661 8.503 1.00 26.62 249 PHE A N 1
ATOM 2480 C CA . PHE C 1 94 ? -32.595 55.217 8.437 1.00 25.47 249 PHE A CA 1
ATOM 2481 C C . PHE C 1 94 ? -31.636 54.396 9.307 1.00 26.08 249 PHE A C 1
ATOM 2482 O O . PHE C 1 94 ? -32.082 53.575 10.111 1.00 25.93 249 PHE A O 1
ATOM 2490 N N . THR C 1 95 ? -30.330 54.625 9.170 1.00 26.97 250 THR A N 1
ATOM 2491 C CA . THR C 1 95 ? -29.351 53.838 9.923 1.00 28.15 250 THR A CA 1
ATOM 2492 C C . THR C 1 95 ? -29.280 54.179 11.425 1.00 30.16 250 THR A C 1
ATOM 2493 O O . THR C 1 95 ? -28.535 53.529 12.163 1.00 31.00 250 THR A O 1
ATOM 2497 N N . THR C 1 96 ? -30.059 55.176 11.868 1.00 31.07 251 THR A N 1
ATOM 2498 C CA . THR C 1 96 ? -30.163 55.515 13.298 1.00 33.18 251 THR A CA 1
ATOM 2499 C C . THR C 1 96 ? -31.214 54.658 13.994 1.00 33.15 251 THR A C 1
ATOM 2500 O O . THR C 1 96 ? -31.255 54.584 15.221 1.00 33.83 251 THR A O 1
ATOM 2504 N N . LEU C 1 97 ? -32.068 54.013 13.201 1.00 32.64 252 LEU A N 1
ATOM 2505 C CA . LEU C 1 97 ? -32.997 53.018 13.721 1.00 32.57 252 LEU A CA 1
ATOM 2506 C C . LEU C 1 97 ? -32.204 51.792 14.156 1.00 33.11 252 LEU A C 1
ATOM 2507 O O . LEU C 1 97 ? -31.075 51.592 13.710 1.00 33.54 252 LEU A O 1
ATOM 2512 N N . THR C 1 98 ? -32.784 50.959 15.011 1.00 33.54 253 THR A N 1
ATOM 2513 C CA . THR C 1 98 ? -32.092 49.734 15.416 1.00 34.21 253 THR A CA 1
ATOM 2514 C C . THR C 1 98 ? -31.939 48.835 14.191 1.00 33.07 253 THR A C 1
ATOM 2515 O O . THR C 1 98 ? -32.686 48.994 13.223 1.00 32.57 253 THR A O 1
ATOM 2519 N N . ILE C 1 99 ? -30.965 47.924 14.204 1.00 33.27 254 ILE A N 1
ATOM 2520 C CA . ILE C 1 99 ? -30.827 46.977 13.093 1.00 32.32 254 ILE A CA 1
ATOM 2521 C C . ILE C 1 99 ? -32.108 46.155 12.935 1.00 31.06 254 ILE A C 1
ATOM 2522 O O . ILE C 1 99 ? -32.561 45.940 11.819 1.00 29.71 254 ILE A O 1
ATOM 2527 N N . ALA C 1 100 ? -32.691 45.730 14.058 1.00 31.13 255 ALA A N 1
ATOM 2528 C CA . ALA C 1 100 ? -33.963 45.000 14.046 1.00 30.48 255 ALA A CA 1
ATOM 2529 C C . ALA C 1 100 ? -35.039 45.754 13.263 1.00 29.02 255 ALA A C 1
ATOM 2530 O O . ALA C 1 100 ? -35.671 45.187 12.375 1.00 28.23 255 ALA A O 1
ATOM 2532 N N . ASP C 1 101 ? -35.217 47.036 13.581 1.00 28.53 256 ASP A N 1
ATOM 2533 C CA . ASP C 1 101 ? -36.206 47.877 12.886 1.00 27.49 256 ASP A CA 1
ATOM 2534 C C . ASP C 1 101 ? -35.909 48.087 11.400 1.00 26.32 256 ASP A C 1
ATOM 2535 O O . ASP C 1 101 ? -36.834 48.092 10.565 1.00 24.85 256 ASP A O 1
ATOM 2540 N N . GLN C 1 102 ? -34.622 48.239 11.080 1.00 25.59 257 GLN A N 1
ATOM 2541 C CA . GLN C 1 102 ? -34.176 48.343 9.700 1.00 24.19 257 GLN A CA 1
ATOM 2542 C C . GLN C 1 102 ? -34.516 47.084 8.896 1.00 23.25 257 GLN A C 1
ATOM 2543 O O . GLN C 1 102 ? -35.022 47.175 7.781 1.00 22.23 257 GLN A O 1
ATOM 2549 N N . ILE C 1 103 ? -34.240 45.915 9.467 1.00 23.29 258 ILE A N 1
ATOM 2550 C CA . ILE C 1 103 ? -34.575 44.644 8.822 1.00 23.48 258 ILE A CA 1
ATOM 2551 C C . ILE C 1 103 ? -36.106 44.492 8.697 1.00 23.22 258 ILE A C 1
ATOM 2552 O O . ILE C 1 103 ? -36.608 44.099 7.654 1.00 23.26 258 ILE A O 1
ATOM 2557 N N . THR C 1 104 ? -36.823 44.838 9.759 1.00 23.69 259 THR A N 1
ATOM 2558 C CA . THR C 1 104 ? -38.287 44.774 9.792 1.00 23.99 259 THR A CA 1
ATOM 2559 C C . THR C 1 104 ? -38.913 45.629 8.689 1.00 23.04 259 THR A C 1
ATOM 2560 O O . THR C 1 104 ? -39.745 45.134 7.931 1.00 22.30 259 THR A O 1
ATOM 2564 N N . LEU C 1 105 ? -38.470 46.878 8.568 1.00 22.86 260 LEU A N 1
ATOM 2565 C CA . LEU C 1 105 ? -38.926 47.764 7.493 1.00 22.39 260 LEU A CA 1
ATOM 2566 C C . LEU C 1 105 ? -38.604 47.235 6.094 1.00 22.26 260 LEU A C 1
ATOM 2567 O O . LEU C 1 105 ? -39.472 47.215 5.220 1.00 21.54 260 LEU A O 1
ATOM 2572 N N . LEU C 1 106 ? -37.353 46.812 5.887 1.00 22.55 261 LEU A N 1
ATOM 2573 C CA . LEU C 1 106 ? -36.931 46.247 4.607 1.00 22.24 261 LEU A CA 1
ATOM 2574 C C . LEU C 1 106 ? -37.647 44.927 4.255 1.00 22.25 261 LEU A C 1
ATOM 2575 O O . LEU C 1 106 ? -38.031 44.730 3.108 1.00 21.53 261 LEU A O 1
ATOM 2580 N N . LYS C 1 107 ? -37.850 44.033 5.228 1.00 22.93 262 LYS A N 1
ATOM 2581 C CA . LYS C 1 107 ? -38.625 42.806 4.958 1.00 23.41 262 LYS A CA 1
ATOM 2582 C C . LYS C 1 107 ? -40.023 43.134 4.426 1.00 22.94 262 LYS A C 1
ATOM 2583 O O . LYS C 1 107 ? -40.512 42.492 3.494 1.00 22.66 262 LYS A O 1
ATOM 2589 N N . ALA C 1 108 ? -40.651 44.141 5.029 1.00 23.05 263 ALA A N 1
ATOM 2590 C CA . ALA C 1 108 ? -42.037 44.508 4.732 1.00 22.94 263 ALA A CA 1
ATOM 2591 C C . ALA C 1 108 ? -42.229 45.210 3.382 1.00 22.55 263 ALA A C 1
ATOM 2592 O O . ALA C 1 108 ? -43.277 45.047 2.754 1.00 22.69 263 ALA A O 1
ATOM 2594 N N . ALA C 1 109 ? -41.232 45.973 2.929 1.00 22.10 264 ALA A N 1
ATOM 2595 C CA . ALA C 1 109 ? -41.397 46.848 1.763 1.00 21.88 264 ALA A CA 1
ATOM 2596 C C . ALA C 1 109 ? -40.576 46.467 0.533 1.00 21.53 264 ALA A C 1
ATOM 2597 O O . ALA C 1 109 ? -40.811 46.976 -0.560 1.00 20.77 264 ALA A O 1
ATOM 2599 N N . CYS C 1 110 ? -39.583 45.604 0.710 1.00 22.26 265 CYS A N 1
ATOM 2600 C CA . CYS C 1 110 ? -38.656 45.297 -0.386 1.00 21.80 265 CYS A CA 1
ATOM 2601 C C . CYS C 1 110 ? -39.317 44.825 -1.695 1.00 21.16 265 CYS A C 1
ATOM 2602 O O . CYS C 1 110 ? -38.970 45.305 -2.776 1.00 20.55 265 CYS A O 1
ATOM 2606 N N . LEU C 1 111 ? -40.277 43.910 -1.596 1.00 20.67 266 LEU A N 1
ATOM 2607 C CA . LEU C 1 111 ? -40.969 43.409 -2.783 1.00 20.00 266 LEU A CA 1
ATOM 2608 C C . LEU C 1 111 ? -41.806 44.500 -3.430 1.00 19.51 266 LEU A C 1
ATOM 2609 O O . LEU C 1 111 ? -41.825 44.603 -4.643 1.00 19.17 266 LEU A O 1
ATOM 2614 N N . ASP C 1 112 ? -42.481 45.312 -2.613 1.00 20.06 267 ASP A N 1
ATOM 2615 C CA . ASP C 1 112 ? -43.205 46.485 -3.106 1.00 20.59 267 ASP A CA 1
ATOM 2616 C C . ASP C 1 112 ? -42.277 47.428 -3.895 1.00 19.98 267 ASP A C 1
ATOM 2617 O O . ASP C 1 112 ? -42.643 47.908 -4.965 1.00 20.15 267 ASP A O 1
ATOM 2622 N N . ILE C 1 113 ? -41.065 47.654 -3.392 1.00 19.97 268 ILE A N 1
ATOM 2623 C CA . ILE C 1 113 ? -40.078 48.488 -4.104 1.00 19.53 268 ILE A CA 1
ATOM 2624 C C . ILE C 1 113 ? -39.565 47.822 -5.407 1.00 19.62 268 ILE A C 1
ATOM 2625 O O . ILE C 1 113 ? -39.416 48.490 -6.437 1.00 19.38 268 ILE A O 1
ATOM 2630 N N . LEU C 1 114 ? -39.337 46.512 -5.366 1.00 19.76 269 LEU A N 1
ATOM 2631 C CA . LEU C 1 114 ? -38.967 45.742 -6.569 1.00 20.44 269 LEU A CA 1
ATOM 2632 C C . LEU C 1 114 ? -40.004 45.903 -7.674 1.00 19.96 269 LEU A C 1
ATOM 2633 O O . LEU C 1 114 ? -39.668 46.165 -8.832 1.00 20.56 269 LEU A O 1
ATOM 2638 N N . ILE C 1 115 ? -41.272 45.783 -7.300 1.00 19.72 270 ILE A N 1
ATOM 2639 C CA . ILE C 1 115 ? -42.377 45.912 -8.245 1.00 19.35 270 ILE A CA 1
ATOM 2640 C C . ILE C 1 115 ? -42.419 47.308 -8.872 1.00 18.94 270 ILE A C 1
ATOM 2641 O O . ILE C 1 115 ? -42.502 47.445 -10.091 1.00 19.84 270 ILE A O 1
ATOM 2646 N N . LEU C 1 116 ? -42.373 48.342 -8.038 1.00 18.45 271 LEU A N 1
ATOM 2647 C CA . LEU C 1 116 ? -42.322 49.716 -8.535 1.00 18.01 271 LEU A CA 1
ATOM 2648 C C . LEU C 1 116 ? -41.109 49.919 -9.448 1.00 17.61 271 LEU A C 1
ATOM 2649 O O . LEU C 1 116 ? -41.248 50.445 -10.544 1.00 17.35 271 LEU A O 1
ATOM 2654 N N . ARG C 1 117 ? -39.931 49.477 -9.003 1.00 17.54 272 ARG A N 1
ATOM 2655 C CA . ARG C 1 117 ? -38.684 49.631 -9.794 1.00 18.03 272 ARG A CA 1
ATOM 2656 C C . ARG C 1 117 ? -38.787 49.028 -11.199 1.00 17.94 272 ARG A C 1
ATOM 2657 O O . ARG C 1 117 ? -38.608 49.736 -12.184 1.00 19.15 272 ARG A O 1
ATOM 2665 N N . ILE C 1 118 ? -39.113 47.743 -11.300 1.00 18.31 273 ILE A N 1
ATOM 2666 C CA . ILE C 1 118 ? -39.251 47.097 -12.620 1.00 18.64 273 ILE A CA 1
ATOM 2667 C C . ILE C 1 118 ? -40.325 47.760 -13.510 1.00 19.76 273 ILE A C 1
ATOM 2668 O O . ILE C 1 118 ? -40.157 47.877 -14.734 1.00 19.24 273 ILE A O 1
ATOM 2673 N N . CYS C 1 119 ? -41.410 48.217 -12.882 1.00 20.41 274 CYS A N 1
ATOM 2674 C CA . CYS C 1 119 ? -42.501 48.882 -13.601 1.00 21.22 274 CYS A CA 1
ATOM 2675 C C . CYS C 1 119 ? -42.133 50.267 -14.125 1.00 21.95 274 CYS A C 1
ATOM 2676 O O . CYS C 1 119 ? -42.717 50.722 -15.104 1.00 23.37 274 CYS A O 1
ATOM 2679 N N . THR C 1 120 ? -41.159 50.926 -13.500 1.00 22.53 275 THR A N 1
ATOM 2680 C CA . THR C 1 120 ? -40.640 52.198 -14.017 1.00 23.21 275 THR A CA 1
ATOM 2681 C C . THR C 1 120 ? -39.765 51.971 -15.268 1.00 23.22 275 THR A C 1
ATOM 2682 O O . THR C 1 120 ? -39.471 52.910 -15.990 1.00 23.53 275 THR A O 1
ATOM 2686 N N . ARG C 1 121 ? -39.381 50.721 -15.537 1.00 22.51 276 ARG A N 1
ATOM 2687 C CA . ARG C 1 121 ? -38.616 50.380 -16.755 1.00 22.60 276 ARG A CA 1
ATOM 2688 C C . ARG C 1 121 ? -39.488 49.704 -17.839 1.00 22.39 276 ARG A C 1
ATOM 2689 O O . ARG C 1 121 ? -38.988 48.988 -18.712 1.00 21.68 276 ARG A O 1
ATOM 2697 N N . TYR C 1 122 ? -40.796 49.944 -17.770 1.00 22.52 277 TYR A N 1
ATOM 2698 C CA . TYR C 1 122 ? -41.750 49.449 -18.757 1.00 22.95 277 TYR A CA 1
ATOM 2699 C C . TYR C 1 122 ? -41.702 50.300 -20.022 1.00 24.09 277 TYR A C 1
ATOM 2700 O O . TYR C 1 122 ? -41.728 51.531 -19.947 1.00 24.11 277 TYR A O 1
ATOM 2709 N N . THR C 1 123 ? -41.607 49.647 -21.179 1.00 24.93 278 THR A N 1
ATOM 2710 C CA . THR C 1 123 ? -41.666 50.348 -22.461 1.00 26.50 278 THR A CA 1
ATOM 2711 C C . THR C 1 123 ? -42.975 49.971 -23.162 1.00 27.67 278 THR A C 1
ATOM 2712 O O . THR C 1 123 ? -43.124 48.851 -23.633 1.00 28.21 278 THR A O 1
ATOM 2716 N N . PRO C 1 124 ? -43.938 50.909 -23.211 1.00 28.84 279 PRO A N 1
ATOM 2717 C CA . PRO C 1 124 ? -45.294 50.566 -23.685 1.00 29.65 279 PRO A CA 1
ATOM 2718 C C . PRO C 1 124 ? -45.387 50.080 -25.143 1.00 30.70 279 PRO A C 1
ATOM 2719 O O . PRO C 1 124 ? -46.184 49.187 -25.435 1.00 30.72 279 PRO A O 1
ATOM 2723 N N . GLU C 1 125 ? -44.567 50.643 -26.030 1.00 31.56 280 GLU A N 1
ATOM 2724 C CA . GLU C 1 125 ? -44.583 50.289 -27.459 1.00 33.20 280 GLU A CA 1
ATOM 2725 C C . GLU C 1 125 ? -44.167 48.841 -27.747 1.00 32.38 280 GLU A C 1
ATOM 2726 O O . GLU C 1 125 ? -44.673 48.222 -28.687 1.00 33.12 280 GLU A O 1
ATOM 2732 N N . GLN C 1 126 ? -43.239 48.307 -26.955 1.00 31.01 281 GLN A N 1
ATOM 2733 C CA . GLN C 1 126 ? -42.803 46.924 -27.137 1.00 29.77 281 GLN A CA 1
ATOM 2734 C C . GLN C 1 126 ? -43.365 45.993 -26.093 1.00 28.02 281 GLN A C 1
ATOM 2735 O O . GLN C 1 126 ? -43.153 44.786 -26.191 1.00 28.04 281 GLN A O 1
ATOM 2741 N N . ASP C 1 127 ? -44.057 46.555 -25.101 1.00 25.98 282 ASP A N 1
ATOM 2742 C CA . ASP C 1 127 ? -44.649 45.791 -23.997 1.00 24.77 282 ASP A CA 1
ATOM 2743 C C . ASP C 1 127 ? -43.547 45.006 -23.259 1.00 23.40 282 ASP A C 1
ATOM 2744 O O . ASP C 1 127 ? -43.683 43.812 -22.971 1.00 23.36 282 ASP A O 1
ATOM 2749 N N . THR C 1 128 ? -42.454 45.701 -22.956 1.00 22.40 283 THR A N 1
ATOM 2750 C CA . THR C 1 128 ? -41.292 45.075 -22.310 1.00 21.21 283 THR A CA 1
ATOM 2751 C C . THR C 1 128 ? -40.948 45.698 -20.962 1.00 20.98 283 THR A C 1
ATOM 2752 O O . THR C 1 128 ? -41.292 46.852 -20.686 1.00 20.77 283 THR A O 1
ATOM 2756 N N . MET C 1 129 ? -40.229 44.945 -20.137 1.00 20.64 284 MET A N 1
ATOM 2757 C CA . MET C 1 129 ? -39.546 45.519 -18.981 1.00 20.78 284 MET A CA 1
ATOM 2758 C C . MET C 1 129 ? -38.036 45.306 -19.126 1.00 20.99 284 MET A C 1
ATOM 2759 O O . MET C 1 129 ? -37.597 44.319 -19.740 1.00 21.19 284 MET A O 1
ATOM 2764 N N . THR C 1 130 ? -37.253 46.237 -18.573 1.00 20.91 285 THR A N 1
ATOM 2765 C CA . THR C 1 130 ? -35.793 46.203 -18.668 1.00 20.88 285 THR A CA 1
ATOM 2766 C C . THR C 1 130 ? -35.164 46.119 -17.276 1.00 21.04 285 THR A C 1
ATOM 2767 O O . THR C 1 130 ? -35.460 46.941 -16.407 1.00 21.03 285 THR A O 1
ATOM 2771 N N . PHE C 1 131 ? -34.305 45.122 -17.067 1.00 20.94 286 PHE A N 1
ATOM 2772 C CA . PHE C 1 131 ? -33.569 44.988 -15.807 1.00 21.39 286 PHE A CA 1
ATOM 2773 C C . PHE C 1 131 ? -32.316 45.870 -15.790 1.00 22.06 286 PHE A C 1
ATOM 2774 O O . PHE C 1 131 ? -31.962 46.453 -16.809 1.00 22.23 286 PHE A O 1
ATOM 2782 N N . SER C 1 132 ? -31.654 45.951 -14.632 1.00 22.92 287 SER A N 1
ATOM 2783 C CA . SER C 1 132 ? -30.550 46.909 -14.413 1.00 23.67 287 SER A CA 1
ATOM 2784 C C . SER C 1 132 ? -29.260 46.598 -15.179 1.00 24.41 287 SER A C 1
ATOM 2785 O O . SER C 1 132 ? -28.339 47.403 -15.182 1.00 25.58 287 SER A O 1
ATOM 2788 N N . ASP C 1 133 ? -29.199 45.428 -15.810 1.00 24.21 288 ASP A N 1
ATOM 2789 C CA . ASP C 1 133 ? -28.127 45.097 -16.738 1.00 24.33 288 ASP A CA 1
ATOM 2790 C C . ASP C 1 133 ? -28.494 45.378 -18.212 1.00 24.20 288 ASP A C 1
ATOM 2791 O O . ASP C 1 133 ? -27.689 45.138 -19.108 1.00 24.65 288 ASP A O 1
ATOM 2796 N N . GLY C 1 134 ? -29.701 45.886 -18.450 1.00 23.46 289 GLY A N 1
ATOM 2797 C CA . GLY C 1 134 ? -30.202 46.115 -19.811 1.00 22.68 289 GLY A CA 1
ATOM 2798 C C . GLY C 1 134 ? -31.048 44.979 -20.387 1.00 22.13 289 GLY A C 1
ATOM 2799 O O . GLY C 1 134 ? -31.634 45.121 -21.460 1.00 22.03 289 GLY A O 1
ATOM 2800 N N . LEU C 1 135 ? -31.116 43.843 -19.695 1.00 21.68 290 LEU A N 1
ATOM 2801 C CA . LEU C 1 135 ? -31.930 42.721 -20.193 1.00 21.60 290 LEU A CA 1
ATOM 2802 C C . LEU C 1 135 ? -33.380 43.177 -20.358 1.00 21.12 290 LEU A C 1
ATOM 2803 O O . LEU C 1 135 ? -33.990 43.675 -19.414 1.00 21.00 290 LEU A O 1
ATOM 2808 N N . THR C 1 136 ? -33.907 43.013 -21.568 1.00 21.22 291 THR A N 1
ATOM 2809 C CA . THR C 1 136 ? -35.221 43.525 -21.932 1.00 20.92 291 THR A CA 1
ATOM 2810 C C . THR C 1 136 ? -36.084 42.361 -22.404 1.00 21.01 291 THR A C 1
ATOM 2811 O O . THR C 1 136 ? -35.773 41.696 -23.406 1.00 21.46 291 THR A O 1
ATOM 2815 N N . LEU C 1 137 ? -37.168 42.126 -21.671 1.00 20.21 292 LEU A N 1
ATOM 2816 C CA . LEU C 1 137 ? -38.030 40.958 -21.883 1.00 19.99 292 LEU A CA 1
ATOM 2817 C C . LEU C 1 137 ? -39.465 41.387 -22.171 1.00 20.50 292 LEU A C 1
ATOM 2818 O O . LEU C 1 137 ? -39.966 42.322 -21.551 1.00 20.11 292 LEU A O 1
ATOM 2823 N N . ASN C 1 138 ? -40.113 40.712 -23.119 1.00 21.19 293 ASN A N 1
ATOM 2824 C CA . ASN C 1 138 ? -41.528 40.953 -23.420 1.00 21.78 293 ASN A CA 1
ATOM 2825 C C . ASN C 1 138 ? -42.451 40.303 -22.373 1.00 21.45 293 ASN A C 1
ATOM 2826 O O . ASN C 1 138 ? -41.970 39.663 -21.426 1.00 20.87 293 ASN A O 1
ATOM 2831 N N . ARG C 1 139 ? -43.765 40.496 -22.514 1.00 21.96 294 ARG A N 1
ATOM 2832 C CA . ARG C 1 139 ? -44.717 40.020 -21.496 1.00 21.45 294 ARG A CA 1
ATOM 2833 C C . ARG C 1 139 ? -44.664 38.497 -21.266 1.00 21.41 294 ARG A C 1
ATOM 2834 O O . ARG C 1 139 ? -44.620 38.039 -20.128 1.00 20.81 294 ARG A O 1
ATOM 2842 N N . THR C 1 140 ? -44.665 37.727 -22.349 1.00 21.51 295 THR A N 1
ATOM 2843 C CA . THR C 1 140 ? -44.520 36.275 -22.263 1.00 21.92 295 THR A CA 1
ATOM 2844 C C . THR C 1 140 ? -43.221 35.883 -21.567 1.00 21.20 295 THR A C 1
ATOM 2845 O O . THR C 1 140 ? -43.230 35.009 -20.708 1.00 20.65 295 THR A O 1
ATOM 2849 N N . GLN C 1 141 ? -42.115 36.539 -21.928 1.00 20.99 296 GLN A N 1
ATOM 2850 C CA . GLN C 1 141 ? -40.821 36.264 -21.280 1.00 20.78 296 GLN A CA 1
ATOM 2851 C C . GLN C 1 141 ? -40.802 36.607 -19.798 1.00 20.17 296 GLN A C 1
ATOM 2852 O O . GLN C 1 141 ? -40.284 35.837 -18.989 1.00 19.54 296 GLN A O 1
ATOM 2858 N N . MET C 1 142 ? -41.406 37.740 -19.440 1.00 19.70 297 MET A N 1
ATOM 2859 C CA . MET C 1 142 ? -41.568 38.104 -18.025 1.00 19.29 297 MET A CA 1
ATOM 2860 C C . MET C 1 142 ? -42.393 37.065 -17.263 1.00 19.28 297 MET A C 1
ATOM 2861 O O . MET C 1 142 ? -42.097 36.760 -16.101 1.00 19.46 297 MET A O 1
ATOM 2866 N N . HIS C 1 143 ? -43.436 36.548 -17.903 1.00 19.73 298 HIS A N 1
ATOM 2867 C CA . HIS C 1 143 ? -44.240 35.452 -17.328 1.00 20.17 298 HIS A CA 1
ATOM 2868 C C . HIS C 1 143 ? -43.325 34.278 -16.996 1.00 20.22 298 HIS A C 1
ATOM 2869 O O . HIS C 1 143 ? -43.307 33.788 -15.855 1.00 20.56 298 HIS A O 1
ATOM 2876 N N . ASN C 1 144 ? -42.573 33.846 -18.010 1.00 20.48 299 ASN A N 1
ATOM 2877 C CA . ASN C 1 144 ? -41.714 32.664 -17.932 1.00 21.11 299 ASN A CA 1
ATOM 2878 C C . ASN C 1 144 ? -40.470 32.873 -17.081 1.00 20.69 299 ASN A C 1
ATOM 2879 O O . ASN C 1 144 ? -39.889 31.907 -16.607 1.00 21.69 299 ASN A O 1
ATOM 2884 N N . ALA C 1 145 ? -40.061 34.127 -16.892 1.00 20.82 300 ALA A N 1
ATOM 2885 C CA . ALA C 1 145 ? -38.923 34.472 -16.025 1.00 20.43 300 ALA A CA 1
ATOM 2886 C C . ALA C 1 145 ? -39.262 34.369 -14.547 1.00 20.33 300 ALA A C 1
ATOM 2887 O O . ALA C 1 145 ? -38.381 34.143 -13.720 1.00 19.80 300 ALA A O 1
ATOM 2889 N N . GLY C 1 146 ? -40.533 34.557 -14.202 1.00 20.86 301 GLY A N 1
ATOM 2890 C CA . GLY C 1 146 ? -40.930 34.505 -12.795 1.00 21.34 301 GLY A CA 1
ATOM 2891 C C . GLY C 1 146 ? -42.170 35.283 -12.367 1.00 22.07 301 GLY A C 1
ATOM 2892 O O . GLY C 1 146 ? -42.637 35.098 -11.246 1.00 22.26 301 GLY A O 1
ATOM 2893 N N . PHE C 1 147 ? -42.712 36.146 -13.231 1.00 21.70 302 PHE A N 1
ATOM 2894 C CA . PHE C 1 147 ? -43.995 36.797 -12.917 1.00 21.56 302 PHE A CA 1
ATOM 2895 C C . PHE C 1 147 ? -45.161 35.790 -12.780 1.00 22.20 302 PHE A C 1
ATOM 2896 O O . PHE C 1 147 ? -46.014 35.934 -11.883 1.00 22.08 302 PHE A O 1
ATOM 2904 N N . GLY C 1 148 ? -45.191 34.783 -13.659 1.00 22.59 303 GLY A N 1
ATOM 2905 C CA . GLY C 1 148 ? -46.203 33.718 -13.593 1.00 23.94 303 GLY A CA 1
ATOM 2906 C C . GLY C 1 148 ? -47.618 34.274 -13.575 1.00 24.28 303 GLY A C 1
ATOM 2907 O O . GLY C 1 148 ? -47.921 35.208 -14.317 1.00 24.53 303 GLY A O 1
ATOM 2908 N N . PRO C 1 149 ? -48.487 33.727 -12.710 1.00 25.10 304 PRO A N 1
ATOM 2909 C CA . PRO C 1 149 ? -49.911 34.133 -12.709 1.00 25.66 304 PRO A CA 1
ATOM 2910 C C . PRO C 1 149 ? -50.164 35.610 -12.365 1.00 24.90 304 PRO A C 1
ATOM 2911 O O . PRO C 1 149 ? -51.284 36.098 -12.519 1.00 25.75 304 PRO A O 1
ATOM 2915 N N . LEU C 1 150 ? -49.122 36.312 -11.935 1.00 23.94 305 LEU A N 1
ATOM 2916 C CA . LEU C 1 150 ? -49.214 37.729 -11.594 1.00 23.62 305 LEU A CA 1
ATOM 2917 C C . LEU C 1 150 ? -48.760 38.659 -12.730 1.00 23.23 305 LEU A C 1
ATOM 2918 O O . LEU C 1 150 ? -48.727 39.878 -12.555 1.00 23.08 305 LEU A O 1
ATOM 2923 N N . THR C 1 151 ? -48.407 38.082 -13.878 1.00 22.73 306 THR A N 1
ATOM 2924 C CA . THR C 1 151 ? -47.837 38.841 -14.992 1.00 22.53 306 THR A CA 1
ATOM 2925 C C . THR C 1 151 ? -48.740 40.009 -15.407 1.00 23.06 306 THR A C 1
ATOM 2926 O O . THR C 1 151 ? -48.289 41.146 -15.498 1.00 22.78 306 THR A O 1
ATOM 2930 N N . ASP C 1 152 ? -50.013 39.721 -15.647 1.00 23.61 307 ASP A N 1
ATOM 2931 C CA . ASP C 1 152 ? -50.921 40.732 -16.184 1.00 24.95 307 ASP A CA 1
ATOM 2932 C C . ASP C 1 152 ? -51.217 41.834 -15.173 1.00 24.14 307 ASP A C 1
ATOM 2933 O O . ASP C 1 152 ? -51.368 42.992 -15.540 1.00 24.12 307 ASP A O 1
ATOM 2938 N N . LEU C 1 153 ? -51.249 41.463 -13.899 1.00 24.45 308 LEU A N 1
ATOM 2939 C CA . LEU C 1 153 ? -51.416 42.402 -12.787 1.00 24.18 308 LEU A CA 1
ATOM 2940 C C . LEU C 1 153 ? -50.268 43.402 -12.690 1.00 23.35 308 LEU A C 1
ATOM 2941 O O . LEU C 1 153 ? -50.489 44.605 -12.507 1.00 23.36 308 LEU A O 1
ATOM 2946 N N . VAL C 1 154 ? -49.036 42.903 -12.793 1.00 22.43 309 VAL A N 1
ATOM 2947 C CA . VAL C 1 154 ? -47.851 43.773 -12.744 1.00 21.33 309 VAL A CA 1
ATOM 2948 C C . VAL C 1 154 ? -47.815 44.714 -13.960 1.00 21.18 309 VAL A C 1
ATOM 2949 O O . VAL C 1 154 ? -47.495 45.896 -13.832 1.00 20.80 309 VAL A O 1
ATOM 2953 N N . PHE C 1 155 ? -48.121 44.169 -15.134 1.00 21.00 310 PHE A N 1
ATOM 2954 C CA . PHE C 1 155 ? -48.156 44.950 -16.374 1.00 21.20 310 PHE A CA 1
ATOM 2955 C C . PHE C 1 155 ? -49.292 45.989 -16.381 1.00 21.61 310 PHE A C 1
ATOM 2956 O O . PHE C 1 155 ? -49.135 47.079 -16.935 1.00 21.87 310 PHE A O 1
ATOM 2964 N N . ALA C 1 156 ? -50.434 45.658 -15.770 1.00 22.61 311 ALA A N 1
ATOM 2965 C CA . ALA C 1 156 ? -51.519 46.638 -15.598 1.00 22.76 311 ALA A CA 1
ATOM 2966 C C . ALA C 1 156 ? -51.019 47.789 -14.739 1.00 22.94 311 ALA A C 1
ATOM 2967 O O . ALA C 1 156 ? -51.193 48.949 -15.106 1.00 23.17 311 ALA A O 1
ATOM 2969 N N . PHE C 1 157 ? -50.354 47.463 -13.626 1.00 22.88 312 PHE A N 1
ATOM 2970 C CA . PHE C 1 157 ? -49.753 48.484 -12.755 1.00 23.26 312 PHE A CA 1
ATOM 2971 C C . PHE C 1 157 ? -48.732 49.362 -13.487 1.00 23.54 312 PHE A C 1
ATOM 2972 O O . PHE C 1 157 ? -48.757 50.585 -13.348 1.00 23.98 312 PHE A O 1
ATOM 2980 N N . ALA C 1 158 ? -47.829 48.741 -14.252 1.00 23.27 313 ALA A N 1
ATOM 2981 C CA . ALA C 1 158 ? -46.863 49.477 -15.071 1.00 23.12 313 ALA A CA 1
ATOM 2982 C C . ALA C 1 158 ? -47.557 50.486 -16.002 1.00 24.07 313 ALA A C 1
ATOM 2983 O O . ALA C 1 158 ? -47.194 51.662 -16.042 1.00 24.08 313 ALA A O 1
ATOM 2985 N N . ASN C 1 159 ? -48.560 50.014 -16.737 1.00 24.97 314 ASN A N 1
ATOM 2986 C CA . ASN C 1 159 ? -49.383 50.869 -17.590 1.00 26.56 314 ASN A CA 1
ATOM 2987 C C . ASN C 1 159 ? -50.114 51.993 -16.844 1.00 27.15 314 ASN A C 1
ATOM 2988 O O . ASN C 1 159 ? -50.231 53.093 -17.357 1.00 28.02 314 ASN A O 1
ATOM 2993 N N . GLN C 1 160 ? -50.561 51.719 -15.623 1.00 27.64 315 GLN A N 1
ATOM 2994 C CA . GLN C 1 160 ? -51.243 52.715 -14.781 1.00 28.91 315 GLN A CA 1
ATOM 2995 C C . GLN C 1 160 ? -50.297 53.785 -14.230 1.00 29.03 315 GLN A C 1
ATOM 2996 O O . GLN C 1 160 ? -50.734 54.873 -13.863 1.00 29.61 315 GLN A O 1
ATOM 3002 N N . LEU C 1 161 ? -49.006 53.468 -14.158 1.00 28.82 316 LEU A N 1
ATOM 3003 C CA . LEU C 1 161 ? -47.996 54.443 -13.751 1.00 29.38 316 LEU A CA 1
ATOM 3004 C C . LEU C 1 161 ? -47.757 55.515 -14.799 1.00 30.10 316 LEU A C 1
ATOM 3005 O O . LEU C 1 161 ? -47.448 56.660 -14.461 1.00 29.77 316 LEU A O 1
ATOM 3010 N N . LEU C 1 162 ? -47.893 55.130 -16.067 1.00 30.78 317 LEU A N 1
ATOM 3011 C CA . LEU C 1 162 ? -47.544 56.000 -17.189 1.00 32.29 317 LEU A CA 1
ATOM 3012 C C . LEU C 1 162 ? -48.149 57.411 -17.109 1.00 33.13 317 LEU A C 1
ATOM 3013 O O . LEU C 1 162 ? -47.408 58.390 -17.244 1.00 34.01 317 LEU A O 1
ATOM 3018 N N . PRO C 1 163 ? -49.479 57.530 -16.877 1.00 33.69 318 PRO A N 1
ATOM 3019 C CA . PRO C 1 163 ? -50.074 58.876 -16.790 1.00 34.54 318 PRO A CA 1
ATOM 3020 C C . PRO C 1 163 ? -49.487 59.764 -15.693 1.00 34.26 318 PRO A C 1
ATOM 3021 O O . PRO C 1 163 ? -49.551 60.988 -15.802 1.00 34.95 318 PRO A O 1
ATOM 3025 N N . LEU C 1 164 ? -48.944 59.158 -14.640 1.00 33.39 319 LEU A N 1
ATOM 3026 C CA . LEU C 1 164 ? -48.341 59.922 -13.548 1.00 33.53 319 LEU A CA 1
ATOM 3027 C C . LEU C 1 164 ? -47.081 60.677 -13.983 1.00 33.71 319 LEU A C 1
ATOM 3028 O O . LEU C 1 164 ? -46.749 61.695 -13.389 1.00 33.72 319 LEU A O 1
ATOM 3033 N N . GLU C 1 165 ? -46.399 60.179 -15.018 1.00 33.58 320 GLU A N 1
ATOM 3034 C CA . GLU C 1 165 ? -45.151 60.783 -15.523 1.00 34.09 320 GLU A CA 1
ATOM 3035 C C . GLU C 1 165 ? -44.120 61.040 -14.415 1.00 33.46 320 GLU A C 1
ATOM 3036 O O . GLU C 1 165 ? -43.538 62.119 -14.345 1.00 34.16 320 GLU A O 1
ATOM 3042 N N . MET C 1 166 ? -43.887 60.047 -13.559 1.00 32.39 321 MET A N 1
ATOM 3043 C CA . MET C 1 166 ? -42.997 60.224 -12.406 1.00 31.87 321 MET A CA 1
ATOM 3044 C C . MET C 1 166 ? -41.521 60.393 -12.794 1.00 31.42 321 MET A C 1
ATOM 3045 O O . MET C 1 166 ? -41.035 59.746 -13.729 1.00 31.25 321 MET A O 1
ATOM 3050 N N . ASP C 1 167 ? -40.822 61.274 -12.081 1.00 31.03 322 ASP A N 1
ATOM 3051 C CA . ASP C 1 167 ? -39.363 61.409 -12.255 1.00 30.79 322 ASP A CA 1
ATOM 3052 C C . ASP C 1 167 ? -38.619 60.668 -11.126 1.00 29.46 322 ASP A C 1
ATOM 3053 O O . ASP C 1 167 ? -39.263 60.067 -10.266 1.00 29.11 322 ASP A O 1
ATOM 3058 N N . ASP C 1 168 ? -37.288 60.683 -11.148 1.00 28.73 323 ASP A N 1
ATOM 3059 C CA . ASP C 1 168 ? -36.465 59.993 -10.137 1.00 27.89 323 ASP A CA 1
ATOM 3060 C C . ASP C 1 168 ? -36.755 60.393 -8.689 1.00 26.90 323 ASP A C 1
ATOM 3061 O O . ASP C 1 168 ? -36.782 59.540 -7.808 1.00 25.98 323 ASP A O 1
ATOM 3066 N N . ALA C 1 169 ? -36.919 61.695 -8.446 1.00 26.69 324 ALA A N 1
ATOM 3067 C CA . ALA C 1 169 ? -37.146 62.206 -7.097 1.00 26.11 324 ALA A CA 1
ATOM 3068 C C . ALA C 1 169 ? -38.470 61.682 -6.542 1.00 25.32 324 ALA A C 1
ATOM 3069 O O . ALA C 1 169 ? -38.554 61.298 -5.376 1.00 24.65 324 ALA A O 1
ATOM 3071 N N . GLU C 1 170 ? -39.487 61.658 -7.399 1.00 24.79 325 GLU A N 1
ATOM 3072 C CA . GLU C 1 170 ? -40.809 61.169 -7.033 1.00 24.82 325 GLU A CA 1
ATOM 3073 C C . GLU C 1 170 ? -40.819 59.646 -6.834 1.00 23.51 325 GLU A C 1
ATOM 3074 O O . GLU C 1 170 ? -41.389 59.164 -5.860 1.00 23.40 325 GLU A O 1
ATOM 3080 N N . THR C 1 171 ? -40.169 58.903 -7.726 1.00 22.74 326 THR A N 1
ATOM 3081 C CA . THR C 1 171 ? -40.008 57.450 -7.541 1.00 22.03 326 THR A CA 1
ATOM 3082 C C . THR C 1 171 ? -39.251 57.129 -6.247 1.00 21.70 326 THR A C 1
ATOM 3083 O O . THR C 1 171 ? -39.653 56.250 -5.488 1.00 20.75 326 THR A O 1
ATOM 3087 N N . GLY C 1 172 ? -38.173 57.869 -5.991 1.00 21.84 327 GLY A N 1
ATOM 3088 C CA . GLY C 1 172 ? -37.376 57.688 -4.779 1.00 22.20 327 GLY A CA 1
ATOM 3089 C C . GLY C 1 172 ? -38.117 58.047 -3.513 1.00 22.58 327 GLY A C 1
ATOM 3090 O O . GLY C 1 172 ? -38.023 57.336 -2.508 1.00 22.86 327 GLY A O 1
ATOM 3091 N N . LEU C 1 173 ? -38.855 59.156 -3.551 1.00 23.06 328 LEU A N 1
ATOM 3092 C CA . LEU C 1 173 ? -39.667 59.569 -2.403 1.00 23.22 328 LEU A CA 1
ATOM 3093 C C . LEU C 1 173 ? -40.806 58.593 -2.117 1.00 22.85 328 LEU A C 1
ATOM 3094 O O . LEU C 1 173 ? -41.033 58.238 -0.970 1.00 22.75 328 LEU A O 1
ATOM 3099 N N . LEU C 1 174 ? -41.503 58.158 -3.163 1.00 22.56 329 LEU A N 1
ATOM 3100 C CA . LEU C 1 174 ? -42.552 57.145 -3.012 1.00 21.97 329 LEU A CA 1
ATOM 3101 C C . LEU C 1 174 ? -42.027 55.828 -2.422 1.00 21.19 329 LEU A C 1
ATOM 3102 O O . LEU C 1 174 ? -42.666 55.248 -1.523 1.00 20.81 329 LEU A O 1
ATOM 3107 N N . SER C 1 175 ? -40.885 55.360 -2.941 1.00 20.49 330 SER A N 1
ATOM 3108 C CA . SER C 1 175 ? -40.153 54.220 -2.371 1.00 19.90 330 SER A CA 1
ATOM 3109 C C . SER C 1 175 ? -39.837 54.422 -0.896 1.00 20.04 330 SER A C 1
ATOM 3110 O O . SER C 1 175 ? -40.068 53.529 -0.083 1.00 20.19 330 SER A O 1
ATOM 3113 N N . ALA C 1 176 ? -39.286 55.593 -0.560 1.00 20.52 331 ALA A N 1
ATOM 3114 C CA . ALA C 1 176 ? -38.947 55.926 0.821 1.00 20.65 331 ALA A CA 1
ATOM 3115 C C . ALA C 1 176 ? -40.162 55.933 1.732 1.00 20.89 331 ALA A C 1
ATOM 3116 O O . ALA C 1 176 ? -40.071 55.500 2.893 1.00 21.06 331 ALA A O 1
ATOM 3118 N N . ILE C 1 177 ? -41.279 56.455 1.225 1.00 21.12 332 ILE A N 1
ATOM 3119 C CA . ILE C 1 177 ? -42.532 56.538 2.019 1.00 22.37 332 ILE A CA 1
ATOM 3120 C C . ILE C 1 177 ? -43.079 55.135 2.292 1.00 22.64 332 ILE A C 1
ATOM 3121 O O . ILE C 1 177 ? -43.517 54.830 3.398 1.00 23.66 332 ILE A O 1
ATOM 3126 N N . CYS C 1 178 ? -43.026 54.284 1.273 1.00 23.12 333 CYS A N 1
ATOM 3127 C CA . CYS C 1 178 ? -43.477 52.900 1.370 1.00 23.79 333 CYS A CA 1
ATOM 3128 C C . CYS C 1 178 ? -42.642 52.157 2.421 1.00 23.58 333 CYS A C 1
ATOM 3129 O O . CYS C 1 178 ? -43.181 51.463 3.276 1.00 24.14 333 CYS A O 1
ATOM 3132 N N . LEU C 1 179 ? -41.325 52.334 2.359 1.00 23.40 334 LEU A N 1
ATOM 3133 C CA . LEU C 1 179 ? -40.394 51.711 3.301 1.00 23.53 334 LEU A CA 1
ATOM 3134 C C . LEU C 1 179 ? -40.497 52.228 4.751 1.00 24.36 334 LEU A C 1
ATOM 3135 O O . LEU C 1 179 ? -40.630 51.449 5.703 1.00 24.01 334 LEU A O 1
ATOM 3140 N N . ILE C 1 180 ? -40.416 53.537 4.918 1.00 25.44 335 ILE A N 1
ATOM 3141 C CA . ILE C 1 180 ? -40.343 54.103 6.261 1.00 27.60 335 ILE A CA 1
ATOM 3142 C C . ILE C 1 180 ? -41.771 54.287 6.783 1.00 28.59 335 ILE A C 1
ATOM 3143 O O . ILE C 1 180 ? -42.355 55.369 6.706 1.00 29.04 335 ILE A O 1
ATOM 3148 N N . CYS C 1 181 ? -42.316 53.185 7.302 1.00 29.49 336 CYS A N 1
ATOM 3149 C CA . CYS C 1 181 ? -43.724 53.071 7.682 1.00 30.85 336 CYS A CA 1
ATOM 3150 C C . CYS C 1 181 ? -43.823 52.675 9.153 1.00 31.49 336 CYS A C 1
ATOM 3151 O O . CYS C 1 181 ? -43.416 51.578 9.525 1.00 31.35 336 CYS A O 1
ATOM 3154 N N . GLY C 1 182 ? -44.353 53.571 9.987 1.00 32.45 337 GLY A N 1
ATOM 3155 C CA . GLY C 1 182 ? -44.424 53.337 11.435 1.00 33.53 337 GLY A CA 1
ATOM 3156 C C . GLY C 1 182 ? -45.494 52.361 11.899 1.00 34.36 337 GLY A C 1
ATOM 3157 O O . GLY C 1 182 ? -45.580 52.056 13.088 1.00 35.24 337 GLY A O 1
ATOM 3158 N N . ASP C 1 183 ? -46.300 51.864 10.962 1.00 34.51 338 ASP A N 1
ATOM 3159 C CA . ASP C 1 183 ? -47.371 50.911 11.259 1.00 35.18 338 ASP A CA 1
ATOM 3160 C C . ASP C 1 183 ? -47.030 49.442 10.935 1.00 35.16 338 ASP A C 1
ATOM 3161 O O . ASP C 1 183 ? -47.897 48.572 11.034 1.00 35.27 338 ASP A O 1
ATOM 3166 N N . ARG C 1 184 ? -45.781 49.168 10.543 1.00 34.98 339 ARG A N 1
ATOM 3167 C CA . ARG C 1 184 ? -45.319 47.786 10.356 1.00 34.78 339 ARG A CA 1
ATOM 3168 C C . ARG C 1 184 ? -45.389 47.019 11.669 1.00 35.66 339 ARG A C 1
ATOM 3169 O O . ARG C 1 184 ? -45.085 47.565 12.733 1.00 35.93 339 ARG A O 1
ATOM 3177 N N . GLN C 1 185 ? -45.799 45.757 11.584 1.00 36.27 340 GLN A N 1
ATOM 3178 C CA . GLN C 1 185 ? -45.771 44.851 12.730 1.00 37.44 340 GLN A CA 1
ATOM 3179 C C . GLN C 1 185 ? -44.350 44.701 13.251 1.00 37.43 340 GLN A C 1
ATOM 3180 O O . GLN C 1 185 ? -43.403 44.666 12.463 1.00 37.22 340 GLN A O 1
ATOM 3186 N N . ASP C 1 186 ? -44.211 44.619 14.572 1.00 37.91 341 ASP A N 1
ATOM 3187 C CA . ASP C 1 186 ? -42.953 44.224 15.224 1.00 38.42 341 ASP A CA 1
ATOM 3188 C C . ASP C 1 186 ? -41.847 45.292 15.291 1.00 38.05 341 ASP A C 1
ATOM 3189 O O . ASP C 1 186 ? -40.686 44.978 15.605 1.00 38.08 341 ASP A O 1
ATOM 3194 N N . LEU C 1 187 ? -42.201 46.548 15.025 1.00 37.26 342 LEU A N 1
ATOM 3195 C CA . LEU C 1 187 ? -41.246 47.639 15.214 1.00 37.08 342 LEU A CA 1
ATOM 3196 C C . LEU C 1 187 ? -40.972 47.863 16.697 1.00 38.22 342 LEU A C 1
ATOM 3197 O O . LEU C 1 187 ? -41.890 47.849 17.525 1.00 38.65 342 LEU A O 1
ATOM 3202 N N . GLU C 1 188 ? -39.700 48.038 17.026 1.00 38.68 343 GLU A N 1
ATOM 3203 C CA . GLU C 1 188 ? -39.299 48.334 18.393 1.00 40.11 343 GLU A CA 1
ATOM 3204 C C . GLU C 1 188 ? -39.547 49.804 18.705 1.00 40.46 343 GLU A C 1
ATOM 3205 O O . GLU C 1 188 ? -39.994 50.143 19.804 1.00 41.16 343 GLU A O 1
ATOM 3211 N N . GLN C 1 189 ? -39.265 50.672 17.734 1.00 39.87 344 GLN A N 1
ATOM 3212 C CA . GLN C 1 189 ? -39.430 52.115 17.920 1.00 40.44 344 GLN A CA 1
ATOM 3213 C C . GLN C 1 189 ? -40.320 52.729 16.829 1.00 39.55 344 GLN A C 1
ATOM 3214 O O . GLN C 1 189 ? -39.839 53.523 16.017 1.00 38.98 344 GLN A O 1
ATOM 3220 N N . PRO C 1 190 ? -41.628 52.384 16.826 1.00 39.39 345 PRO A N 1
ATOM 3221 C CA . PRO C 1 190 ? -42.555 52.843 15.782 1.00 38.81 345 PRO A CA 1
ATOM 3222 C C . PRO C 1 190 ? -42.734 54.365 15.732 1.00 39.30 345 PRO A C 1
ATOM 3223 O O . PRO C 1 190 ? -43.033 54.906 14.654 1.00 38.74 345 PRO A O 1
ATOM 3227 N N . ASP C 1 191 ? -42.548 55.030 16.881 1.00 40.14 346 ASP A N 1
ATOM 3228 C CA A ASP C 1 191 ? -42.586 56.492 16.979 0.50 40.66 346 ASP A CA 1
ATOM 3229 C CA B ASP C 1 191 ? -42.609 56.494 16.955 0.50 40.54 346 ASP A CA 1
ATOM 3230 C C . ASP C 1 191 ? -41.472 57.144 16.159 1.00 40.29 346 ASP A C 1
ATOM 3231 O O . ASP C 1 191 ? -41.704 58.114 15.431 1.00 40.00 346 ASP A O 1
ATOM 3240 N N . ARG C 1 192 ? -40.257 56.610 16.301 1.00 40.22 347 ARG A N 1
ATOM 3241 C CA . ARG C 1 192 ? -39.082 57.112 15.585 1.00 40.45 347 ARG A CA 1
ATOM 3242 C C . ARG C 1 192 ? -39.194 56.914 14.069 1.00 39.18 347 ARG A C 1
ATOM 3243 O O . ARG C 1 192 ? -38.698 57.735 13.295 1.00 38.85 347 ARG A O 1
ATOM 3251 N N . VAL C 1 193 ? -39.846 55.828 13.658 1.00 38.16 348 VAL A N 1
ATOM 3252 C CA . VAL C 1 193 ? -40.115 55.580 12.242 1.00 37.28 348 VAL A CA 1
ATOM 3253 C C . VAL C 1 193 ? -41.098 56.631 11.687 1.00 37.51 348 VAL A C 1
ATOM 3254 O O . VAL C 1 193 ? -40.837 57.242 10.643 1.00 36.86 348 VAL A O 1
ATOM 3258 N N . ASP C 1 194 ? -42.203 56.854 12.408 1.00 38.28 349 ASP A N 1
ATOM 3259 C CA . ASP C 1 194 ? -43.185 57.896 12.068 1.00 38.95 349 ASP A CA 1
ATOM 3260 C C . ASP C 1 194 ? -42.523 59.259 11.878 1.00 38.93 349 ASP A C 1
ATOM 3261 O O . ASP C 1 194 ? -42.835 59.973 10.929 1.00 38.92 349 ASP A O 1
ATOM 3266 N N . MET C 1 195 ? -41.615 59.603 12.790 1.00 39.32 350 MET A N 1
ATOM 3267 C CA . MET C 1 195 ? -40.849 60.854 12.741 1.00 39.89 350 MET A CA 1
ATOM 3268 C C . MET C 1 195 ? -40.060 61.017 11.445 1.00 38.24 350 MET A C 1
ATOM 3269 O O . MET C 1 195 ? -39.951 62.127 10.915 1.00 38.00 350 MET A O 1
ATOM 3274 N N . LEU C 1 196 ? -39.492 59.915 10.959 1.00 36.78 351 LEU A N 1
ATOM 3275 C CA . LEU C 1 196 ? -38.703 59.930 9.718 1.00 35.68 351 LEU A CA 1
ATOM 3276 C C . LEU C 1 196 ? -39.580 60.037 8.478 1.00 34.41 351 LEU A C 1
ATOM 3277 O O . LEU C 1 196 ? -39.157 60.593 7.461 1.00 34.23 351 LEU A O 1
ATOM 3282 N N . GLN C 1 197 ? -40.799 59.506 8.568 1.00 33.65 352 GLN A N 1
ATOM 3283 C CA . GLN C 1 197 ? -41.714 59.490 7.428 1.00 32.78 352 GLN A CA 1
ATOM 3284 C C . GLN C 1 197 ? -42.306 60.872 7.176 1.00 32.89 352 GLN A C 1
ATOM 3285 O O . GLN C 1 197 ? -42.487 61.267 6.032 1.00 32.22 352 GLN A O 1
ATOM 3291 N N . GLU C 1 198 ? -42.601 61.602 8.250 1.00 33.93 353 GLU A N 1
ATOM 3292 C CA . GLU C 1 198 ? -43.240 62.918 8.144 1.00 35.01 353 GLU A CA 1
ATOM 3293 C C . GLU C 1 198 ? -42.593 63.858 7.103 1.00 34.66 353 GLU A C 1
ATOM 3294 O O . GLU C 1 198 ? -43.302 64.384 6.240 1.00 34.58 353 GLU A O 1
ATOM 3300 N N . PRO C 1 199 ? -41.255 64.071 7.177 1.00 34.28 354 PRO A N 1
ATOM 3301 C CA . PRO C 1 199 ? -40.595 64.958 6.211 1.00 34.26 354 PRO A CA 1
ATOM 3302 C C . PRO C 1 199 ? -40.596 64.439 4.771 1.00 33.16 354 PRO A C 1
ATOM 3303 O O . PRO C 1 199 ? -40.569 65.239 3.834 1.00 33.19 354 PRO A O 1
ATOM 3307 N N . LEU C 1 200 ? -40.624 63.119 4.597 1.00 32.01 355 LEU A N 1
ATOM 3308 C CA . LEU C 1 200 ? -40.717 62.525 3.261 1.00 31.41 355 LEU A CA 1
ATOM 3309 C C . LEU C 1 200 ? -42.060 62.841 2.598 1.00 31.45 355 LEU A C 1
ATOM 3310 O O . LEU C 1 200 ? -42.105 63.175 1.412 1.00 31.44 355 LEU A O 1
ATOM 3315 N N . LEU C 1 201 ? -43.142 62.729 3.373 1.00 31.53 356 LEU A N 1
ATOM 3316 C CA . LEU C 1 201 ? -44.489 63.107 2.925 1.00 32.25 356 LEU A CA 1
ATOM 3317 C C . LEU C 1 201 ? -44.605 64.576 2.533 1.00 33.12 356 LEU A C 1
ATOM 3318 O O . LEU C 1 201 ? -45.228 64.895 1.522 1.00 33.60 356 LEU A O 1
ATOM 3323 N N . GLU C 1 202 ? -44.033 65.454 3.358 1.00 33.59 357 GLU A N 1
ATOM 3324 C CA . GLU C 1 202 ? -43.983 66.888 3.075 1.00 34.56 357 GLU A CA 1
ATOM 3325 C C . GLU C 1 202 ? -43.156 67.135 1.820 1.00 34.13 357 GLU A C 1
ATOM 3326 O O . GLU C 1 202 ? -43.540 67.944 0.964 1.00 34.48 357 GLU A O 1
ATOM 3332 N N . ALA C 1 203 ? -42.022 66.433 1.725 1.00 32.74 358 ALA A N 1
ATOM 3333 C CA . ALA C 1 203 ? -41.126 66.565 0.594 1.00 32.38 358 ALA A CA 1
ATOM 3334 C C . ALA C 1 203 ? -41.832 66.213 -0.711 1.00 32.11 358 ALA A C 1
ATOM 3335 O O . ALA C 1 203 ? -41.785 66.994 -1.661 1.00 32.22 358 ALA A O 1
ATOM 3337 N N . LEU C 1 204 ? -42.507 65.056 -0.749 1.00 31.66 359 LEU A N 1
ATOM 3338 C CA . LEU C 1 204 ? -43.234 64.641 -1.957 1.00 31.44 359 LEU A CA 1
ATOM 3339 C C . LEU C 1 204 ? -44.375 65.609 -2.286 1.00 32.80 359 LEU A C 1
ATOM 3340 O O . LEU C 1 204 ? -44.519 66.020 -3.431 1.00 33.40 359 LEU A O 1
ATOM 3345 N N . LYS C 1 205 ? -45.163 65.982 -1.278 1.00 33.79 360 LYS A N 1
ATOM 3346 C CA . LYS C 1 205 ? -46.268 66.922 -1.473 1.00 35.40 360 LYS A CA 1
ATOM 3347 C C . LYS C 1 205 ? -45.826 68.229 -2.121 1.00 36.31 360 LYS A C 1
ATOM 3348 O O . LYS C 1 205 ? -46.418 68.666 -3.106 1.00 36.81 360 LYS A O 1
ATOM 3354 N N . VAL C 1 206 ? -44.784 68.838 -1.562 1.00 37.15 361 VAL A N 1
ATOM 3355 C CA . VAL C 1 206 ? -44.263 70.111 -2.066 1.00 38.69 361 VAL A CA 1
ATOM 3356 C C . VAL C 1 206 ? -43.685 69.964 -3.477 1.00 38.82 361 VAL A C 1
ATOM 3357 O O . VAL C 1 206 ? -43.982 70.771 -4.363 1.00 39.55 361 VAL A O 1
ATOM 3361 N N . TYR C 1 207 ? -42.886 68.918 -3.680 1.00 38.44 362 TYR A N 1
ATOM 3362 C CA . TYR C 1 207 ? -42.246 68.661 -4.968 1.00 38.53 362 TYR A CA 1
ATOM 3363 C C . TYR C 1 207 ? -43.236 68.424 -6.110 1.00 39.28 362 TYR A C 1
ATOM 3364 O O . TYR C 1 207 ? -43.051 68.938 -7.214 1.00 39.48 362 TYR A O 1
ATOM 3373 N N . VAL C 1 208 ? -44.269 67.626 -5.840 1.00 39.93 363 VAL A N 1
ATOM 3374 C CA . VAL C 1 208 ? -45.291 67.301 -6.830 1.00 41.23 363 VAL A CA 1
ATOM 3375 C C . VAL C 1 208 ? -46.099 68.557 -7.192 1.00 43.68 363 VAL A C 1
ATOM 3376 O O . VAL C 1 208 ? -46.443 68.774 -8.358 1.00 44.27 363 VAL A O 1
ATOM 3380 N N . ARG C 1 209 ? -46.373 69.382 -6.184 1.00 45.79 364 ARG A N 1
ATOM 3381 C CA . ARG C 1 209 ? -47.121 70.620 -6.347 1.00 48.53 364 ARG A CA 1
ATOM 3382 C C . ARG C 1 209 ? -46.321 71.592 -7.218 1.00 50.13 364 ARG A C 1
ATOM 3383 O O . ARG C 1 209 ? -46.835 72.105 -8.211 1.00 50.74 364 ARG A O 1
ATOM 3391 N N . LYS C 1 210 ? -45.057 71.810 -6.856 1.00 51.31 365 LYS A N 1
ATOM 3392 C CA . LYS C 1 210 ? -44.146 72.664 -7.626 1.00 53.33 365 LYS A CA 1
ATOM 3393 C C . LYS C 1 210 ? -43.978 72.179 -9.075 1.00 53.83 365 LYS A C 1
ATOM 3394 O O . LYS C 1 210 ? -44.019 72.986 -10.009 1.00 54.84 365 LYS A O 1
ATOM 3400 N N . ARG C 1 211 ? -43.814 70.867 -9.256 1.00 53.40 366 ARG A N 1
ATOM 3401 C CA . ARG C 1 211 ? -43.590 70.283 -10.587 1.00 53.89 366 ARG A CA 1
ATOM 3402 C C . ARG C 1 211 ? -44.786 70.396 -11.527 1.00 54.56 366 ARG A C 1
ATOM 3403 O O . ARG C 1 211 ? -44.619 70.675 -12.706 1.00 55.18 366 ARG A O 1
ATOM 3411 N N . ARG C 1 212 ? -45.984 70.142 -11.013 1.00 55.14 367 ARG A N 1
ATOM 3412 C CA . ARG C 1 212 ? -47.202 70.272 -11.812 1.00 56.21 367 ARG A CA 1
ATOM 3413 C C . ARG C 1 212 ? -48.280 71.016 -11.026 1.00 56.91 367 ARG A C 1
ATOM 3414 O O . ARG C 1 212 ? -49.167 70.388 -10.441 1.00 56.48 367 ARG A O 1
ATOM 3422 N N . PRO C 1 213 ? -48.207 72.363 -11.007 1.00 58.20 368 PRO A N 1
ATOM 3423 C CA . PRO C 1 213 ? -49.222 73.165 -10.306 1.00 59.08 368 PRO A CA 1
ATOM 3424 C C . PRO C 1 213 ? -50.619 73.045 -10.930 1.00 59.67 368 PRO A C 1
ATOM 3425 O O . PRO C 1 213 ? -51.610 73.378 -10.285 1.00 60.08 368 PRO A O 1
ATOM 3429 N N . SER C 1 214 ? -50.676 72.548 -12.164 1.00 59.82 369 SER A N 1
ATOM 3430 C CA . SER C 1 214 ? -51.921 72.397 -12.921 1.00 60.49 369 SER A CA 1
ATOM 3431 C C . SER C 1 214 ? -52.727 71.146 -12.546 1.00 59.66 369 SER A C 1
ATOM 3432 O O . SER C 1 214 ? -53.933 71.081 -12.810 1.00 60.37 369 SER A O 1
ATOM 3435 N N . ARG C 1 215 ? -52.060 70.164 -11.935 1.00 58.17 370 ARG A N 1
ATOM 3436 C CA . ARG C 1 215 ? -52.652 68.852 -11.641 1.00 56.96 370 ARG A CA 1
ATOM 3437 C C . ARG C 1 215 ? -52.703 68.588 -10.121 1.00 55.70 370 ARG A C 1
ATOM 3438 O O . ARG C 1 215 ? -51.833 67.887 -9.584 1.00 54.81 370 ARG A O 1
ATOM 3446 N N . PRO C 1 216 ? -53.724 69.142 -9.424 1.00 55.51 371 PRO A N 1
ATOM 3447 C CA . PRO C 1 216 ? -53.720 69.158 -7.947 1.00 54.42 371 PRO A CA 1
ATOM 3448 C C . PRO C 1 216 ? -53.901 67.819 -7.223 1.00 52.33 371 PRO A C 1
ATOM 3449 O O . PRO C 1 216 ? -53.491 67.703 -6.072 1.00 52.07 371 PRO A O 1
ATOM 3453 N N . HIS C 1 217 ? -54.492 66.818 -7.868 1.00 50.65 372 HIS A N 1
ATOM 3454 C CA . HIS C 1 217 ? -54.672 65.521 -7.200 1.00 48.36 372 HIS A CA 1
ATOM 3455 C C . HIS C 1 217 ? -53.529 64.534 -7.412 1.00 46.06 372 HIS A C 1
ATOM 3456 O O . HIS C 1 217 ? -53.629 63.376 -7.012 1.00 44.88 372 HIS A O 1
ATOM 3463 N N . MET C 1 218 ? -52.437 65.000 -8.013 1.00 44.49 373 MET A N 1
ATOM 3464 C CA . MET C 1 218 ? -51.310 64.126 -8.324 1.00 42.27 373 MET A CA 1
ATOM 3465 C C . MET C 1 218 ? -50.675 63.489 -7.094 1.00 39.89 373 MET A C 1
ATOM 3466 O O . MET C 1 218 ? -50.328 62.309 -7.129 1.00 38.92 373 MET A O 1
ATOM 3471 N N . PHE C 1 219 ? -50.533 64.265 -6.018 1.00 38.29 374 PHE A N 1
ATOM 3472 C CA . PHE C 1 219 ? -49.945 63.772 -4.762 1.00 36.13 374 PHE A CA 1
ATOM 3473 C C . PHE C 1 219 ? -50.699 62.555 -4.158 1.00 34.89 374 PHE A C 1
ATOM 3474 O O . PHE C 1 219 ? -50.086 61.504 -3.939 1.00 34.27 374 PHE A O 1
ATOM 3482 N N . PRO C 1 220 ? -52.017 62.685 -3.899 1.00 34.39 375 PRO A N 1
ATOM 3483 C CA . PRO C 1 220 ? -52.773 61.535 -3.396 1.00 33.49 375 PRO A CA 1
ATOM 3484 C C . PRO C 1 220 ? -52.840 60.365 -4.386 1.00 32.48 375 PRO A C 1
ATOM 3485 O O . PRO C 1 220 ? -52.779 59.227 -3.965 1.00 31.54 375 PRO A O 1
ATOM 3489 N N . LYS C 1 221 ? -52.936 60.652 -5.681 1.00 32.90 376 LYS A N 1
ATOM 3490 C CA . LYS C 1 221 ? -52.894 59.615 -6.720 1.00 32.91 376 LYS A CA 1
ATOM 3491 C C . LYS C 1 221 ? -51.607 58.793 -6.681 1.00 31.48 376 LYS A C 1
ATOM 3492 O O . LYS C 1 221 ? -51.647 57.569 -6.828 1.00 31.06 376 LYS A O 1
ATOM 3498 N N . MET C 1 222 ? -50.480 59.469 -6.475 1.00 30.95 377 MET A N 1
ATOM 3499 C CA . MET C 1 222 ? -49.186 58.811 -6.347 1.00 30.30 377 MET A CA 1
ATOM 3500 C C . MET C 1 222 ? -49.138 57.933 -5.116 1.00 29.77 377 MET A C 1
ATOM 3501 O O . MET C 1 222 ? -48.754 56.767 -5.194 1.00 29.77 377 MET A O 1
ATOM 3506 N N . LEU C 1 223 ? -49.527 58.510 -3.983 1.00 29.83 378 LEU A N 1
ATOM 3507 C CA . LEU C 1 223 ? -49.562 57.820 -2.698 1.00 29.19 378 LEU A CA 1
ATOM 3508 C C . LEU C 1 223 ? -50.397 56.563 -2.708 1.00 28.47 378 LEU A C 1
ATOM 3509 O O . LEU C 1 223 ? -50.049 55.580 -2.053 1.00 28.30 378 LEU A O 1
ATOM 3514 N N . MET C 1 224 ? -51.519 56.612 -3.417 1.00 28.30 379 MET A N 1
ATOM 3515 C CA . MET C 1 224 ? -52.429 55.475 -3.473 1.00 27.76 379 MET A CA 1
ATOM 3516 C C . MET C 1 224 ? -51.867 54.316 -4.293 1.00 27.13 379 MET A C 1
ATOM 3517 O O . MET C 1 224 ? -52.358 53.193 -4.176 1.00 26.92 379 MET A O 1
ATOM 3522 N N . LYS C 1 225 ? -50.836 54.585 -5.103 1.00 26.40 380 LYS A N 1
ATOM 3523 C CA . LYS C 1 225 ? -50.142 53.534 -5.856 1.00 25.55 380 LYS A CA 1
ATOM 3524 C C . LYS C 1 225 ? -49.471 52.516 -4.935 1.00 24.93 380 LYS A C 1
ATOM 3525 O O . LYS C 1 225 ? -49.238 51.376 -5.329 1.00 24.78 380 LYS A O 1
ATOM 3531 N N . ILE C 1 226 ? -49.146 52.935 -3.715 1.00 24.92 381 ILE A N 1
ATOM 3532 C CA . ILE C 1 226 ? -48.586 52.023 -2.707 1.00 24.27 381 ILE A CA 1
ATOM 3533 C C . ILE C 1 226 ? -49.595 50.919 -2.366 1.00 24.11 381 ILE A C 1
ATOM 3534 O O . ILE C 1 226 ? -49.210 49.780 -2.105 1.00 23.75 381 ILE A O 1
ATOM 3539 N N . THR C 1 227 ? -50.882 51.261 -2.373 1.00 24.41 382 THR A N 1
ATOM 3540 C CA . THR C 1 227 ? -51.944 50.284 -2.137 1.00 24.72 382 THR A CA 1
ATOM 3541 C C . THR C 1 227 ? -51.931 49.214 -3.221 1.00 25.07 382 THR A C 1
ATOM 3542 O O . THR C 1 227 ? -52.024 48.020 -2.917 1.00 24.76 382 THR A O 1
ATOM 3546 N N . ASP C 1 228 ? -51.802 49.655 -4.476 1.00 25.81 383 ASP A N 1
ATOM 3547 C CA . ASP C 1 228 ? -51.706 48.754 -5.629 1.00 26.51 383 ASP A CA 1
ATOM 3548 C C . ASP C 1 228 ? -50.469 47.861 -5.567 1.00 26.01 383 ASP A C 1
ATOM 3549 O O . ASP C 1 228 ? -50.545 46.684 -5.925 1.00 26.19 383 ASP A O 1
ATOM 3554 N N . LEU C 1 229 ? -49.333 48.409 -5.118 1.00 25.58 384 LEU A N 1
ATOM 3555 C CA . LEU C 1 229 ? -48.116 47.616 -4.923 1.00 24.84 384 LEU A CA 1
ATOM 3556 C C . LEU C 1 229 ? -48.346 46.516 -3.896 1.00 25.44 384 LEU A C 1
ATOM 3557 O O . LEU C 1 229 ? -47.854 45.388 -4.048 1.00 25.43 384 LEU A O 1
ATOM 3562 N N . ARG C 1 230 ? -49.082 46.864 -2.845 1.00 25.72 385 ARG A N 1
ATOM 3563 C CA . ARG C 1 230 ? -49.397 45.931 -1.766 1.00 26.42 385 ARG A CA 1
ATOM 3564 C C . ARG C 1 230 ? -50.332 44.801 -2.184 1.00 25.99 385 ARG A C 1
ATOM 3565 O O . ARG C 1 230 ? -50.184 43.677 -1.707 1.00 26.01 385 ARG A O 1
ATOM 3573 N N . SER C 1 231 ? -51.289 45.093 -3.063 1.00 25.85 386 SER A N 1
ATOM 3574 C CA . SER C 1 231 ? -52.169 44.043 -3.605 1.00 26.19 386 SER A CA 1
ATOM 3575 C C . SER C 1 231 ? -51.345 42.965 -4.301 1.00 25.10 386 SER A C 1
ATOM 3576 O O . SER C 1 231 ? -51.573 41.777 -4.092 1.00 24.97 386 SER A O 1
ATOM 3579 N N . ILE C 1 232 ? -50.377 43.393 -5.112 1.00 23.86 387 ILE A N 1
ATOM 3580 C CA . ILE C 1 232 ? -49.465 42.484 -5.809 1.00 23.39 387 ILE A CA 1
ATOM 3581 C C . ILE C 1 232 ? -48.478 41.771 -4.868 1.00 23.58 387 ILE A C 1
ATOM 3582 O O . ILE C 1 232 ? -48.374 40.534 -4.898 1.00 23.52 387 ILE A O 1
ATOM 3587 N N . SER C 1 233 ? -47.761 42.536 -4.040 1.00 23.10 388 SER A N 1
ATOM 3588 C CA . SER C 1 233 ? -46.739 41.957 -3.153 1.00 23.90 388 SER A CA 1
ATOM 3589 C C . SER C 1 233 ? -47.300 40.974 -2.128 1.00 24.81 388 SER A C 1
ATOM 3590 O O . SER C 1 233 ? -46.628 40.006 -1.781 1.00 24.71 388 SER A O 1
ATOM 3593 N N . ALA C 1 234 ? -48.518 41.232 -1.644 1.00 25.76 389 ALA A N 1
ATOM 3594 C CA . ALA C 1 234 ? -49.183 40.320 -0.710 1.00 27.24 389 ALA A CA 1
ATOM 3595 C C . ALA C 1 234 ? -49.401 38.922 -1.312 1.00 28.25 389 ALA A C 1
ATOM 3596 O O . ALA C 1 234 ? -49.204 37.914 -0.622 1.00 29.33 389 ALA A O 1
ATOM 3598 N N . LYS C 1 235 ? -49.799 38.869 -2.584 1.00 28.63 390 LYS A N 1
ATOM 3599 C CA . LYS C 1 235 ? -49.903 37.615 -3.340 1.00 29.71 390 LYS A CA 1
ATOM 3600 C C . LYS C 1 235 ? -48.530 36.997 -3.651 1.00 29.12 390 LYS A C 1
ATOM 3601 O O . LYS C 1 235 ? -48.337 35.798 -3.483 1.00 29.78 390 LYS A O 1
ATOM 3607 N N . GLY C 1 236 ? -47.585 37.827 -4.101 1.00 28.44 391 GLY A N 1
ATOM 3608 C CA . GLY C 1 236 ? -46.223 37.391 -4.433 1.00 27.31 391 GLY A CA 1
ATOM 3609 C C . GLY C 1 236 ? -45.441 36.778 -3.278 1.00 27.47 391 GLY A C 1
ATOM 3610 O O . GLY C 1 236 ? -44.818 35.720 -3.437 1.00 26.95 391 GLY A O 1
ATOM 3611 N N . ALA C 1 237 ? -45.489 37.439 -2.117 1.00 26.76 392 ALA A N 1
ATOM 3612 C CA . ALA C 1 237 ? -44.757 37.018 -0.913 1.00 26.80 392 ALA A CA 1
ATOM 3613 C C . ALA C 1 237 ? -45.064 35.587 -0.446 1.00 27.03 392 ALA A C 1
ATOM 3614 O O . ALA C 1 237 ? -44.198 34.910 0.110 1.00 26.63 392 ALA A O 1
ATOM 3616 N N . GLU C 1 238 ? -46.302 35.150 -0.675 1.00 27.37 393 GLU A N 1
ATOM 3617 C CA A GLU C 1 238 ? -46.804 33.852 -0.230 0.50 28.10 393 GLU A CA 1
ATOM 3618 C CA B GLU C 1 238 ? -46.736 33.847 -0.193 0.50 28.16 393 GLU A CA 1
ATOM 3619 C C . GLU C 1 238 ? -46.415 32.708 -1.167 1.00 28.05 393 GLU A C 1
ATOM 3620 O O . GLU C 1 238 ? -46.557 31.539 -0.817 1.00 28.79 393 GLU A O 1
ATOM 3631 N N . ARG C 1 239 ? -45.957 33.047 -2.368 1.00 27.33 394 ARG A N 1
ATOM 3632 C CA . ARG C 1 239 ? -45.593 32.041 -3.379 1.00 27.64 394 ARG A CA 1
ATOM 3633 C C . ARG C 1 239 ? -44.405 31.166 -2.958 1.00 27.17 394 ARG A C 1
ATOM 3634 O O . ARG C 1 239 ? -43.365 31.670 -2.526 1.00 26.18 394 ARG A O 1
ATOM 3642 N N . VAL C 1 240 ? -44.584 29.852 -3.083 1.00 27.10 395 VAL A N 1
ATOM 3643 C CA . VAL C 1 240 ? -43.497 28.902 -2.871 1.00 26.74 395 VAL A CA 1
ATOM 3644 C C . VAL C 1 240 ? -42.642 28.883 -4.141 1.00 26.20 395 VAL A C 1
ATOM 3645 O O . VAL C 1 240 ? -43.122 28.527 -5.216 1.00 26.06 395 VAL A O 1
ATOM 3649 N N . ILE C 1 241 ? -41.386 29.312 -4.016 1.00 25.23 396 ILE A N 1
ATOM 3650 C CA . ILE C 1 241 ? -40.468 29.353 -5.159 1.00 24.25 396 ILE A CA 1
ATOM 3651 C C . ILE C 1 241 ? -39.430 28.222 -5.072 1.00 24.89 396 ILE A C 1
ATOM 3652 O O . ILE C 1 241 ? -39.207 27.656 -3.999 1.00 25.13 396 ILE A O 1
ATOM 3657 N N . THR C 1 242 ? -38.803 27.908 -6.203 1.00 24.96 397 THR A N 1
ATOM 3658 C CA . THR C 1 242 ? -37.764 26.879 -6.261 1.00 25.91 397 THR A CA 1
ATOM 3659 C C . THR C 1 242 ? -36.386 27.496 -6.503 1.00 27.02 397 THR A C 1
ATOM 3660 O O . THR C 1 242 ? -36.228 28.392 -7.337 1.00 25.88 397 THR A O 1
ATOM 3664 N N . LEU C 1 243 ? -35.391 26.998 -5.771 1.00 29.66 398 LEU A N 1
ATOM 3665 C CA . LEU C 1 243 ? -34.024 27.507 -5.866 1.00 31.99 398 LEU A CA 1
ATOM 3666 C C . LEU C 1 243 ? -33.005 26.365 -5.831 1.00 34.70 398 LEU A C 1
ATOM 3667 O O . LEU C 1 243 ? -33.317 25.274 -5.360 1.00 35.54 398 LEU A O 1
ATOM 3672 N N . LYS C 1 244 ? -31.795 26.623 -6.326 1.00 37.42 399 LYS A N 1
ATOM 3673 C CA . LYS C 1 244 ? -30.678 25.670 -6.216 1.00 41.27 399 LYS A CA 1
ATOM 3674 C C . LYS C 1 244 ? -30.196 25.544 -4.773 1.00 43.28 399 LYS A C 1
ATOM 3675 O O . LYS C 1 244 ? -30.078 26.543 -4.063 1.00 43.28 399 LYS A O 1
ATOM 3681 N N . MET C 1 245 ? -29.899 24.322 -4.340 1.00 46.63 400 MET A N 1
ATOM 3682 C CA . MET C 1 245 ? -29.230 24.130 -3.052 1.00 49.47 400 MET A CA 1
ATOM 3683 C C . MET C 1 245 ? -27.723 23.904 -3.238 1.00 50.91 400 MET A C 1
ATOM 3684 O O . MET C 1 245 ? -27.301 22.867 -3.769 1.00 51.81 400 MET A O 1
ATOM 3689 N N . GLU C 1 246 ? -26.912 24.871 -2.804 1.00 51.52 401 GLU A N 1
ATOM 3690 C CA . GLU C 1 246 ? -27.385 26.087 -2.138 1.00 51.21 401 GLU A CA 1
ATOM 3691 C C . GLU C 1 246 ? -27.178 26.026 -0.635 1.00 52.10 401 GLU A C 1
ATOM 3692 O O . GLU C 1 246 ? -27.233 27.048 0.051 1.00 52.01 401 GLU A O 1
ATOM 3693 N N . ARG D 2 1 ? -34.775 23.156 -4.124 1.00 32.76 2047 ARG D N 1
ATOM 3694 C CA . ARG D 2 1 ? -35.318 23.369 -2.763 1.00 32.57 2047 ARG D CA 1
ATOM 3695 C C . ARG D 2 1 ? -36.449 24.380 -2.850 1.00 29.47 2047 ARG D C 1
ATOM 3696 O O . ARG D 2 1 ? -36.468 25.235 -3.745 1.00 27.88 2047 ARG D O 1
ATOM 3704 N N . LEU D 2 2 ? -37.396 24.258 -1.927 1.00 29.09 2048 LEU D N 1
ATOM 3705 C CA . LEU D 2 2 ? -38.570 25.114 -1.895 1.00 27.00 2048 LEU D CA 1
ATOM 3706 C C . LEU D 2 2 ? -38.480 26.075 -0.726 1.00 26.72 2048 LEU D C 1
ATOM 3707 O O . LEU D 2 2 ? -37.950 25.739 0.331 1.00 27.47 2048 LEU D O 1
ATOM 3712 N N . ILE D 2 3 ? -38.989 27.283 -0.938 1.00 25.18 2049 ILE D N 1
ATOM 3713 C CA . ILE D 2 3 ? -38.997 28.320 0.088 1.00 25.42 2049 ILE D CA 1
ATOM 3714 C C . ILE D 2 3 ? -40.053 29.345 -0.318 1.00 24.69 2049 ILE D C 1
ATOM 3715 O O . ILE D 2 3 ? -40.270 29.562 -1.511 1.00 23.78 2049 ILE D O 1
ATOM 3720 N N . THR D 2 4 ? -40.738 29.960 0.647 1.00 25.20 2050 THR D N 1
ATOM 3721 C CA . THR D 2 4 ? -41.670 31.013 0.260 1.00 25.00 2050 THR D CA 1
ATOM 3722 C C . THR D 2 4 ? -40.838 32.223 -0.160 1.00 23.76 2050 THR D C 1
ATOM 3723 O O . THR D 2 4 ? -39.698 32.379 0.289 1.00 23.98 2050 THR D O 1
ATOM 3727 N N . LEU D 2 5 ? -41.379 33.049 -1.045 1.00 22.71 2051 LEU D N 1
ATOM 3728 C CA . LEU D 2 5 ? -40.648 34.228 -1.484 1.00 22.12 2051 LEU D CA 1
ATOM 3729 C C . LEU D 2 5 ? -40.319 35.134 -0.295 1.00 21.94 2051 LEU D C 1
ATOM 3730 O O . LEU D 2 5 ? -39.198 35.650 -0.187 1.00 21.59 2051 LEU D O 1
ATOM 3735 N N . ALA D 2 6 ? -41.290 35.305 0.600 1.00 22.48 2052 ALA D N 1
ATOM 3736 C CA . ALA D 2 6 ? -41.121 36.137 1.797 1.00 23.40 2052 ALA D CA 1
ATOM 3737 C C . ALA D 2 6 ? -39.930 35.699 2.656 1.00 23.18 2052 ALA D C 1
ATOM 3738 O O . ALA D 2 6 ? -39.174 36.547 3.133 1.00 22.83 2052 ALA D O 1
ATOM 3740 N N . ASP D 2 7 ? -39.781 34.384 2.846 1.00 23.16 2053 ASP D N 1
ATOM 3741 C CA . ASP D 2 7 ? -38.684 33.814 3.650 1.00 23.84 2053 ASP D CA 1
ATOM 3742 C C . ASP D 2 7 ? -37.334 33.970 2.947 1.00 22.57 2053 ASP D C 1
ATOM 3743 O O . ASP D 2 7 ? -36.321 34.254 3.593 1.00 23.09 2053 ASP D O 1
ATOM 3748 N N . HIS D 2 8 ? -37.317 33.773 1.632 1.00 21.43 2054 HIS D N 1
ATOM 3749 C CA . HIS D 2 8 ? -36.118 34.046 0.846 1.00 21.80 2054 HIS D CA 1
ATOM 3750 C C . HIS D 2 8 ? -35.663 35.520 0.903 1.00 21.43 2054 HIS D C 1
ATOM 3751 O O . HIS D 2 8 ? -34.485 35.794 1.148 1.00 21.64 2054 HIS D O 1
ATOM 3758 N N . ILE D 2 9 ? -36.592 36.448 0.657 1.00 21.89 2055 ILE D N 1
ATOM 3759 C CA . ILE D 2 9 ? -36.334 37.897 0.813 1.00 22.73 2055 ILE D CA 1
ATOM 3760 C C . ILE D 2 9 ? -35.764 38.203 2.203 1.00 23.35 2055 ILE D C 1
ATOM 3761 O O . ILE D 2 9 ? -34.791 38.955 2.325 1.00 23.44 2055 ILE D O 1
ATOM 3773 N N . GLN D 2 11 ? -34.173 36.234 4.191 1.00 25.60 2057 GLN D N 1
ATOM 3774 C CA . GLN D 2 11 ? -32.841 35.645 4.261 1.00 26.97 2057 GLN D CA 1
ATOM 3775 C C . GLN D 2 11 ? -31.772 36.518 3.606 1.00 26.26 2057 GLN D C 1
ATOM 3776 O O . GLN D 2 11 ? -30.696 36.698 4.175 1.00 27.07 2057 GLN D O 1
ATOM 3782 N N . ILE D 2 12 ? -32.069 37.029 2.410 1.00 24.93 2058 ILE D N 1
ATOM 3783 C CA . ILE D 2 12 ? -31.162 37.917 1.676 1.00 25.33 2058 ILE D CA 1
ATOM 3784 C C . ILE D 2 12 ? -30.839 39.186 2.484 1.00 25.55 2058 ILE D C 1
ATOM 3785 O O . ILE D 2 12 ? -29.686 39.589 2.564 1.00 26.02 2058 ILE D O 1
ATOM 3790 N N . ILE D 2 13 ? -31.865 39.788 3.086 1.00 25.16 2059 ILE D N 1
ATOM 3791 C CA . ILE D 2 13 ? -31.724 41.041 3.826 1.00 25.41 2059 ILE D CA 1
ATOM 3792 C C . ILE D 2 13 ? -30.985 40.847 5.152 1.00 26.76 2059 ILE D C 1
ATOM 3793 O O . ILE D 2 13 ? -30.109 41.631 5.494 1.00 26.29 2059 ILE D O 1
ATOM 3798 N N . THR D 2 14 ? -31.336 39.786 5.875 1.00 28.52 2060 THR D N 1
ATOM 3799 C CA . THR D 2 14 ? -30.701 39.448 7.152 1.00 30.87 2060 THR D CA 1
ATOM 3800 C C . THR D 2 14 ? -29.205 39.152 6.972 1.00 32.89 2060 THR D C 1
ATOM 3801 O O . THR D 2 14 ? -28.375 39.622 7.761 1.00 33.72 2060 THR D O 1
ATOM 3805 N N . GLN D 2 15 ? -28.870 38.399 5.925 1.00 33.84 2061 GLN D N 1
ATOM 3806 C CA . GLN D 2 15 ? -27.480 38.083 5.623 1.00 36.72 2061 GLN D CA 1
ATOM 3807 C C . GLN D 2 15 ? -26.681 39.327 5.214 1.00 36.85 2061 GLN D C 1
ATOM 3808 O O . GLN D 2 15 ? -25.484 39.407 5.470 1.00 38.60 2061 GLN D O 1
ATOM 3814 N N . ASP D 2 16 ? -27.342 40.290 4.578 1.00 35.70 2062 ASP D N 1
ATOM 3815 C CA . ASP D 2 16 ? -26.670 41.519 4.160 1.00 36.23 2062 ASP D CA 1
ATOM 3816 C C . ASP D 2 16 ? -26.268 42.429 5.341 1.00 36.20 2062 ASP D C 1
ATOM 3817 O O . ASP D 2 16 ? -25.286 43.176 5.244 1.00 37.30 2062 ASP D O 1
ATOM 3822 N N . PHE D 2 17 ? -27.027 42.354 6.438 1.00 35.19 2063 PHE D N 1
ATOM 3823 C CA . PHE D 2 17 ? -26.760 43.117 7.659 1.00 35.14 2063 PHE D CA 1
ATOM 3824 C C . PHE D 2 17 ? -25.790 42.406 8.612 1.00 36.99 2063 PHE D C 1
ATOM 3825 O O . PHE D 2 17 ? -25.377 42.980 9.621 1.00 37.25 2063 PHE D O 1
ATOM 3833 N N . ALA D 2 18 ? -25.444 41.158 8.292 1.00 38.65 2064 ALA D N 1
ATOM 3834 C CA . ALA D 2 18 ? -24.526 40.369 9.101 1.00 41.44 2064 ALA D CA 1
ATOM 3835 C C . ALA D 2 18 ? -23.154 41.028 9.129 1.00 42.99 2064 ALA D C 1
ATOM 3836 O O . ALA D 2 18 ? -22.703 41.583 8.119 1.00 43.06 2064 ALA D O 1
ATOM 3838 N N . ARG D 2 19 ? -22.510 40.976 10.294 1.00 44.99 2065 ARG D N 1
ATOM 3839 C CA . ARG D 2 19 ? -21.176 41.550 10.489 1.00 46.68 2065 ARG D CA 1
ATOM 3840 C C . ARG D 2 19 ? -20.320 40.632 11.353 1.00 50.26 2065 ARG D C 1
ATOM 3841 O O . ARG D 2 19 ? -20.463 39.411 11.295 1.00 52.49 2065 ARG D O 1
#

Radius of gyration: 30.12 Å; Cα contacts (8 Å, |Δi|>4): 668; chains: 4; bounding box: 34×99×64 Å

CATH classification: 1.10.565.10